Protein AF-0000000074027677 (afdb_homodimer)

Nearest PDB structures (foldseek):
  3cj8-assembly1_B  TM=9.552E-01  e=1.140E-29  Enterococcus faecalis
  3r8y-assembly2_E  TM=9.759E-01  e=4.959E-28  Bacillus anthracis
  3r8y-assembly1_C  TM=9.644E-01  e=3.983E-27  Bacillus anthracis
  6wye-assembly1_E-4  TM=5.926E-01  e=1.843E-06  Neisseria gonorrhoeae
  4mzu-assembly1_F  TM=5.365E-01  e=4.537E-06  Shewanella denitrificans OS217

Solvent-accessible surface area (backbone atoms only — not comparable to full-atom values): 23964 Å² total; per-residue (Å²): 123,59,68,69,57,58,65,56,60,68,80,69,67,48,63,41,32,62,55,39,52,50,49,55,71,68,38,68,61,39,32,54,32,40,30,43,31,22,26,45,76,87,68,78,90,46,97,70,46,48,79,45,71,56,78,43,20,36,37,41,40,29,40,40,76,62,51,50,48,43,50,60,76,27,52,89,46,40,78,46,71,50,80,46,69,58,42,19,49,27,54,73,58,66,47,83,66,88,79,54,57,44,49,73,38,72,68,45,45,45,26,44,57,46,45,73,32,53,52,16,33,40,26,40,46,18,35,36,29,42,22,16,35,40,22,41,50,14,37,41,28,40,43,18,34,38,21,28,32,19,36,38,28,35,49,20,40,40,21,38,47,16,35,39,31,46,32,57,72,58,58,84,50,57,38,20,34,37,31,40,44,20,41,36,31,38,44,22,37,38,38,66,47,24,38,38,29,42,47,15,37,38,38,56,58,14,28,37,76,59,66,38,61,60,33,26,29,30,37,40,76,66,41,38,82,73,46,68,57,54,88,74,72,56,58,64,65,59,63,54,54,76,71,57,122,119,61,69,70,55,60,66,53,61,67,83,70,64,46,60,41,31,61,56,40,51,50,48,55,70,68,35,68,60,38,31,54,31,41,34,42,36,40,30,48,75,87,70,76,90,47,96,70,47,47,74,33,53,58,80,48,39,37,37,40,38,30,40,42,73,61,50,51,50,44,49,60,77,28,49,87,46,44,76,47,72,52,81,46,71,89,57,67,63,40,54,73,57,66,47,79,55,84,80,55,61,33,29,28,26,57,66,40,45,43,28,45,56,45,43,73,32,54,43,15,35,39,27,40,45,17,35,38,29,43,21,16,35,40,21,41,49,15,37,42,28,42,45,18,35,37,21,28,31,19,35,37,28,34,48,20,39,40,22,39,46,17,36,40,31,45,33,56,75,58,57,84,51,55,36,21,34,36,31,40,45,20,40,34,31,36,46,22,39,39,38,66,47,26,40,38,30,42,47,14,37,38,38,56,57,12,31,37,77,59,65,39,62,59,33,27,28,30,38,35,80,68,41,40,83,73,46,69,56,51,86,72,70,57,58,66,65,62,63,52,58,74,72,53,109

Foldseek 3Di:
DPPVLVVLPPDDQLQFLVSVVVLLVPFFFFWKKKKKWFWDFDDPPDPFWDWDDDDGIIIIIGGPVVVVVSCVVCVPGTPDMDMDTDDGRHRFDFDDCVPDQEAEEPQETHTPSEAEHHLEYEEHQEYEDHLEYHEALEYDYHNEYHAHSEYAYALEYAEHLEYQYYDSPPSVADAEYEYEQEYEYYNEYEDGREYEDYNEYEDHPEYDDHHHDHQFYWYDDPIDTDDGNDPPVCVVSVVSNVVRD/DPPVLVVLPPDDQLLFLVSVVVLLVPFFFFWKKKKWWFFDFDDPPDPFWDWDDDDGIIIIIGGPVVVVVSCVVCVPGTPDMDMDTDDGRHRWDFDDCVPDQEAEEPQETHTPSEAEHHLEHEEHQEYEDHNEYHEALEYDYANEYHAHSEYAYALEYAEHLEYQYYDSPPSPADAEYEYELEYEYYNEYEDGREYEDANEYEDHPEYDDHHHDHQFYWYDDPIDTDDGNDPPVSPVSVVCNVVSD

Secondary structure (DSSP, 8-state):
--HHHHHHSSSS-TTSHHHHHHHHHHSPPB-EEEEEEEE--S----TTEEEEEETTEEEEEEEHHHHHHHHHHTTTTEEEEEEEE--BSB-SPBPP-TT-SSEE-TT-EEBTT-EE-TT-EE-TT-EE-TT-EE-TT-EE-TT-EE-TT-EE-TT-EEPTT-EE----SSTTSPPPEE-TT-EE-TT-EE-TT-EE-TT-EEPTT-EE-S-B-TTEEEEETTEEEEEE--GGGGHHHHHHHHH--/--HHHHHHTSSS-TTSHHHHHHHHHHSPPB-EEEEEEEE--S----TTEEEEEETTEEEEEEEHHHHHHHHHHTTTTEEEEEEEE--SSB-SPBPP-TT-SSEE-TT-EEBTT-EE-TT-EE-TT-EE-TT-EE-TT-EE-TT-EE-TT-EE-SS-EE-TT-EE----SSTTSPPPEE-TT-EE-TT-EEPTT-EEPTT-EEPTT-EE-S-B-TTEEEEETTEEEEEE--GGGGHHHHHHGGG--

Sequence (490 aa):
MSNEFKNFHSNNALTEAEVIAKFIKESKKTTPVKVYIQGKLNHLNSDNVKLFGQDNFWIIIGEYHEVNKILELNKHTIENYHLENDRRNSAIPLMNLLHLNARVEPGAFIREGVEIEKNAIIMMGAVLNIGAKIGENTMIDMNCVIGARGIIGKNVHIGAGTVIAGVLEPPSKDPVIIEDEVFIGANVVVLEGVKVCKGSVIAAGSVVTKDVPPNTVVAGMPAKIIKSKDSRTADKVQLLEDLRGMSNEFKNFHSNNALTEAEVIAKFIKESKKTTPVKVYIQGKLNHLNSDNVKLFGQDNFWIIIGEYHEVNKILELNKHTIENYHLENDRRNSAIPLMNLLHLNARVEPGAFIREGVEIEKNAIIMMGAVLNIGAKIGENTMIDMNCVIGARGIIGKNVHIGAGTVIAGVLEPPSKDPVIIEDEVFIGANVVVLEGVKVCKGSVIAAGSVVTKDVPPNTVVAGMPAKIIKSKDSRTADKVQLLEDLRG

Radius of gyration: 24.56 Å; Cα contacts (8 Å, |Δi|>4): 1361; chains: 2; bounding box: 56×74×64 Å

Organism: NCBI:txid312168

pLDDT: mean 89.08, std 17.06, range [33.94, 98.94]

InterPro domains:
  IPR001451 Hexapeptide repeat [PF00132] (131-166)
  IPR001451 Hexapeptide repeat [PF14602] (175-210)
  IPR011004 Trimeric LpxA-like superfamily [SSF51161] (96-235)
  IPR013710 2,3,4,5-tetrahydropyridine-2,6-dicarboxylate N-acetyltransferase, N-terminal [PF08503] (16-97)
  IPR019873 2,3,4,5-tetrahydropyridine-2,6-dicarboxylate N-acetyltransferase, DapH [MF_01691] (12-245)
  IPR019873 2,3,4,5-tetrahydropyridine-2,6-dicarboxylate N-acetyltransferase, DapH [TIGR03532] (18-244)
  IPR050179 Transferase hexapeptide repeat [PTHR43300] (96-234)

Structure (mmCIF, N/CA/C/O backbone):
data_AF-0000000074027677-model_v1
#
loop_
_entity.id
_entity.type
_entity.pdbx_description
1 polymer '2,3,4,5-tetrahydropyridine-2,6-dicarboxylate N-acetyltransferase'
#
loop_
_atom_site.group_PDB
_atom_site.id
_atom_site.type_symbol
_atom_site.label_atom_id
_atom_site.label_alt_id
_atom_site.label_comp_id
_atom_site.label_asym_id
_atom_site.label_entity_id
_atom_site.label_seq_id
_atom_site.pdbx_PDB_ins_code
_atom_site.Cartn_x
_atom_site.Cartn_y
_atom_site.Cartn_z
_atom_site.occupancy
_atom_site.B_iso_or_equiv
_atom_site.auth_seq_id
_atom_site.auth_comp_id
_atom_site.auth_asym_id
_atom_site.auth_atom_id
_atom_site.pdbx_PDB_model_num
ATOM 1 N N . MET A 1 1 ? -18.75 3.699 7.867 1 33.94 1 MET A N 1
ATOM 2 C CA . MET A 1 1 ? -19.266 2.9 6.758 1 33.94 1 MET A CA 1
ATOM 3 C C . MET A 1 1 ? -20.141 3.74 5.844 1 33.94 1 MET A C 1
ATOM 5 O O . MET A 1 1 ? -21.141 4.32 6.289 1 33.94 1 MET A O 1
ATOM 9 N N . SER A 1 2 ? -19.5 4.043 4.777 1 40.69 2 SER A N 1
ATOM 10 C CA . SER A 1 2 ? -20.328 4.926 3.973 1 40.69 2 SER A CA 1
ATOM 11 C C . SER A 1 2 ? -21.719 4.324 3.75 1 40.69 2 SER A C 1
ATOM 13 O O . SER A 1 2 ? -21.875 3.102 3.771 1 40.69 2 SER A O 1
ATOM 15 N N . ASN A 1 3 ? -22.656 5.168 3.973 1 43.78 3 ASN A N 1
ATOM 16 C CA . ASN A 1 3 ? -24.078 4.832 3.789 1 43.78 3 ASN A CA 1
ATOM 17 C C . ASN A 1 3 ? -24.297 4.02 2.516 1 43.78 3 ASN A C 1
ATOM 19 O O . ASN A 1 3 ? -25.219 3.211 2.443 1 43.78 3 ASN A O 1
ATOM 23 N N . GLU A 1 4 ? -23.547 4.434 1.575 1 42.22 4 GLU A N 1
ATOM 24 C CA . GLU A 1 4 ? -23.781 3.721 0.32 1 42.22 4 GLU A CA 1
ATOM 25 C C . GLU A 1 4 ? -23.391 2.25 0.44 1 42.22 4 GLU A C 1
ATOM 27 O O . GLU A 1 4 ? -24 1.388 -0.192 1 42.22 4 GLU A O 1
ATOM 32 N N . PHE A 1 5 ? -22.359 2.025 1.256 1 45.12 5 PHE A N 1
ATOM 33 C CA . PHE A 1 5 ? -21.938 0.639 1.441 1 45.12 5 PHE A CA 1
ATOM 34 C C . PHE A 1 5 ? -23.016 -0.152 2.182 1 45.12 5 PHE A C 1
ATOM 36 O O . PHE A 1 5 ? -23.078 -1.377 2.064 1 45.12 5 PHE A O 1
ATOM 43 N N . LYS A 1 6 ? -23.672 0.486 3.061 1 44.47 6 LYS A N 1
ATOM 44 C CA . LYS A 1 6 ? -24.719 -0.183 3.809 1 44.47 6 LYS A CA 1
ATOM 45 C C . LYS A 1 6 ? -25.766 -0.775 2.869 1 44.47 6 LYS A C 1
ATOM 47 O O . LYS A 1 6 ? -26.297 -1.866 3.115 1 44.47 6 LYS A O 1
ATOM 52 N N . ASN A 1 7 ? -26.078 -0.025 1.87 1 43.44 7 ASN A N 1
ATOM 53 C CA . ASN A 1 7 ? -27.172 -0.504 1.033 1 43.44 7 ASN A CA 1
ATOM 54 C C . ASN A 1 7 ? -26.75 -1.708 0.196 1 43.44 7 ASN A C 1
ATOM 56 O O . ASN A 1 7 ? -27.594 -2.438 -0.32 1 43.44 7 ASN A O 1
ATOM 60 N N . PHE A 1 8 ? -25.422 -1.714 -0.202 1 42.22 8 PHE A N 1
ATOM 61 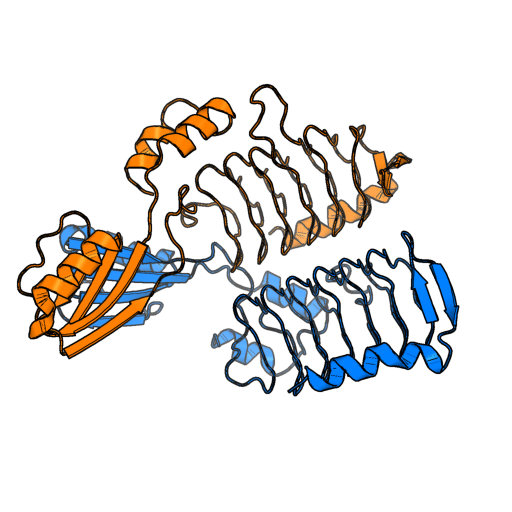C CA . PHE A 1 8 ? -25.031 -2.82 -1.066 1 42.22 8 PHE A CA 1
ATOM 62 C C . PHE A 1 8 ? -24.938 -4.121 -0.275 1 42.22 8 PHE A C 1
ATOM 64 O O . PHE A 1 8 ? -24.891 -5.207 -0.857 1 42.22 8 PHE A O 1
ATOM 71 N N . HIS A 1 9 ? -24.719 -4.023 1.021 1 44.25 9 HIS A N 1
ATOM 72 C CA . HIS A 1 9 ? -24.594 -5.23 1.828 1 44.25 9 HIS A CA 1
ATOM 73 C C . HIS A 1 9 ? -25.875 -6.055 1.794 1 44.25 9 HIS A C 1
ATOM 75 O O . HIS A 1 9 ? -25.922 -7.152 2.35 1 44.25 9 HIS A O 1
ATOM 81 N N . SER A 1 10 ? -26.969 -5.324 1.725 1 40.78 10 SER A N 1
ATOM 82 C CA . SER A 1 10 ? -28.078 -6.227 2.023 1 40.78 10 SER A CA 1
ATOM 83 C C . SER A 1 10 ? -27.953 -7.523 1.229 1 40.78 10 SER A C 1
ATOM 85 O O . SER A 1 10 ? -28.125 -8.617 1.781 1 40.78 10 SER A O 1
ATOM 87 N N . ASN A 1 11 ? -28.25 -7.602 -0.182 1 41.78 11 ASN A N 1
ATOM 88 C CA . ASN A 1 11 ? -28.562 -8.852 -0.861 1 41.78 11 ASN A CA 1
ATOM 89 C C . ASN A 1 11 ? -27.312 -9.602 -1.291 1 41.78 11 ASN A C 1
ATOM 91 O O . ASN A 1 11 ? -27.219 -10.82 -1.151 1 41.78 11 ASN A O 1
ATOM 95 N N . ASN A 1 12 ? -26.422 -9.227 -2.488 1 45.5 12 ASN A N 1
ATOM 96 C CA . ASN A 1 12 ? -25.484 -10.07 -3.203 1 45.5 12 ASN A CA 1
ATOM 97 C C . ASN A 1 12 ? -24.078 -10 -2.582 1 45.5 12 ASN A C 1
ATOM 99 O O . ASN A 1 12 ? -23.5 -8.922 -2.463 1 45.5 12 ASN A O 1
ATOM 103 N N . ALA A 1 13 ? -23.641 -10.992 -1.797 1 56.22 13 ALA A N 1
ATOM 104 C CA . ALA A 1 13 ? -22.344 -11.234 -1.198 1 56.22 13 ALA A CA 1
ATOM 105 C C . ALA A 1 13 ? -21.219 -10.852 -2.16 1 56.22 13 ALA A C 1
ATOM 107 O O . ALA A 1 13 ? -21.219 -11.258 -3.324 1 56.22 13 ALA A O 1
ATOM 108 N N . LEU A 1 14 ? -20.422 -9.773 -1.901 1 66.44 14 LEU A N 1
ATOM 109 C CA . LEU A 1 14 ? -19.25 -9.375 -2.662 1 66.44 14 LEU A CA 1
ATOM 110 C C . LEU A 1 14 ? -18.281 -10.555 -2.82 1 66.44 14 LEU A C 1
ATOM 112 O O . LEU A 1 14 ? -17.078 -10.398 -2.627 1 66.44 14 LEU A O 1
ATOM 116 N N . THR A 1 15 ? -18.938 -11.734 -3.105 1 66.81 15 THR A N 1
ATOM 117 C CA . THR A 1 15 ? -18.047 -12.867 -3.283 1 66.81 15 THR A CA 1
ATOM 118 C C . THR A 1 15 ? -18.031 -13.32 -4.742 1 66.81 15 THR A C 1
ATOM 120 O O . THR A 1 15 ? -17.109 -14.031 -5.168 1 66.81 15 THR A O 1
ATOM 123 N N . GLU A 1 16 ? -18.984 -12.781 -5.402 1 81.19 16 GLU A N 1
ATOM 124 C CA . GLU A 1 16 ? -19.031 -13.148 -6.816 1 81.19 16 GLU A CA 1
ATOM 125 C C . GLU A 1 16 ? -18.312 -12.109 -7.676 1 81.19 16 GLU A C 1
ATOM 127 O O . GLU A 1 16 ? -18.484 -10.906 -7.492 1 81.19 16 GLU A O 1
ATOM 132 N N . ALA A 1 17 ? -17.469 -12.555 -8.586 1 83.94 17 ALA A N 1
ATOM 133 C CA . ALA A 1 17 ? -16.594 -11.711 -9.414 1 83.94 17 ALA A CA 1
ATOM 134 C C . ALA A 1 17 ? -17.406 -10.641 -10.133 1 83.94 17 ALA A C 1
ATOM 136 O O . ALA A 1 17 ? -17 -9.477 -10.172 1 83.94 17 ALA A O 1
ATOM 137 N N . GLU A 1 18 ? -18.562 -11.039 -10.625 1 83.75 18 GLU A N 1
ATOM 138 C CA . GLU A 1 18 ? -19.375 -10.094 -11.383 1 83.75 18 GLU A CA 1
ATOM 139 C C . GLU A 1 18 ? -19.906 -8.977 -10.492 1 83.75 18 GLU A C 1
ATOM 141 O O . GLU A 1 18 ? -19.969 -7.82 -10.914 1 83.75 18 GLU A O 1
ATOM 146 N N . VAL A 1 19 ? -20.344 -9.367 -9.32 1 86.56 19 VAL A N 1
ATOM 147 C CA . VAL A 1 19 ? -20.859 -8.398 -8.359 1 86.56 19 VAL A CA 1
ATOM 148 C C . VAL A 1 19 ? -19.75 -7.43 -7.957 1 86.56 19 VAL A C 1
ATOM 150 O O . VAL A 1 19 ? -19.969 -6.215 -7.898 1 86.56 19 VAL A O 1
ATOM 153 N N . ILE A 1 20 ? -18.609 -7.938 -7.77 1 87.81 20 ILE A N 1
ATOM 154 C CA . ILE A 1 20 ? -17.469 -7.121 -7.371 1 87.81 20 ILE A CA 1
ATOM 155 C C . ILE A 1 20 ? -17.094 -6.168 -8.508 1 87.81 20 ILE A C 1
ATOM 157 O O . ILE A 1 20 ? -16.875 -4.977 -8.273 1 87.81 20 ILE A O 1
ATOM 161 N N . ALA A 1 21 ? -17.031 -6.738 -9.641 1 83.56 21 ALA A N 1
ATOM 162 C CA . ALA A 1 21 ? -16.703 -5.918 -10.805 1 83.56 21 ALA A CA 1
ATOM 163 C C . ALA A 1 21 ? -17.688 -4.762 -10.961 1 83.56 21 ALA A C 1
ATOM 165 O O . ALA A 1 21 ? -17.281 -3.629 -11.227 1 83.56 21 ALA A O 1
ATOM 166 N N . LYS A 1 22 ? -18.922 -5.062 -10.852 1 83.44 22 LYS A N 1
ATOM 167 C CA . LYS A 1 22 ? -19.953 -4.035 -10.93 1 83.44 22 LYS A CA 1
ATOM 168 C C . LYS A 1 22 ? -19.781 -2.994 -9.828 1 83.44 22 LYS A C 1
ATOM 170 O O . LYS A 1 22 ? -19.922 -1.794 -10.07 1 83.44 22 LYS A O 1
ATOM 175 N N . PHE A 1 23 ? -19.578 -3.508 -8.664 1 84.19 23 PHE A N 1
ATOM 176 C CA . PHE A 1 23 ? -19.344 -2.621 -7.531 1 84.19 23 PHE A CA 1
ATOM 177 C C . PHE A 1 23 ? -18.219 -1.651 -7.828 1 84.19 23 PHE A C 1
ATOM 179 O O . PHE A 1 23 ? -18.344 -0.444 -7.625 1 84.19 23 PHE A O 1
ATOM 186 N N . ILE A 1 24 ? -17.125 -2.148 -8.266 1 83.19 24 ILE A N 1
ATOM 187 C CA . ILE A 1 24 ? -15.938 -1.346 -8.555 1 83.19 24 ILE A CA 1
ATOM 188 C C . ILE A 1 24 ? -16.266 -0.323 -9.641 1 83.19 24 ILE A C 1
ATOM 190 O O . ILE A 1 24 ? -15.914 0.853 -9.523 1 83.19 24 ILE A O 1
ATOM 194 N N . LYS A 1 25 ? -16.891 -0.751 -10.656 1 79.88 25 LYS A N 1
ATOM 195 C CA . LYS A 1 25 ? -17.234 0.111 -11.781 1 79.88 25 LYS A CA 1
ATOM 196 C C . LYS A 1 25 ? -18.156 1.247 -11.336 1 79.88 25 LYS A C 1
ATOM 198 O O . LYS A 1 25 ? -18.031 2.375 -11.812 1 79.88 25 LYS A O 1
ATOM 203 N N . GLU A 1 26 ? -18.984 0.999 -10.438 1 84.62 26 GLU A N 1
ATOM 204 C CA . GLU A 1 26 ? -19.984 1.965 -10.016 1 84.62 26 GLU A CA 1
ATOM 205 C C . GLU A 1 26 ? -19.484 2.824 -8.859 1 84.62 26 GLU A C 1
ATOM 207 O O . GLU A 1 26 ? -20.094 3.838 -8.516 1 84.62 26 GLU A O 1
ATOM 212 N N . SER A 1 27 ? -18.469 2.375 -8.312 1 84.81 27 SER A N 1
ATOM 213 C CA . SER A 1 27 ? -17.953 3.125 -7.172 1 84.81 27 SER A CA 1
ATOM 214 C C . SER A 1 27 ? -17.359 4.457 -7.609 1 84.81 27 SER A C 1
ATOM 216 O O . SER A 1 27 ? -16.703 4.539 -8.648 1 84.81 27 SER A O 1
ATOM 218 N N . LYS A 1 28 ? -17.75 5.457 -6.879 1 87.5 28 LYS A N 1
ATOM 219 C CA . LYS A 1 28 ? -17.156 6.766 -7.125 1 87.5 28 LYS A CA 1
ATOM 220 C C . LYS A 1 28 ? -15.742 6.844 -6.547 1 87.5 28 LYS A C 1
ATOM 222 O O . LYS A 1 28 ? -15.516 6.473 -5.395 1 87.5 28 LYS A O 1
ATOM 227 N N . LYS A 1 29 ? -14.828 7.332 -7.352 1 92.38 29 LYS A N 1
ATOM 228 C CA . LYS A 1 29 ? -13.469 7.543 -6.863 1 92.38 29 LYS A CA 1
ATOM 229 C C . LYS A 1 29 ? -13.422 8.656 -5.824 1 92.38 29 LYS A C 1
ATOM 231 O O . LYS A 1 29 ? -14.102 9.672 -5.965 1 92.38 29 LYS A O 1
ATOM 236 N N . THR A 1 30 ? -12.688 8.383 -4.781 1 94.56 30 THR A N 1
ATOM 237 C CA . THR A 1 30 ? -12.68 9.336 -3.678 1 94.56 30 THR A CA 1
ATOM 238 C C . THR A 1 30 ? -11.258 9.766 -3.346 1 94.56 30 THR A C 1
ATOM 240 O O . THR A 1 30 ? -10.312 8.992 -3.492 1 94.56 30 THR A O 1
ATOM 243 N N . THR A 1 31 ? -11.102 11.023 -2.957 1 97.31 31 THR A N 1
ATOM 244 C CA . THR A 1 31 ? -9.891 11.617 -2.4 1 97.31 31 THR A CA 1
ATOM 245 C C . THR A 1 31 ? -10.195 12.328 -1.083 1 97.31 31 THR A C 1
ATOM 247 O O . THR A 1 31 ? -10.234 13.555 -1.027 1 97.31 31 THR A O 1
ATOM 250 N N . PRO A 1 32 ? -10.375 11.547 -0.026 1 96.94 32 PRO A N 1
ATOM 251 C CA . PRO A 1 32 ? -10.719 12.164 1.257 1 96.94 32 PRO A CA 1
ATOM 252 C C . PRO A 1 32 ? -9.562 12.945 1.874 1 96.94 32 PRO A C 1
ATOM 254 O O . PRO A 1 32 ? -8.406 12.516 1.782 1 96.94 32 PRO A O 1
ATOM 257 N N . VAL A 1 33 ? -9.906 14.125 2.504 1 98 33 VAL A N 1
ATOM 258 C CA . VAL A 1 33 ? -8.891 14.953 3.148 1 98 33 VAL A CA 1
ATOM 259 C C . VAL A 1 33 ? -9.398 15.438 4.504 1 98 33 VAL A C 1
ATOM 261 O O . VAL A 1 33 ? -10.602 15.391 4.773 1 98 33 VAL A O 1
ATOM 264 N N . LYS A 1 34 ? -8.484 15.758 5.363 1 98.25 34 LYS A N 1
ATOM 265 C CA . LYS A 1 34 ? -8.672 16.469 6.625 1 98.25 34 LYS A CA 1
ATOM 266 C C . LYS A 1 34 ? -7.852 17.75 6.656 1 98.25 34 LYS A C 1
ATOM 268 O O . LYS A 1 34 ? -6.648 17.734 6.395 1 98.25 34 LYS A O 1
ATOM 273 N N . VAL A 1 35 ? -8.539 18.812 6.969 1 98.12 35 VAL A N 1
ATOM 274 C CA . VAL A 1 35 ? -7.824 20.094 6.941 1 98.12 35 VAL A CA 1
ATOM 275 C C . VAL A 1 35 ? -8.031 20.828 8.266 1 98.12 35 VAL A C 1
ATOM 277 O O . VAL A 1 35 ? -9.148 20.891 8.781 1 98.12 35 VAL A O 1
ATOM 280 N N . TYR A 1 36 ? -6.945 21.297 8.883 1 98.19 36 TYR A N 1
ATOM 281 C CA . TYR A 1 36 ? -6.953 22.25 9.992 1 98.19 36 TYR A CA 1
ATOM 282 C C . TYR A 1 36 ? -6.855 23.672 9.484 1 98.19 36 TYR A C 1
ATOM 284 O O . TYR A 1 36 ? -5.988 24 8.672 1 98.19 36 TYR A O 1
ATOM 292 N N . ILE A 1 37 ? -7.738 24.531 10 1 97.19 37 ILE A N 1
ATOM 293 C CA . ILE A 1 37 ? -7.777 25.906 9.492 1 97.19 37 ILE A CA 1
ATOM 294 C C . ILE A 1 37 ? -7.758 26.891 10.648 1 97.19 37 ILE A C 1
ATOM 296 O O . ILE A 1 37 ? -8.539 26.766 11.602 1 97.19 37 ILE A O 1
ATOM 300 N N . GLN A 1 38 ? -6.793 27.781 10.609 1 96.56 38 GLN A N 1
ATOM 301 C CA . GLN A 1 38 ? -6.836 28.984 11.445 1 96.56 38 GLN A CA 1
ATOM 302 C C . GLN A 1 38 ? -7.383 30.172 10.672 1 96.56 38 GLN A C 1
ATOM 304 O O . GLN A 1 38 ? -6.766 30.625 9.711 1 96.56 38 GLN A O 1
ATOM 309 N N . GLY A 1 39 ? -8.508 30.578 10.953 1 95.56 39 GLY A N 1
ATOM 310 C CA . GLY A 1 39 ? -9.156 31.672 10.258 1 95.56 39 GLY A CA 1
ATOM 311 C C . GLY A 1 39 ? -10.672 31.594 10.297 1 95.56 39 GLY A C 1
ATOM 312 O O . GLY A 1 39 ? -11.227 30.594 10.766 1 95.56 39 GLY A O 1
ATOM 313 N N . LYS A 1 40 ? -11.32 32.625 9.781 1 94.25 40 LYS A N 1
ATOM 314 C CA . LYS A 1 40 ? -12.773 32.719 9.719 1 94.25 40 LYS A CA 1
ATOM 315 C C . LYS A 1 40 ? -13.305 32.062 8.438 1 94.25 40 LYS A C 1
ATOM 317 O O . LYS A 1 40 ? -12.727 32.25 7.363 1 94.25 40 LYS A O 1
ATOM 322 N N . LEU A 1 41 ? -14.297 31.297 8.602 1 91.31 41 LEU A N 1
ATOM 323 C CA . LEU A 1 41 ? -14.969 30.719 7.441 1 91.31 41 LEU A CA 1
ATOM 324 C C . LEU A 1 41 ? -16.359 31.312 7.258 1 91.31 41 LEU A C 1
ATOM 326 O O . LEU A 1 41 ? -17.203 31.234 8.164 1 91.31 41 LEU A O 1
ATOM 330 N N . ASN A 1 42 ? -16.641 31.984 6.145 1 84.81 42 ASN A N 1
ATOM 331 C CA . ASN A 1 42 ? -17.906 32.656 5.895 1 84.81 42 ASN A CA 1
ATOM 332 C C . ASN A 1 42 ? -18.844 31.797 5.051 1 84.81 42 ASN A C 1
ATOM 334 O O . ASN A 1 42 ? -20.047 32.031 5.039 1 84.81 42 ASN A O 1
ATOM 338 N N . HIS A 1 43 ? -18.438 30.828 4.258 1 69.81 43 HIS A N 1
ATOM 339 C CA . HIS A 1 43 ? -19.234 30.047 3.334 1 69.81 43 HIS A CA 1
ATOM 340 C C . HIS A 1 43 ? -19.078 28.547 3.613 1 69.81 43 HIS A C 1
ATOM 342 O O . HIS A 1 43 ? -18.312 27.859 2.936 1 69.81 43 HIS A O 1
ATOM 348 N N . LEU A 1 44 ? -19.734 28.094 4.656 1 72.19 44 LEU A N 1
ATOM 349 C CA . LEU A 1 44 ? -19.594 26.688 5.027 1 72.19 44 LEU A CA 1
ATOM 350 C C . LEU A 1 44 ? -20.688 25.844 4.375 1 72.19 44 LEU A C 1
ATOM 352 O O . LEU A 1 44 ? -20.844 24.672 4.703 1 72.19 44 LEU A O 1
ATOM 356 N N . ASN A 1 45 ? -21.312 26.266 3.232 1 65.75 45 ASN A N 1
ATOM 357 C CA . ASN A 1 45 ? -22.422 25.516 2.656 1 65.75 45 ASN A CA 1
ATOM 358 C C . ASN A 1 45 ? -21.922 24.312 1.853 1 65.75 45 ASN A C 1
ATOM 360 O O . ASN A 1 45 ? -21.5 24.453 0.705 1 65.75 45 ASN A O 1
ATOM 364 N N . SER A 1 46 ? -21.391 23.312 2.51 1 68.12 46 SER A N 1
ATOM 365 C CA . SER A 1 46 ? -21.203 22.094 1.711 1 68.12 46 SER A CA 1
ATOM 366 C C . SER A 1 46 ? -21.703 20.859 2.447 1 68.12 46 SER A C 1
ATOM 368 O O . SER A 1 46 ? -21.266 20.578 3.559 1 68.12 46 SER A O 1
ATOM 370 N N . ASP A 1 47 ? -22.812 20.266 1.871 1 71.94 47 ASP A N 1
ATOM 371 C CA . ASP A 1 47 ? -23.453 19.094 2.447 1 71.94 47 ASP A CA 1
ATOM 372 C C . ASP A 1 47 ? -22.516 17.891 2.441 1 71.94 47 ASP A C 1
ATOM 374 O O . ASP A 1 47 ? -22.781 16.875 3.105 1 71.94 47 ASP A O 1
ATOM 378 N N . ASN A 1 48 ? -21.359 18.031 1.852 1 81.56 48 ASN A N 1
ATOM 379 C CA . ASN A 1 48 ? -20.578 16.812 1.684 1 81.56 48 ASN A CA 1
ATOM 380 C C . ASN A 1 48 ? -19.281 16.875 2.49 1 81.56 48 ASN A C 1
ATOM 382 O O . ASN A 1 48 ? -18.344 16.125 2.217 1 81.56 48 ASN A O 1
ATOM 386 N N . VAL A 1 49 ? -19.25 17.922 3.4 1 92.56 49 VAL A N 1
ATOM 387 C CA . VAL A 1 49 ? -18.094 17.984 4.273 1 92.56 49 VAL A CA 1
ATOM 388 C C . VAL A 1 49 ? -18.531 18.016 5.734 1 92.56 49 VAL A C 1
ATOM 390 O O . VAL A 1 49 ? -19.641 18.453 6.039 1 92.56 49 VAL A O 1
ATOM 393 N N . LYS A 1 50 ? -17.828 17.453 6.633 1 95.19 50 LYS A N 1
ATOM 394 C CA . LYS A 1 50 ? -18 17.578 8.078 1 95.19 50 LYS A CA 1
ATOM 395 C C . LYS A 1 50 ? -17.141 18.703 8.648 1 95.19 50 LYS A C 1
ATOM 397 O O . LYS A 1 50 ? -15.945 18.766 8.383 1 95.19 50 LYS A O 1
ATOM 402 N N . LEU A 1 51 ? -17.844 19.547 9.406 1 93.75 51 LEU A N 1
ATOM 403 C CA . LEU A 1 51 ? -17.172 20.719 9.977 1 93.75 51 LEU A CA 1
ATOM 404 C C . LEU A 1 51 ? -17.125 20.625 11.5 1 93.75 51 LEU A C 1
ATOM 406 O O . LEU A 1 51 ? -18.125 20.328 12.141 1 93.75 51 LEU A O 1
ATOM 410 N N . PHE A 1 52 ? -15.938 20.766 12.039 1 94.06 52 PHE A N 1
ATOM 411 C CA . PHE A 1 52 ? -15.727 20.844 13.477 1 94.06 52 PHE A CA 1
ATOM 412 C C . PHE A 1 52 ? -14.984 22.125 13.852 1 94.06 52 PHE A C 1
ATOM 414 O O . PHE A 1 52 ? -13.922 22.422 13.297 1 94.06 52 PHE A O 1
ATOM 421 N N . GLY A 1 53 ? -15.453 22.906 14.656 1 91.19 53 GLY A N 1
ATOM 422 C CA . GLY A 1 53 ? -14.758 24.109 15.086 1 91.19 53 GLY A CA 1
ATOM 423 C C . GLY A 1 53 ? -15.688 25.281 15.305 1 91.19 53 GLY A C 1
ATOM 424 O O . GLY A 1 53 ? -16.906 25.125 15.398 1 91.19 53 GLY A O 1
ATOM 425 N N . GLN A 1 54 ? -15.117 26.406 15.609 1 88.69 54 GLN A N 1
ATOM 426 C CA . GLN A 1 54 ? -15.836 27.656 15.836 1 88.69 54 GLN A CA 1
ATOM 427 C C . GLN A 1 54 ? -14.914 28.859 15.664 1 88.69 54 GLN A C 1
ATOM 429 O O . GLN A 1 54 ? -13.703 28.75 15.867 1 88.69 54 GLN A O 1
ATOM 434 N N . ASP A 1 55 ? -15.586 29.938 15.234 1 90.31 55 ASP A N 1
ATOM 435 C CA . ASP A 1 55 ? -14.969 31.266 15.164 1 90.31 55 ASP A CA 1
ATOM 436 C C . ASP A 1 55 ? -13.734 31.25 14.266 1 90.31 55 ASP A C 1
ATOM 438 O O . ASP A 1 55 ? -13.859 31.281 13.039 1 90.31 55 ASP A O 1
ATOM 442 N N . ASN A 1 56 ? -12.562 31.047 14.914 1 93 56 ASN A N 1
ATOM 443 C CA . ASN A 1 56 ? -11.352 31.219 14.125 1 93 56 ASN A CA 1
ATOM 444 C C . ASN A 1 56 ? -10.586 29.922 13.961 1 93 56 ASN A C 1
ATOM 446 O O . ASN A 1 56 ? -9.453 29.906 13.484 1 93 56 ASN A O 1
ATOM 450 N N . PHE A 1 57 ? -11.164 28.828 14.328 1 95.06 57 PHE A N 1
ATOM 451 C CA . PHE A 1 57 ? -10.516 27.516 14.211 1 95.06 57 PHE A CA 1
ATOM 452 C C . PHE A 1 57 ? -11.5 26.484 13.68 1 95.06 57 PHE A C 1
ATOM 454 O O . PHE A 1 57 ? -12.594 26.312 14.227 1 95.06 57 PHE A O 1
ATOM 461 N N . TRP A 1 58 ? -11.031 25.734 12.625 1 95.56 58 TRP A N 1
ATOM 462 C CA . TRP A 1 58 ? -11.906 24.75 12.016 1 95.56 58 TRP A CA 1
ATOM 463 C C . TRP A 1 58 ? -11.117 23.5 11.609 1 95.56 58 TRP A C 1
ATOM 465 O O . TRP A 1 58 ? -9.953 23.594 11.219 1 95.56 58 TRP A O 1
ATOM 475 N N . ILE A 1 59 ? -11.719 22.391 11.781 1 96.94 59 ILE A N 1
ATOM 476 C CA . ILE A 1 59 ? -11.312 21.156 11.141 1 96.94 59 ILE A CA 1
ATOM 477 C C . ILE A 1 59 ? -12.391 20.719 10.141 1 96.94 59 ILE A C 1
ATOM 479 O O . ILE A 1 59 ? -13.562 20.594 10.5 1 96.94 59 ILE A O 1
ATOM 483 N N . ILE A 1 60 ? -11.945 20.547 8.891 1 96.75 60 ILE A N 1
ATOM 484 C CA . ILE A 1 60 ? -12.867 20.094 7.855 1 96.75 60 ILE A CA 1
ATOM 485 C C . ILE A 1 60 ? -12.453 18.719 7.359 1 96.75 60 ILE A C 1
ATOM 487 O O . ILE A 1 60 ? -11.273 18.484 7.094 1 96.75 60 ILE A O 1
ATOM 491 N N . ILE A 1 61 ? -13.367 17.766 7.297 1 97.38 61 ILE A N 1
ATOM 492 C CA . ILE A 1 61 ? -13.156 16.438 6.754 1 97.38 61 ILE A CA 1
ATOM 493 C C . ILE A 1 61 ? -14.141 16.172 5.613 1 97.38 61 ILE A C 1
ATOM 495 O O . ILE A 1 61 ? -15.344 16.359 5.777 1 97.38 61 ILE A O 1
ATOM 499 N N . GLY A 1 62 ? -13.633 15.852 4.484 1 96.06 62 GLY A N 1
ATOM 500 C CA . GLY A 1 62 ? -14.484 15.578 3.34 1 96.06 62 GLY A CA 1
ATOM 501 C C . GLY A 1 62 ? -13.711 15.336 2.061 1 96.06 62 GLY A C 1
ATOM 502 O O . GLY A 1 62 ? -12.5 15.109 2.098 1 96.06 62 GLY A O 1
ATOM 503 N N . GLU A 1 63 ? -14.453 15.297 0.942 1 95.62 63 GLU A N 1
ATOM 504 C CA . GLU A 1 63 ? -13.828 15.109 -0.366 1 95.62 63 GLU A CA 1
ATOM 505 C C . GLU A 1 63 ? -13.008 16.328 -0.766 1 95.62 63 GLU A C 1
ATOM 507 O O . GLU A 1 63 ? -13.438 17.469 -0.575 1 95.62 63 GLU A O 1
ATOM 512 N N . TYR A 1 64 ? -11.93 16.031 -1.36 1 96.62 64 TYR A N 1
ATOM 513 C CA . TYR A 1 64 ? -10.969 17.094 -1.637 1 96.62 64 TYR A CA 1
ATOM 514 C C . TYR A 1 64 ? -11.594 18.203 -2.463 1 96.62 64 TYR A C 1
ATOM 516 O O . TYR A 1 64 ? -11.414 19.391 -2.166 1 96.62 64 TYR A O 1
ATOM 524 N N . HIS A 1 65 ? -12.258 17.891 -3.564 1 93.69 65 HIS A N 1
ATOM 525 C CA . HIS A 1 65 ? -12.797 18.922 -4.445 1 93.69 65 HIS A CA 1
ATOM 526 C C . HIS A 1 65 ? -13.727 19.859 -3.688 1 93.69 65 HIS A C 1
ATOM 528 O O . HIS A 1 65 ? -13.742 21.062 -3.951 1 93.69 65 HIS A O 1
ATOM 534 N N . GLU A 1 66 ? -14.43 19.359 -2.711 1 94.25 66 GLU A N 1
ATOM 535 C CA . GLU A 1 66 ? -15.32 20.188 -1.897 1 94.25 66 GLU A CA 1
ATOM 536 C C . GLU A 1 66 ? -14.531 21.031 -0.904 1 94.25 66 GLU A C 1
ATOM 538 O O . GLU A 1 66 ? -14.805 22.219 -0.738 1 94.25 66 GLU A O 1
ATOM 543 N N . VAL A 1 67 ? -13.602 20.391 -0.285 1 95.62 67 VAL A N 1
ATOM 544 C CA . VAL A 1 67 ? -12.781 21.078 0.703 1 95.62 67 VAL A CA 1
ATOM 545 C C . VAL A 1 67 ? -11.984 22.188 0.024 1 95.62 67 VAL A C 1
ATOM 547 O O . VAL A 1 67 ? -11.891 23.312 0.546 1 95.62 67 VAL A O 1
ATOM 550 N N . ASN A 1 68 ? -11.453 21.859 -1.103 1 95.12 68 ASN A N 1
ATOM 551 C CA . ASN A 1 68 ? -10.68 22.828 -1.853 1 95.12 68 ASN A CA 1
ATOM 552 C C . ASN A 1 68 ? -11.523 24.047 -2.238 1 95.12 68 ASN A C 1
ATOM 554 O O . ASN A 1 68 ? -11.031 25.172 -2.254 1 95.12 68 ASN A O 1
ATOM 558 N N . LYS A 1 69 ? -12.727 23.844 -2.58 1 93.81 69 LYS A N 1
ATOM 559 C CA . LYS A 1 69 ? -13.641 24.938 -2.877 1 93.81 69 LYS A CA 1
ATOM 560 C C . LYS A 1 69 ? -13.789 25.859 -1.674 1 93.81 69 LYS A C 1
ATOM 562 O O . LYS A 1 69 ? -13.766 27.094 -1.82 1 93.81 69 LYS A O 1
ATOM 567 N N . ILE A 1 70 ? -13.953 25.297 -0.549 1 94.44 70 ILE A N 1
ATOM 568 C CA . ILE A 1 70 ? -14.094 26.078 0.678 1 94.44 70 ILE A CA 1
ATOM 569 C C . ILE A 1 70 ? -12.828 26.875 0.928 1 94.44 70 ILE A C 1
ATOM 571 O O . ILE A 1 70 ? -12.891 28.062 1.248 1 94.44 70 ILE A O 1
ATOM 575 N N . LEU A 1 71 ? -11.695 26.266 0.777 1 95.25 71 LEU A N 1
ATOM 576 C CA . LEU A 1 71 ? -10.422 26.938 0.989 1 95.25 71 LEU A CA 1
ATOM 577 C C . LEU A 1 71 ? -10.258 28.109 0.03 1 95.25 71 LEU A C 1
ATOM 579 O O . LEU A 1 71 ? -9.828 29.188 0.435 1 95.25 71 LEU A O 1
ATOM 583 N N . GLU A 1 72 ? -10.672 27.859 -1.159 1 94.94 72 GLU A N 1
ATOM 584 C CA . GLU A 1 72 ? -10.539 28.906 -2.18 1 94.94 72 GLU A CA 1
ATOM 585 C C . GLU A 1 72 ? -11.484 30.062 -1.913 1 94.94 72 GLU A C 1
ATOM 587 O O . GLU A 1 72 ? -11.094 31.234 -2.035 1 94.94 72 GLU A O 1
ATOM 592 N N . LEU A 1 73 ? -12.656 29.766 -1.556 1 93.94 73 LEU A N 1
ATOM 593 C CA . LEU A 1 73 ? -13.672 30.781 -1.318 1 93.94 73 LEU A CA 1
ATOM 594 C C . LEU A 1 73 ? -13.305 31.641 -0.106 1 93.94 73 LEU A C 1
ATOM 596 O O . LEU A 1 73 ? -13.688 32.812 -0.027 1 93.94 73 LEU A O 1
ATOM 600 N N . ASN A 1 74 ? -12.57 31.078 0.828 1 95.25 74 ASN A N 1
ATOM 601 C CA . ASN A 1 74 ? -12.258 31.781 2.068 1 95.25 74 ASN A CA 1
ATOM 602 C C . ASN A 1 74 ? -10.781 32.125 2.154 1 95.25 74 ASN A C 1
ATOM 604 O O . ASN A 1 74 ? -10.25 32.344 3.246 1 95.25 74 ASN A O 1
ATOM 608 N N . LYS A 1 75 ? -10.086 32.125 1.024 1 95.38 75 LYS A N 1
ATOM 609 C CA . LYS A 1 75 ? -8.641 32.312 0.976 1 95.38 75 LYS A CA 1
ATOM 610 C C . LYS A 1 75 ? -8.219 33.594 1.659 1 95.38 75 LYS A C 1
ATOM 612 O O . LYS A 1 75 ? -7.152 33.656 2.279 1 95.38 75 LYS A O 1
ATOM 617 N N . HIS A 1 76 ? -9.078 34.656 1.74 1 95.75 76 HIS A N 1
ATOM 618 C CA . HIS A 1 76 ? -8.711 35.969 2.256 1 95.75 76 HIS A CA 1
ATOM 619 C C . HIS A 1 76 ? -8.898 36.031 3.768 1 95.75 76 HIS A C 1
ATOM 621 O O . HIS A 1 76 ? -8.375 36.938 4.422 1 95.75 76 HIS A O 1
ATOM 627 N N . THR A 1 77 ? -9.641 35.125 4.316 1 95.75 77 THR A N 1
ATOM 628 C CA . THR A 1 77 ? -9.898 35.156 5.75 1 95.75 77 THR A CA 1
ATOM 629 C C . THR A 1 77 ? -9.148 34.031 6.457 1 95.75 77 THR A C 1
ATOM 631 O O . THR A 1 77 ? -9.133 33.938 7.688 1 95.75 77 THR A O 1
ATOM 634 N N . ILE A 1 78 ? -8.586 33.156 5.703 1 95.81 78 ILE A N 1
ATOM 635 C CA . ILE A 1 78 ? -7.797 32.062 6.27 1 95.81 78 ILE A CA 1
ATOM 636 C C . ILE A 1 78 ? -6.363 32.531 6.508 1 95.81 78 ILE A C 1
ATOM 638 O O . ILE A 1 78 ? -5.711 33.031 5.594 1 95.81 78 ILE A O 1
ATOM 642 N N . GLU A 1 79 ? -5.906 32.406 7.742 1 94.5 79 GLU A N 1
ATOM 643 C CA . GLU A 1 79 ? -4.539 32.75 8.102 1 94.5 79 GLU A CA 1
ATOM 644 C C . GLU A 1 79 ? -3.559 31.656 7.707 1 94.5 79 GLU A C 1
ATOM 646 O O . GLU A 1 79 ? -2.473 31.938 7.195 1 94.5 79 GLU A O 1
ATOM 651 N N . ASN A 1 80 ? -3.914 30.438 8.039 1 94.12 80 ASN A N 1
ATOM 652 C CA . ASN A 1 80 ? -3.121 29.266 7.68 1 94.12 80 ASN A CA 1
ATOM 653 C C . ASN A 1 80 ? -3.959 28 7.707 1 94.12 80 ASN A C 1
ATOM 655 O O . ASN A 1 80 ? -5.027 27.969 8.32 1 94.12 80 ASN A O 1
ATOM 659 N N . TYR A 1 81 ? -3.49 27.016 7.016 1 97.06 81 TYR A N 1
ATOM 660 C CA . TYR A 1 81 ? -4.156 25.719 7.078 1 97.06 81 TYR A CA 1
ATOM 661 C C . TYR A 1 81 ? -3.16 24.594 6.891 1 97.06 81 TYR A C 1
ATOM 663 O O . TYR A 1 81 ? -2.021 24.812 6.473 1 97.06 81 TYR A O 1
ATOM 671 N N . HIS A 1 82 ? -3.477 23.406 7.316 1 97.75 82 HIS A N 1
ATOM 672 C CA . HIS A 1 82 ? -2.727 22.156 7.156 1 97.75 82 HIS A CA 1
ATOM 673 C C . HIS A 1 82 ? -3.629 21.031 6.664 1 97.75 82 HIS A C 1
ATOM 675 O O . HIS A 1 82 ? -4.629 20.703 7.305 1 97.75 82 HIS A O 1
ATOM 681 N N . LEU A 1 83 ? -3.229 20.516 5.488 1 97.88 83 LEU A N 1
ATOM 682 C CA . LEU A 1 83 ? -4.059 19.5 4.852 1 97.88 83 LEU A CA 1
ATOM 683 C C . LEU A 1 83 ? -3.398 18.125 4.941 1 97.88 83 LEU A C 1
ATOM 685 O O . LEU A 1 83 ? -2.203 17.984 4.676 1 97.88 83 LEU A O 1
ATOM 689 N N . GLU A 1 84 ? -4.145 17.125 5.383 1 97.81 84 GLU A N 1
ATOM 690 C CA . GLU A 1 84 ? -3.732 15.727 5.457 1 97.81 84 GLU A CA 1
ATOM 691 C C . GLU A 1 84 ? -4.523 14.859 4.477 1 97.81 84 GLU A C 1
ATOM 693 O O . GLU A 1 84 ? -5.73 15.047 4.316 1 97.81 84 GLU A O 1
ATOM 698 N N . ASN A 1 85 ? -3.83 13.992 3.844 1 97.44 85 ASN A N 1
ATOM 699 C CA . ASN A 1 85 ? -4.395 13.078 2.854 1 97.44 85 ASN A CA 1
ATOM 700 C C . ASN A 1 85 ? -3.572 11.797 2.738 1 97.44 85 ASN A C 1
ATOM 702 O O . ASN A 1 85 ? -2.371 11.805 3.006 1 97.44 85 ASN A O 1
ATOM 706 N N . ASP A 1 86 ? -4.281 10.633 2.359 1 96.81 86 ASP A N 1
ATOM 707 C CA . ASP A 1 86 ? -3.52 9.391 2.295 1 96.81 86 ASP A CA 1
ATOM 708 C C . ASP A 1 86 ? -3.842 8.617 1.019 1 96.81 86 ASP A C 1
ATOM 710 O O . ASP A 1 86 ? -3.373 7.488 0.834 1 96.81 86 ASP A O 1
ATOM 714 N N . ARG A 1 87 ? -4.656 9.203 0.201 1 98.25 87 ARG A N 1
ATOM 715 C CA . ARG A 1 87 ? -5.027 8.516 -1.033 1 98.25 87 ARG A CA 1
ATOM 716 C C . ARG A 1 87 ? -5.531 9.508 -2.078 1 98.25 87 ARG A C 1
ATOM 718 O O . ARG A 1 87 ? -5.781 10.672 -1.765 1 98.25 87 ARG A O 1
ATOM 725 N N . ARG A 1 88 ? -5.602 9.094 -3.326 1 98.12 88 ARG A N 1
ATOM 726 C CA . ARG A 1 88 ? -6.023 9.883 -4.477 1 98.12 88 ARG A CA 1
ATOM 727 C C . ARG A 1 88 ? -6.855 9.039 -5.441 1 98.12 88 ARG A C 1
ATOM 729 O O . ARG A 1 88 ? -6.41 7.988 -5.898 1 98.12 88 ARG A O 1
ATOM 736 N N . ASN A 1 89 ? -8.102 9.477 -5.652 1 96.38 89 ASN A N 1
ATOM 737 C CA . ASN A 1 89 ? -8.984 8.797 -6.59 1 96.38 89 ASN A CA 1
ATOM 738 C C . ASN A 1 89 ? -9.156 7.32 -6.227 1 96.38 89 ASN A C 1
ATOM 740 O O . ASN A 1 89 ? -9.133 6.453 -7.102 1 96.38 89 ASN A O 1
ATOM 744 N N . SER A 1 90 ? -9.242 7.066 -4.926 1 95.25 90 SER A N 1
ATOM 745 C CA . SER A 1 90 ? -9.398 5.691 -4.453 1 95.25 90 SER A CA 1
ATOM 746 C C . SER A 1 90 ? -10.773 5.137 -4.801 1 95.25 90 SER A C 1
ATOM 748 O O . SER A 1 90 ? -11.781 5.836 -4.676 1 95.25 90 SER A O 1
ATOM 750 N N . ALA A 1 91 ? -10.75 3.889 -5.172 1 88.75 91 ALA A N 1
ATOM 751 C CA . ALA A 1 91 ? -11.969 3.305 -5.723 1 88.75 91 ALA A CA 1
ATOM 752 C C . ALA A 1 91 ? -12.766 2.58 -4.645 1 88.75 91 ALA A C 1
ATOM 754 O O . ALA A 1 91 ? -14 2.555 -4.688 1 88.75 91 ALA A O 1
ATOM 755 N N . ILE A 1 92 ? -12.109 1.821 -3.842 1 92.38 92 ILE A N 1
ATOM 756 C CA . ILE A 1 92 ? -12.75 0.973 -2.844 1 92.38 92 ILE A CA 1
ATOM 757 C C . ILE A 1 92 ? -12.328 1.414 -1.444 1 92.38 92 ILE A C 1
ATOM 759 O O . ILE A 1 92 ? -11.141 1.528 -1.153 1 92.38 92 ILE A O 1
ATOM 763 N N . PRO A 1 93 ? -13.305 1.651 -0.578 1 94 93 PRO A N 1
ATOM 764 C CA . PRO A 1 93 ? -12.961 2.047 0.789 1 94 93 PRO A CA 1
ATOM 765 C C . PRO A 1 93 ? -12.312 0.916 1.584 1 94 93 PRO A C 1
ATOM 767 O O . PRO A 1 93 ? -12.398 -0.251 1.191 1 94 93 PRO A O 1
ATOM 770 N N . LEU A 1 94 ? -11.648 1.323 2.629 1 97.25 94 LEU A N 1
ATOM 771 C CA . LEU A 1 94 ? -11.172 0.343 3.6 1 97.25 94 LEU A CA 1
ATOM 772 C C . LEU A 1 94 ? -12.305 -0.105 4.52 1 97.25 94 LEU A C 1
ATOM 774 O O . LEU A 1 94 ? -13.266 0.638 4.742 1 97.25 94 LEU A O 1
ATOM 778 N N . MET A 1 95 ? -12.109 -1.257 5.105 1 96.5 95 MET A N 1
ATOM 779 C CA . MET A 1 95 ? -13.094 -1.846 6.004 1 96.5 95 MET A CA 1
ATOM 780 C C . MET A 1 95 ? -13.07 -1.157 7.367 1 96.5 95 MET A C 1
ATOM 782 O O . MET A 1 95 ? -12.016 -0.75 7.844 1 96.5 95 MET A O 1
ATOM 786 N N . ASN A 1 96 ? -14.297 -1.042 8 1 96.69 96 ASN A N 1
ATOM 787 C CA . ASN A 1 96 ? -14.375 -0.675 9.406 1 96.69 96 ASN A CA 1
ATOM 788 C C . ASN A 1 96 ? -13.969 -1.834 10.312 1 96.69 96 ASN A C 1
ATOM 790 O O . ASN A 1 96 ? -14.641 -2.867 10.344 1 96.69 96 ASN A O 1
ATOM 794 N N . LEU A 1 97 ? -12.977 -1.662 11.117 1 97.75 97 LEU A N 1
ATOM 795 C CA . LEU A 1 97 ? -12.359 -2.758 11.852 1 97.75 97 LEU A CA 1
ATOM 796 C C . LEU A 1 97 ? -13.008 -2.916 13.227 1 97.75 97 LEU A C 1
ATOM 798 O O . LEU A 1 97 ? -12.812 -3.932 13.898 1 97.75 97 LEU A O 1
ATOM 802 N N . LEU A 1 98 ? -13.758 -1.997 13.68 1 96.62 98 LEU A N 1
ATOM 803 C CA . LEU A 1 98 ? -14.109 -1.828 15.086 1 96.62 98 LEU A CA 1
ATOM 804 C C . LEU A 1 98 ? -15.023 -2.949 15.555 1 96.62 98 LEU A C 1
ATOM 806 O O . LEU A 1 98 ? -15.148 -3.193 16.766 1 96.62 98 LEU A O 1
ATOM 810 N N . HIS A 1 99 ? -15.664 -3.623 14.727 1 95.62 99 HIS A N 1
ATOM 811 C CA . HIS A 1 99 ? -16.656 -4.613 15.133 1 95.62 99 HIS A CA 1
ATOM 812 C C . HIS A 1 99 ? -16.125 -6.031 14.938 1 95.62 99 HIS A C 1
ATOM 814 O O . HIS A 1 99 ? -16.828 -7.004 15.219 1 95.62 99 HIS A O 1
ATOM 820 N N . LEU A 1 100 ? -14.906 -6.188 14.469 1 97.06 100 LEU A N 1
ATOM 821 C CA . LEU A 1 100 ? -14.344 -7.5 14.172 1 97.06 100 LEU A CA 1
ATOM 822 C C . LEU A 1 100 ? -13.992 -8.242 15.461 1 97.06 100 LEU A C 1
ATOM 824 O O . LEU A 1 100 ? -13.492 -7.633 16.406 1 97.06 100 LEU A O 1
ATOM 828 N N . ASN A 1 101 ? -14.32 -9.5 15.469 1 97.75 101 ASN A N 1
ATOM 829 C CA . ASN A 1 101 ? -13.812 -10.383 16.5 1 97.75 101 ASN A CA 1
ATOM 830 C C . ASN A 1 101 ? -12.5 -11.047 16.094 1 97.75 101 ASN A C 1
ATOM 832 O O . ASN A 1 101 ? -12.398 -12.273 16.109 1 97.75 101 ASN A O 1
ATOM 836 N N . ALA A 1 102 ? -11.641 -10.234 15.656 1 98.38 102 ALA A N 1
ATOM 837 C CA . ALA A 1 102 ? -10.32 -10.633 15.164 1 98.38 102 ALA A CA 1
ATOM 838 C C . ALA A 1 102 ? -9.258 -9.633 15.594 1 98.38 102 ALA A C 1
ATOM 840 O O . ALA A 1 102 ? -9.578 -8.539 16.078 1 98.38 102 ALA A O 1
ATOM 841 N N . ARG A 1 103 ? -8.07 -10.062 15.609 1 98.62 103 ARG A N 1
ATOM 842 C CA . ARG A 1 103 ? -6.934 -9.195 15.906 1 98.62 103 ARG A CA 1
ATOM 843 C C . ARG A 1 103 ? -6.348 -8.602 14.625 1 98.62 103 ARG A C 1
ATOM 845 O O . ARG A 1 103 ? -5.949 -9.336 13.719 1 98.62 103 ARG A O 1
ATOM 852 N N . VAL A 1 104 ? -6.336 -7.316 14.539 1 98.75 104 VAL A N 1
ATOM 853 C CA . VAL A 1 104 ? -5.75 -6.633 13.391 1 98.75 104 VAL A CA 1
ATOM 854 C C . VAL A 1 104 ? -4.637 -5.699 13.852 1 98.75 104 VAL A C 1
ATOM 856 O O . VAL A 1 104 ? -4.871 -4.801 14.672 1 98.75 104 VAL A O 1
ATOM 859 N N . GLU A 1 105 ? -3.494 -5.91 13.359 1 98.56 105 GLU A N 1
ATOM 860 C CA . GLU A 1 105 ? -2.318 -5.16 13.797 1 98.56 105 GLU A CA 1
ATOM 861 C C . GLU A 1 105 ? -2.102 -3.924 12.93 1 98.56 105 GLU A C 1
ATOM 863 O O . GLU A 1 105 ? -2.621 -3.842 11.812 1 98.56 105 GLU A O 1
ATOM 868 N N . PRO A 1 106 ? -1.333 -2.928 13.406 1 97.5 106 PRO A N 1
ATOM 869 C CA . PRO A 1 106 ? -1.136 -1.663 12.695 1 97.5 106 PRO A CA 1
ATOM 870 C C . PRO A 1 106 ? -0.549 -1.855 11.305 1 97.5 106 PRO A C 1
ATOM 872 O O . PRO A 1 106 ? 0.326 -2.703 11.109 1 97.5 106 PRO A O 1
ATOM 875 N N . GLY A 1 107 ? -1.075 -1.062 10.438 1 97.69 107 GLY A N 1
ATOM 876 C CA . GLY A 1 107 ? -0.498 -1.046 9.102 1 97.69 107 GLY A CA 1
ATOM 877 C C . GLY A 1 107 ? -1.155 -2.033 8.156 1 97.69 107 GLY A C 1
ATOM 878 O O . GLY A 1 107 ? -0.846 -2.057 6.961 1 97.69 107 GLY A O 1
ATOM 879 N N . ALA A 1 108 ? -1.993 -2.855 8.703 1 98.69 108 ALA A N 1
ATOM 880 C CA . ALA A 1 108 ? -2.775 -3.693 7.797 1 98.69 108 ALA A CA 1
ATOM 881 C C . ALA A 1 108 ? -3.785 -2.861 7.012 1 98.69 108 ALA A C 1
ATOM 883 O O . ALA A 1 108 ? -4.367 -1.912 7.543 1 98.69 108 ALA A O 1
ATOM 884 N N . PHE A 1 109 ? -3.957 -3.143 5.742 1 98.62 109 PHE A N 1
ATOM 885 C CA . PHE A 1 109 ? -4.965 -2.514 4.895 1 98.62 109 PHE A CA 1
ATOM 886 C C . PHE A 1 109 ? -5.965 -3.545 4.391 1 98.62 109 PHE A C 1
ATOM 888 O O . PHE A 1 109 ? -5.605 -4.445 3.629 1 98.62 109 PHE A O 1
ATOM 895 N N . ILE A 1 110 ? -7.156 -3.377 4.773 1 98.69 110 ILE A N 1
ATOM 896 C CA . ILE A 1 110 ? -8.203 -4.348 4.477 1 98.69 110 ILE A CA 1
ATOM 897 C C . ILE A 1 110 ? -9.367 -3.656 3.768 1 98.69 110 ILE A C 1
ATOM 899 O O . ILE A 1 110 ? -9.977 -2.738 4.316 1 98.69 110 ILE A O 1
ATOM 903 N N . ARG A 1 111 ? -9.633 -4.141 2.562 1 97.94 111 ARG A N 1
ATOM 904 C CA . ARG A 1 111 ? -10.703 -3.527 1.778 1 97.94 111 ARG A CA 1
ATOM 905 C C . ARG A 1 111 ? -12.07 -3.924 2.312 1 97.94 111 ARG A C 1
ATOM 907 O O . ARG A 1 111 ? -12.25 -5.027 2.828 1 97.94 111 ARG A O 1
ATOM 914 N N . GLU A 1 112 ? -12.969 -2.91 2.145 1 95.31 112 GLU A N 1
ATOM 915 C CA . GLU A 1 112 ? -14.375 -3.279 2.309 1 95.31 112 GLU A CA 1
ATOM 916 C C . GLU A 1 112 ? -14.727 -4.496 1.458 1 95.31 112 GLU A C 1
ATOM 918 O O . GLU A 1 112 ? -14.266 -4.621 0.322 1 95.31 112 GLU A O 1
ATOM 923 N N . GLY A 1 113 ? -15.547 -5.391 1.982 1 94.31 113 GLY A N 1
ATOM 924 C CA . GLY A 1 113 ? -15.938 -6.594 1.257 1 94.31 113 GLY A CA 1
ATOM 925 C C . GLY A 1 113 ? -15.148 -7.82 1.677 1 94.31 113 GLY A C 1
ATOM 926 O O . GLY A 1 113 ? -15.508 -8.945 1.311 1 94.31 113 GLY A O 1
ATOM 927 N N . VAL A 1 114 ? -14.078 -7.641 2.391 1 97.69 114 VAL A N 1
ATOM 928 C CA . VAL A 1 114 ? -13.367 -8.773 2.973 1 97.69 114 VAL A CA 1
ATOM 929 C C . VAL A 1 114 ? -14.172 -9.344 4.141 1 97.69 114 VAL A C 1
ATOM 931 O O . VAL A 1 114 ? -14.781 -8.594 4.906 1 97.69 114 VAL A O 1
ATOM 934 N N . GLU A 1 115 ? -14.172 -10.625 4.242 1 98 115 GLU A N 1
ATOM 935 C CA . GLU A 1 115 ? -14.766 -11.297 5.395 1 98 115 GLU A CA 1
ATOM 936 C C . GLU A 1 115 ? -13.688 -11.898 6.293 1 98 115 GLU A C 1
ATOM 938 O O . GLU A 1 115 ? -12.844 -12.664 5.828 1 98 115 GLU A O 1
ATOM 943 N N . ILE A 1 116 ? -13.758 -11.578 7.566 1 98.56 116 ILE A N 1
ATOM 944 C CA . ILE A 1 116 ? -12.797 -12.07 8.547 1 98.56 116 ILE A CA 1
ATOM 945 C C . ILE A 1 116 ? -13.531 -12.75 9.695 1 98.56 116 ILE A C 1
ATOM 947 O O . ILE A 1 116 ? -14.352 -12.125 10.375 1 98.56 116 ILE A O 1
ATOM 951 N N . GLU A 1 117 ? -13.211 -14 9.906 1 98.44 117 GLU A N 1
ATOM 952 C CA . GLU A 1 117 ? -13.906 -14.766 10.93 1 98.44 117 GLU A CA 1
ATOM 953 C C . GLU A 1 117 ? -13.234 -14.609 12.289 1 98.44 117 GLU A C 1
ATOM 955 O O . GLU A 1 117 ? -12.18 -13.992 12.398 1 98.44 117 GLU A O 1
ATOM 960 N N . LYS A 1 118 ? -13.891 -15.195 13.273 1 98.25 118 LYS A N 1
ATOM 961 C CA . LYS A 1 118 ? -13.516 -15.023 14.672 1 98.25 118 LYS A CA 1
ATOM 962 C C . LYS A 1 118 ? -12.086 -15.492 14.93 1 98.25 118 LYS A C 1
ATOM 964 O O . LYS A 1 118 ? -11.656 -16.5 14.367 1 98.25 118 LYS A O 1
ATOM 969 N N . ASN A 1 119 ? -11.297 -14.695 15.664 1 98.19 119 ASN A N 1
ATOM 970 C CA . ASN A 1 119 ? -9.977 -15.023 16.188 1 98.19 119 ASN A CA 1
ATOM 971 C C . ASN A 1 119 ? -8.922 -15.055 15.094 1 98.19 119 ASN A C 1
ATOM 973 O O . ASN A 1 119 ? -7.809 -15.531 15.305 1 98.19 119 ASN A O 1
ATOM 977 N N . ALA A 1 120 ? -9.289 -14.664 13.938 1 98.75 120 ALA A N 1
ATOM 978 C CA . ALA A 1 120 ? -8.242 -14.492 12.93 1 98.75 120 ALA A CA 1
ATOM 979 C C . ALA A 1 120 ? -7.258 -13.406 13.336 1 98.75 120 ALA A C 1
ATOM 981 O O . ALA A 1 120 ? -7.59 -12.531 14.148 1 98.75 120 ALA A O 1
ATOM 982 N N . ILE A 1 121 ? -6.062 -13.508 12.859 1 98.81 121 ILE A N 1
ATOM 983 C CA . ILE A 1 121 ? -5.023 -12.523 13.125 1 98.81 121 ILE A CA 1
ATOM 984 C C . ILE A 1 121 ? -4.496 -11.961 11.805 1 98.81 121 ILE A C 1
ATOM 986 O O . ILE A 1 121 ? -3.99 -12.711 10.961 1 98.81 121 ILE A O 1
ATOM 990 N N . ILE A 1 122 ? -4.633 -10.711 11.625 1 98.88 122 ILE A N 1
ATOM 991 C CA . ILE A 1 122 ? -4.055 -10 10.484 1 98.88 122 ILE A CA 1
ATOM 992 C C . ILE A 1 122 ? -2.857 -9.18 10.945 1 98.88 122 ILE A C 1
ATOM 994 O O . ILE A 1 122 ? -3.018 -8.18 11.656 1 98.88 122 ILE A O 1
ATOM 998 N N . MET A 1 123 ? -1.678 -9.57 10.523 1 98.75 123 MET A N 1
ATOM 999 C CA . MET A 1 123 ? -0.444 -8.992 11.039 1 98.75 123 MET A CA 1
ATOM 1000 C C . MET A 1 123 ? -0.086 -7.715 10.289 1 98.75 123 MET A C 1
ATOM 1002 O O . MET A 1 123 ? -0.728 -7.375 9.289 1 98.75 123 MET A O 1
ATOM 1006 N N . MET A 1 124 ? 0.905 -7.039 10.82 1 98.69 124 MET A N 1
ATOM 1007 C CA . MET A 1 124 ? 1.308 -5.727 10.32 1 98.69 124 MET A CA 1
ATOM 1008 C C . MET A 1 124 ? 1.63 -5.781 8.836 1 98.69 124 MET A C 1
ATOM 1010 O O . MET A 1 124 ? 2.314 -6.699 8.375 1 98.69 124 MET A O 1
ATOM 1014 N N . GLY A 1 125 ? 1.088 -4.809 8.109 1 98.62 125 GLY A N 1
ATOM 1015 C CA . GLY A 1 125 ? 1.467 -4.621 6.719 1 98.62 125 GLY A CA 1
ATOM 1016 C C . GLY A 1 125 ? 0.733 -5.551 5.77 1 98.62 125 GLY A C 1
ATOM 1017 O O . GLY A 1 125 ? 0.881 -5.445 4.551 1 98.62 125 GLY A O 1
ATOM 1018 N N . ALA A 1 126 ? -0.056 -6.48 6.293 1 98.88 126 ALA A N 1
ATOM 1019 C CA . ALA A 1 126 ? -0.847 -7.332 5.41 1 98.88 126 ALA A CA 1
ATOM 1020 C C . ALA A 1 126 ? -1.886 -6.516 4.645 1 98.88 126 ALA A C 1
ATOM 1022 O O . ALA A 1 126 ? -2.438 -5.551 5.172 1 98.88 126 ALA A O 1
ATOM 1023 N N . VAL A 1 127 ? -2.08 -6.906 3.379 1 98.94 127 VAL A N 1
ATOM 1024 C CA . VAL A 1 127 ? -3.047 -6.23 2.518 1 98.94 127 VAL A CA 1
ATOM 1025 C C . VAL A 1 127 ? -4.062 -7.238 1.988 1 98.94 127 VAL A C 1
ATOM 1027 O O . VAL A 1 127 ? -3.691 -8.219 1.338 1 98.94 127 VAL A O 1
ATOM 1030 N N . LEU A 1 128 ? -5.332 -7.031 2.262 1 98.81 128 LEU A N 1
ATOM 1031 C CA . LEU A 1 128 ? -6.41 -7.926 1.85 1 98.81 128 LEU A CA 1
ATOM 1032 C C . LEU A 1 128 ? -7.363 -7.219 0.891 1 98.81 128 LEU A C 1
ATOM 1034 O O . LEU A 1 128 ? -7.922 -6.172 1.225 1 98.81 128 LEU A O 1
ATOM 1038 N N . ASN A 1 129 ? -7.504 -7.82 -0.254 1 98.12 129 ASN A N 1
ATOM 1039 C CA . ASN A 1 129 ? -8.32 -7.203 -1.294 1 98.12 129 ASN A CA 1
ATOM 1040 C C . ASN A 1 129 ? -9.773 -7.672 -1.219 1 98.12 129 ASN A C 1
ATOM 1042 O O . ASN A 1 129 ? -10.102 -8.57 -0.442 1 98.12 129 ASN A O 1
ATOM 1046 N N . ILE A 1 130 ? -10.578 -7.027 -1.963 1 96.88 130 ILE A N 1
ATOM 1047 C CA . ILE A 1 130 ? -12.031 -7.16 -1.928 1 96.88 130 ILE A CA 1
ATOM 1048 C C . ILE A 1 130 ? -12.422 -8.609 -2.209 1 96.88 130 ILE A C 1
ATOM 1050 O O . ILE A 1 130 ? -11.836 -9.258 -3.074 1 96.88 130 ILE A O 1
ATOM 1054 N N . GLY A 1 131 ? -13.367 -9.102 -1.471 1 96.62 131 GLY A N 1
ATOM 1055 C CA . GLY A 1 131 ? -13.914 -10.43 -1.709 1 96.62 131 GLY A CA 1
ATOM 1056 C C . GLY A 1 131 ? -13.133 -11.531 -1.01 1 96.62 131 GLY A C 1
ATOM 1057 O O . GLY A 1 131 ? -13.555 -12.688 -1.004 1 96.62 131 GLY A O 1
ATOM 1058 N N . ALA A 1 132 ? -12.016 -11.242 -0.444 1 98.31 132 ALA A N 1
ATOM 1059 C CA . ALA A 1 132 ? -11.25 -12.25 0.279 1 98.31 132 ALA A CA 1
ATOM 1060 C C . ALA A 1 132 ? -11.992 -12.727 1.524 1 98.31 132 ALA A C 1
ATOM 1062 O O . ALA A 1 132 ? -12.781 -11.977 2.104 1 98.31 132 ALA A O 1
ATOM 1063 N N . LYS A 1 133 ? -11.734 -13.961 1.887 1 98.62 133 LYS A N 1
ATOM 1064 C CA . LYS A 1 133 ? -12.297 -14.555 3.1 1 98.62 133 LYS A CA 1
ATOM 1065 C C . LYS A 1 133 ? -11.195 -15.195 3.951 1 98.62 133 LYS A C 1
ATOM 1067 O O . LYS A 1 133 ? -10.398 -15.984 3.451 1 98.62 133 LYS A O 1
ATOM 1072 N N . ILE A 1 134 ? -11.203 -14.812 5.23 1 98.88 134 ILE A N 1
ATOM 1073 C CA . ILE A 1 134 ? -10.234 -15.352 6.18 1 98.88 134 ILE A CA 1
ATOM 1074 C C . ILE A 1 134 ? -10.961 -16.172 7.242 1 98.88 134 ILE A C 1
ATOM 1076 O O . ILE A 1 134 ? -11.773 -15.641 8 1 98.88 134 ILE A O 1
ATOM 1080 N N . GLY A 1 135 ? -10.57 -17.438 7.359 1 98.81 135 GLY A N 1
ATOM 1081 C CA . GLY A 1 135 ? -11.273 -18.344 8.242 1 98.81 135 GLY A CA 1
ATOM 1082 C C . GLY A 1 135 ? -10.891 -18.172 9.703 1 98.81 135 GLY A C 1
ATOM 1083 O O . GLY A 1 135 ? -9.898 -17.516 10.016 1 98.81 135 GLY A O 1
ATOM 1084 N N . GLU A 1 136 ? -11.672 -18.875 10.555 1 98.62 136 GLU A N 1
ATOM 1085 C CA . GLU A 1 136 ? -11.508 -18.828 12.008 1 98.62 136 GLU A CA 1
ATOM 1086 C C . GLU A 1 136 ? -10.109 -19.266 12.414 1 98.62 136 GLU A C 1
ATOM 1088 O O . GLU A 1 136 ? -9.578 -20.25 11.883 1 98.62 136 GLU A O 1
ATOM 1093 N N . ASN A 1 137 ? -9.453 -18.516 13.266 1 98.25 137 ASN A N 1
ATOM 1094 C CA . ASN A 1 137 ? -8.18 -18.859 13.883 1 98.25 137 ASN A CA 1
ATOM 1095 C C . ASN A 1 137 ? -7.031 -18.797 12.883 1 98.25 137 ASN A C 1
ATOM 1097 O O . ASN A 1 137 ? -5.93 -19.281 13.156 1 98.25 137 ASN A O 1
ATOM 1101 N N . THR A 1 138 ? -7.27 -18.297 11.734 1 98.62 138 THR A N 1
ATOM 1102 C CA . THR A 1 138 ? -6.254 -18.219 10.688 1 98.62 138 THR A CA 1
ATOM 1103 C C . THR A 1 138 ? -5.359 -17 10.898 1 98.62 138 THR A C 1
ATOM 1105 O O . THR A 1 138 ? -5.84 -15.922 11.266 1 98.62 138 THR A O 1
ATOM 1108 N N . MET A 1 139 ? -4.09 -17.172 10.648 1 98.81 139 MET A N 1
ATOM 1109 C CA . MET A 1 139 ? -3.131 -16.062 10.75 1 98.81 139 MET A CA 1
ATOM 1110 C C . MET A 1 139 ? -2.609 -15.672 9.367 1 98.81 139 MET A C 1
ATOM 1112 O O . MET A 1 139 ? -2.07 -16.5 8.641 1 98.81 139 MET A O 1
ATOM 1116 N N . ILE A 1 140 ? -2.826 -14.461 9.016 1 98.94 140 ILE A N 1
ATOM 1117 C CA . ILE A 1 140 ? -2.184 -13.82 7.867 1 98.94 140 ILE A CA 1
ATOM 1118 C C . ILE A 1 140 ? -0.957 -13.039 8.336 1 98.94 140 ILE A C 1
ATOM 1120 O O . ILE A 1 140 ? -1.086 -11.984 8.953 1 98.94 140 ILE A O 1
ATOM 1124 N N . ASP A 1 141 ? 0.235 -13.5 8.023 1 98.81 141 ASP A N 1
ATOM 1125 C CA . ASP A 1 141 ? 1.463 -12.961 8.594 1 98.81 141 ASP A CA 1
ATOM 1126 C C . ASP A 1 141 ? 1.849 -11.641 7.93 1 98.81 141 ASP A C 1
ATOM 1128 O O . ASP A 1 141 ? 1.135 -11.156 7.051 1 98.81 141 ASP A O 1
ATOM 1132 N N . MET A 1 142 ? 2.936 -11.016 8.375 1 98.81 142 MET A N 1
ATOM 1133 C CA . MET A 1 142 ? 3.352 -9.672 8 1 98.81 142 MET A CA 1
ATOM 1134 C C . MET A 1 142 ? 3.535 -9.562 6.492 1 98.81 142 MET A C 1
ATOM 1136 O O . MET A 1 142 ? 4.121 -10.445 5.867 1 98.81 142 MET A O 1
ATOM 1140 N N . ASN A 1 143 ? 2.992 -8.492 5.941 1 98.75 143 ASN A N 1
ATOM 1141 C CA . ASN A 1 143 ? 3.217 -8.086 4.559 1 98.75 143 ASN A CA 1
ATOM 1142 C C . ASN A 1 143 ? 2.684 -9.117 3.574 1 98.75 143 ASN A C 1
ATOM 1144 O O . ASN A 1 143 ? 3.098 -9.148 2.414 1 98.75 143 ASN A O 1
ATOM 1148 N N . CYS A 1 144 ? 1.782 -9.992 4.016 1 98.88 144 CYS A N 1
ATOM 1149 C CA . CYS A 1 144 ? 1.091 -10.867 3.072 1 98.88 144 CYS A CA 1
ATOM 1150 C C . CYS A 1 144 ? 0.156 -10.07 2.172 1 98.88 144 CYS A C 1
ATOM 1152 O O . CYS A 1 144 ? -0.295 -8.984 2.545 1 98.88 144 CYS A O 1
ATOM 1154 N N . VAL A 1 145 ? -0.033 -10.594 1.025 1 98.94 145 VAL A N 1
ATOM 1155 C CA . VAL A 1 145 ? -1.054 -10.086 0.117 1 98.94 145 VAL A CA 1
ATOM 1156 C C . VAL A 1 145 ? -2.098 -11.164 -0.151 1 98.94 145 VAL A C 1
ATOM 1158 O O . VAL A 1 145 ? -1.766 -12.25 -0.635 1 98.94 145 VAL A O 1
ATOM 1161 N N . ILE A 1 146 ? -3.348 -10.891 0.193 1 98.94 146 ILE A N 1
ATOM 1162 C CA . ILE A 1 146 ? -4.469 -11.727 -0.221 1 98.94 146 ILE A CA 1
ATOM 1163 C C . ILE A 1 146 ? -5.242 -11.039 -1.341 1 98.94 146 ILE A C 1
ATOM 1165 O O . ILE A 1 146 ? -5.941 -10.047 -1.104 1 98.94 146 ILE A O 1
ATOM 1169 N N . GLY A 1 147 ? -5.062 -11.602 -2.553 1 98.38 147 GLY A N 1
ATOM 1170 C CA . GLY A 1 147 ? -5.707 -11.008 -3.713 1 98.38 147 GLY A CA 1
ATOM 1171 C C . GLY A 1 147 ? -7.219 -11.109 -3.676 1 98.38 147 GLY A C 1
ATOM 1172 O O . GLY A 1 147 ? -7.781 -11.719 -2.768 1 98.38 147 GLY A O 1
ATOM 1173 N N . ALA A 1 148 ? -7.82 -10.516 -4.688 1 97.19 148 ALA A N 1
ATOM 1174 C CA . ALA A 1 148 ? -9.281 -10.453 -4.73 1 97.19 148 ALA A CA 1
ATOM 1175 C C . ALA A 1 148 ? -9.891 -11.844 -4.699 1 97.19 148 ALA A C 1
ATOM 1177 O O . ALA A 1 148 ? -9.414 -12.758 -5.383 1 97.19 148 ALA A O 1
ATOM 1178 N N . ARG A 1 149 ? -10.859 -12.047 -3.859 1 97.31 149 ARG A N 1
ATOM 1179 C CA . ARG A 1 149 ? -11.719 -13.219 -3.773 1 97.31 149 ARG A CA 1
ATOM 1180 C C . ARG A 1 149 ? -10.961 -14.414 -3.195 1 97.31 149 ARG A C 1
ATOM 1182 O O . ARG A 1 149 ? -11.484 -15.523 -3.133 1 97.31 149 ARG A O 1
ATOM 1189 N N . GLY A 1 150 ? -9.68 -14.273 -2.768 1 98.19 150 GLY A N 1
ATOM 1190 C CA . GLY A 1 150 ? -8.977 -15.383 -2.148 1 98.19 150 GLY A CA 1
ATOM 1191 C C . GLY A 1 150 ? -9.711 -15.969 -0.956 1 98.19 150 GLY A C 1
ATOM 1192 O O . GLY A 1 150 ? -10.211 -15.227 -0.107 1 98.19 150 GLY A O 1
ATOM 1193 N N . ILE A 1 151 ? -9.773 -17.281 -0.915 1 98.69 151 ILE A N 1
ATOM 1194 C CA . ILE A 1 151 ? -10.461 -17.969 0.178 1 98.69 151 ILE A CA 1
ATOM 1195 C C . ILE A 1 151 ? -9.453 -18.734 1.031 1 98.69 151 ILE A C 1
ATOM 1197 O O . ILE A 1 151 ? -8.867 -19.719 0.577 1 98.69 151 ILE A O 1
ATOM 1201 N N . ILE A 1 152 ? -9.289 -18.297 2.242 1 98.94 152 ILE A N 1
ATOM 1202 C CA . ILE A 1 152 ? -8.391 -18.938 3.197 1 98.94 152 ILE A CA 1
ATOM 1203 C C . ILE A 1 152 ? -9.203 -19.625 4.293 1 98.94 152 ILE A C 1
ATOM 1205 O O . ILE A 1 152 ? -9.984 -18.969 4.988 1 98.94 152 I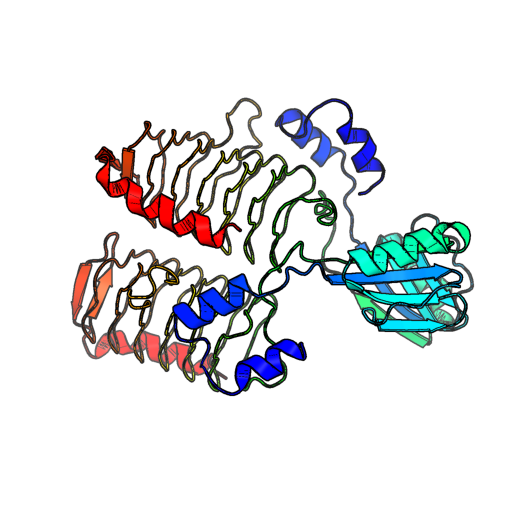LE A O 1
ATOM 1209 N N . GLY A 1 153 ? -9.008 -20.891 4.461 1 98.81 153 GLY A N 1
ATOM 1210 C CA . GLY A 1 153 ? -9.789 -21.688 5.383 1 98.81 153 GLY A CA 1
ATOM 1211 C C . GLY A 1 153 ? -9.445 -21.438 6.84 1 98.81 153 GLY A C 1
ATOM 1212 O O . GLY A 1 153 ? -8.867 -20.391 7.172 1 98.81 153 GLY A O 1
ATOM 1213 N N . LYS A 1 154 ? -9.883 -22.391 7.715 1 98.75 154 LYS A N 1
ATOM 1214 C CA . LYS A 1 154 ? -9.703 -22.297 9.164 1 98.75 154 LYS A CA 1
ATOM 1215 C C . LYS A 1 154 ? -8.367 -22.875 9.594 1 98.75 154 LYS A C 1
ATOM 1217 O O . LYS A 1 154 ? -7.891 -23.859 9.008 1 98.75 154 LYS A O 1
ATOM 1222 N N . ASN A 1 155 ? -7.773 -22.234 10.648 1 98.44 155 ASN A N 1
ATOM 1223 C CA . ASN A 1 155 ? -6.543 -22.75 11.234 1 98.44 155 ASN A CA 1
ATOM 1224 C C . ASN A 1 155 ? -5.414 -22.812 10.211 1 98.44 155 ASN A C 1
ATOM 1226 O O . ASN A 1 155 ? -4.668 -23.797 10.164 1 98.44 155 ASN A O 1
ATOM 1230 N N . VAL A 1 156 ? -5.391 -21.828 9.375 1 98.75 156 VAL A N 1
ATOM 1231 C CA . VAL A 1 156 ? -4.352 -21.703 8.359 1 98.75 156 VAL A CA 1
ATOM 1232 C C . VAL A 1 156 ? -3.289 -20.719 8.82 1 98.75 156 VAL A C 1
ATOM 1234 O O . VAL A 1 156 ? -3.584 -19.781 9.57 1 98.75 156 VAL A O 1
ATOM 1237 N N . HIS A 1 157 ? -2.07 -20.938 8.43 1 98.81 157 HIS A N 1
ATOM 1238 C CA . HIS A 1 157 ? -0.981 -19.969 8.555 1 98.81 157 HIS A CA 1
ATOM 1239 C C . HIS A 1 157 ? -0.426 -19.594 7.188 1 98.81 157 HIS A C 1
ATOM 1241 O O . HIS A 1 157 ? 0.056 -20.453 6.441 1 98.81 157 HIS A O 1
ATOM 1247 N N . ILE A 1 158 ? -0.567 -18.359 6.859 1 98.88 158 ILE A N 1
ATOM 1248 C CA . ILE A 1 158 ? 0.062 -17.828 5.656 1 98.88 158 ILE A CA 1
ATOM 1249 C C . ILE A 1 158 ? 1.347 -17.094 6.035 1 98.88 158 ILE A C 1
ATOM 1251 O O . ILE A 1 158 ? 1.303 -16.031 6.68 1 98.88 158 ILE A O 1
ATOM 1255 N N . GLY A 1 159 ? 2.451 -17.547 5.559 1 98.75 159 GLY A N 1
ATOM 1256 C CA . GLY A 1 159 ? 3.742 -17.016 5.953 1 98.75 159 GLY A CA 1
ATOM 1257 C C . GLY A 1 159 ? 4.008 -15.633 5.391 1 98.75 159 GLY A C 1
ATOM 1258 O O . GLY A 1 159 ? 3.402 -15.234 4.391 1 98.75 159 GLY A O 1
ATOM 1259 N N . ALA A 1 160 ? 4.922 -14.945 6.082 1 98.88 160 ALA A N 1
ATOM 1260 C CA . ALA A 1 160 ? 5.215 -13.547 5.785 1 98.88 160 ALA A CA 1
ATOM 1261 C C . ALA A 1 160 ? 5.562 -13.359 4.312 1 98.88 160 ALA A C 1
ATOM 1263 O O . ALA A 1 160 ? 6.27 -14.18 3.727 1 98.88 160 ALA A O 1
ATOM 1264 N N . GLY A 1 161 ? 5.035 -12.258 3.738 1 98.81 161 GLY A N 1
ATOM 1265 C CA . GLY A 1 161 ? 5.402 -11.875 2.387 1 98.81 161 GLY A CA 1
ATOM 1266 C C . GLY A 1 161 ? 4.734 -12.719 1.319 1 98.81 161 GLY A C 1
ATOM 1267 O O . GLY A 1 161 ? 4.918 -12.484 0.124 1 98.81 161 GLY A O 1
ATOM 1268 N N . THR A 1 162 ? 3.945 -13.727 1.72 1 98.88 162 THR A N 1
ATOM 1269 C CA . THR A 1 162 ? 3.283 -14.625 0.775 1 98.88 162 THR A CA 1
ATOM 1270 C C . THR A 1 162 ? 2.191 -13.883 0.007 1 98.88 162 THR A C 1
ATOM 1272 O O . THR A 1 162 ? 1.51 -13.023 0.562 1 98.88 162 THR A O 1
ATOM 1275 N N . VAL A 1 163 ? 2.107 -14.211 -1.303 1 98.94 163 VAL A N 1
ATOM 1276 C CA . VAL A 1 163 ? 1.09 -13.617 -2.166 1 98.94 163 VAL A CA 1
ATOM 1277 C C . VAL A 1 163 ? 0.104 -14.703 -2.611 1 98.94 163 VAL A C 1
ATOM 1279 O O . VAL A 1 163 ? 0.489 -15.664 -3.275 1 98.94 163 VAL A O 1
ATOM 1282 N N . ILE A 1 164 ? -1.16 -14.547 -2.186 1 98.94 164 ILE A N 1
ATOM 1283 C CA . ILE A 1 164 ? -2.279 -15.297 -2.742 1 98.94 164 ILE A CA 1
ATOM 1284 C C . ILE A 1 164 ? -2.889 -14.523 -3.91 1 98.94 164 ILE A C 1
ATOM 1286 O O . ILE A 1 164 ? -3.465 -13.453 -3.719 1 98.94 164 ILE A O 1
ATOM 1290 N N . ALA A 1 165 ? -2.746 -15.109 -5.102 1 98.19 165 ALA A N 1
ATOM 1291 C CA . ALA A 1 165 ? -3.176 -14.367 -6.285 1 98.19 165 ALA A CA 1
ATOM 1292 C C . ALA A 1 165 ? -4.68 -14.109 -6.254 1 98.19 165 ALA A C 1
ATOM 1294 O O . ALA A 1 165 ? -5.445 -14.938 -5.758 1 98.19 165 ALA A O 1
ATOM 1295 N N . GLY A 1 166 ? -5.062 -12.914 -6.809 1 95.81 166 GLY A N 1
ATOM 1296 C CA . GLY A 1 166 ? -6.473 -12.586 -6.945 1 95.81 166 GLY A CA 1
ATOM 1297 C C . GLY A 1 166 ? -7.051 -12.969 -8.297 1 95.81 166 GLY A C 1
ATOM 1298 O O . GLY A 1 166 ? -6.312 -13.125 -9.266 1 95.81 166 GLY A O 1
ATOM 1299 N N . VAL A 1 167 ? -8.312 -13.141 -8.305 1 92.19 167 VAL A N 1
ATOM 1300 C CA . VAL A 1 167 ? -9.016 -13.461 -9.547 1 92.19 167 VAL A CA 1
ATOM 1301 C C . VAL A 1 167 ? -10.305 -12.648 -9.633 1 92.19 167 VAL A C 1
ATOM 1303 O O . VAL A 1 167 ? -11.305 -13 -9.008 1 92.19 167 VAL A O 1
ATOM 1306 N N . LEU A 1 168 ? -10.25 -11.625 -10.312 1 88.25 168 LEU A N 1
ATOM 1307 C CA . LEU A 1 168 ? -11.469 -10.867 -10.586 1 88.25 168 LEU A CA 1
ATOM 1308 C C . LEU A 1 168 ? -11.953 -11.133 -12.008 1 88.25 168 LEU A C 1
ATOM 1310 O O . LEU A 1 168 ? -13.164 -11.109 -12.273 1 88.25 168 LEU A O 1
ATOM 1314 N N . GLU A 1 169 ? -10.938 -11.391 -12.883 1 82 169 GLU A N 1
ATOM 1315 C CA . GLU A 1 169 ? -11.242 -11.664 -14.289 1 82 169 GLU A CA 1
ATOM 1316 C C . GLU A 1 169 ? -10.469 -12.883 -14.797 1 82 169 GLU A C 1
ATOM 1318 O O . GLU A 1 169 ? -9.312 -13.086 -14.43 1 82 169 GLU A O 1
ATOM 1323 N N . PRO A 1 170 ? -11.102 -13.578 -15.594 1 80.62 170 PRO A N 1
ATOM 1324 C CA . PRO A 1 170 ? -12.523 -13.555 -15.922 1 80.62 170 PRO A CA 1
ATOM 1325 C C . PRO A 1 170 ? -13.406 -14.008 -14.758 1 80.62 170 PRO A C 1
ATOM 1327 O O . PRO A 1 170 ? -12.945 -14.734 -13.875 1 80.62 170 PRO A O 1
ATOM 1330 N N . PRO A 1 171 ? -14.617 -13.625 -14.812 1 78.81 171 PRO A N 1
ATOM 1331 C CA . PRO A 1 171 ? -15.508 -13.953 -13.695 1 78.81 171 PRO A CA 1
ATOM 1332 C C . PRO A 1 171 ? -15.719 -15.453 -13.523 1 78.81 171 PRO A C 1
ATOM 1334 O O . PRO A 1 171 ? -16.062 -15.906 -12.43 1 78.81 171 PRO A O 1
ATOM 1337 N N . SER A 1 172 ? -15.508 -16.141 -14.562 1 80.69 172 SER A N 1
ATOM 1338 C CA . SER A 1 172 ? -15.773 -17.562 -14.547 1 80.69 172 SER A CA 1
ATOM 1339 C C . SER A 1 172 ? -14.633 -18.328 -13.883 1 80.69 172 SER A C 1
ATOM 1341 O O . SER A 1 172 ? -14.781 -19.5 -13.523 1 80.69 172 SER A O 1
ATOM 1343 N N . LYS A 1 173 ? -13.539 -17.734 -13.719 1 88.56 173 LYS A N 1
ATOM 1344 C CA . LYS A 1 173 ? -12.391 -18.422 -13.141 1 88.56 173 LYS A CA 1
ATOM 1345 C C . LYS A 1 173 ? -12.484 -18.469 -11.617 1 88.56 173 LYS A C 1
ATOM 1347 O O . LYS A 1 173 ? -12.867 -17.484 -10.984 1 88.56 173 LYS A O 1
ATOM 1352 N N . ASP A 1 174 ? -12.195 -19.672 -11.062 1 92.75 174 ASP A N 1
ATOM 1353 C CA . ASP A 1 174 ? -12.219 -19.859 -9.609 1 92.75 174 ASP A CA 1
ATOM 1354 C C . ASP A 1 174 ? -11.117 -19.047 -8.93 1 92.75 174 ASP A C 1
ATOM 1356 O O . ASP A 1 174 ? -10.031 -18.875 -9.484 1 92.75 174 ASP A O 1
ATOM 1360 N N . PRO A 1 175 ? -11.469 -18.547 -7.73 1 96.75 175 PRO A N 1
ATOM 1361 C CA . PRO A 1 175 ? -10.391 -17.938 -6.949 1 96.75 175 PRO A CA 1
ATOM 1362 C C . PRO A 1 175 ? -9.414 -18.953 -6.387 1 96.75 175 PRO A C 1
ATOM 1364 O O . PRO A 1 175 ? -9.617 -20.172 -6.547 1 96.75 175 PRO A O 1
ATOM 1367 N N . VAL A 1 176 ? -8.281 -18.5 -5.824 1 98.44 176 VAL A N 1
ATOM 1368 C CA . VAL A 1 176 ? -7.41 -19.375 -5.055 1 98.44 176 VAL A CA 1
ATOM 1369 C C . VAL A 1 176 ? -8.133 -19.859 -3.797 1 98.44 176 VAL A C 1
ATOM 1371 O O . VAL A 1 176 ? -8.805 -19.062 -3.123 1 98.44 176 VAL A O 1
ATOM 1374 N N . ILE A 1 177 ? -8.016 -21.125 -3.539 1 98.81 177 ILE A N 1
ATOM 1375 C CA . ILE A 1 177 ? -8.633 -21.719 -2.354 1 98.81 177 ILE A CA 1
ATOM 1376 C C . ILE A 1 177 ? -7.57 -22.406 -1.51 1 98.81 177 ILE A C 1
ATOM 1378 O O . ILE A 1 177 ? -6.898 -23.328 -1.983 1 98.81 177 ILE A O 1
ATOM 1382 N N . ILE A 1 178 ? -7.359 -21.922 -0.277 1 98.94 178 ILE A N 1
ATOM 1383 C CA . ILE A 1 178 ? -6.539 -22.578 0.734 1 98.94 178 ILE A CA 1
ATOM 1384 C C . ILE A 1 178 ? -7.434 -23.25 1.777 1 98.94 178 ILE A C 1
ATOM 1386 O O . ILE A 1 178 ? -8.141 -22.562 2.525 1 98.94 178 ILE A O 1
ATOM 1390 N N . GLU A 1 179 ? -7.422 -24.562 1.827 1 98.88 179 GLU A N 1
ATOM 1391 C CA . GLU A 1 179 ? -8.32 -25.266 2.734 1 98.88 179 GLU A CA 1
ATOM 1392 C C . GLU A 1 179 ? -7.781 -25.266 4.16 1 98.88 179 GLU A C 1
ATOM 1394 O O . GLU A 1 179 ? -6.715 -24.703 4.426 1 98.88 179 GLU A O 1
ATOM 1399 N N . ASP A 1 180 ? -8.586 -25.906 5.055 1 98.75 180 ASP A N 1
ATOM 1400 C CA . ASP A 1 180 ? -8.328 -25.844 6.488 1 98.75 180 ASP A CA 1
ATOM 1401 C C . ASP A 1 180 ? -6.984 -26.5 6.832 1 98.75 180 ASP A C 1
ATOM 1403 O O . ASP A 1 180 ? -6.555 -27.438 6.164 1 98.75 180 ASP A O 1
ATOM 1407 N N . GLU A 1 181 ? -6.285 -25.938 7.82 1 98.19 181 GLU A N 1
ATOM 1408 C CA . GLU A 1 181 ? -5.125 -26.531 8.469 1 98.19 181 GLU A CA 1
ATOM 1409 C C . GLU A 1 181 ? -3.918 -26.547 7.535 1 98.19 181 GLU A C 1
ATOM 1411 O O . GLU A 1 181 ? -3.008 -27.359 7.707 1 98.19 181 GLU A O 1
ATOM 1416 N N . VAL A 1 182 ? -3.953 -25.781 6.477 1 98.69 182 VAL A N 1
ATOM 1417 C CA . VAL A 1 182 ? -2.803 -25.641 5.586 1 98.69 182 VAL A CA 1
ATOM 1418 C C . VAL A 1 182 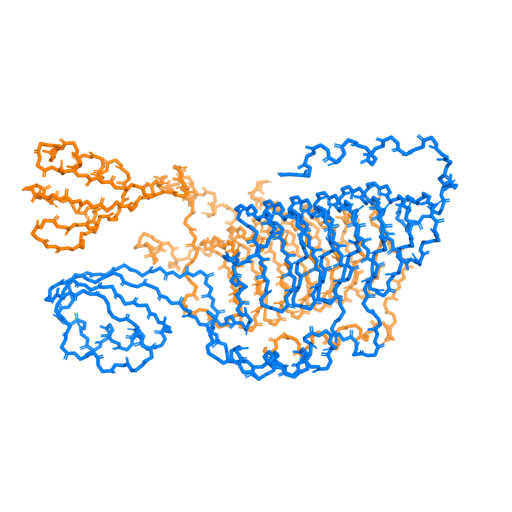? -1.768 -24.719 6.211 1 98.69 182 VAL A C 1
ATOM 1420 O O . VAL A 1 182 ? -2.123 -23.719 6.852 1 98.69 182 VAL A O 1
ATOM 1423 N N . PHE A 1 183 ? -0.489 -25.016 6.07 1 98.38 183 PHE A N 1
ATOM 1424 C CA . PHE A 1 183 ? 0.633 -24.172 6.445 1 98.38 183 PHE A CA 1
ATOM 1425 C C . PHE A 1 183 ? 1.418 -23.734 5.215 1 98.38 183 PHE A C 1
ATOM 1427 O O . PHE A 1 183 ? 1.953 -24.562 4.484 1 98.38 183 PHE A O 1
ATOM 1434 N N . ILE A 1 184 ? 1.473 -22.469 4.984 1 98.75 184 ILE A N 1
ATOM 1435 C CA . ILE A 1 184 ? 2.236 -21.922 3.869 1 98.75 184 ILE A CA 1
ATOM 1436 C C . ILE A 1 184 ? 3.43 -21.125 4.398 1 98.75 184 ILE A C 1
ATOM 1438 O O . ILE A 1 184 ? 3.264 -20.203 5.195 1 98.75 184 ILE A O 1
ATOM 1442 N N . GLY A 1 185 ? 4.633 -21.469 3.949 1 98.25 185 GLY A N 1
ATOM 1443 C CA . GLY A 1 185 ? 5.848 -20.766 4.344 1 98.25 185 GLY A CA 1
ATOM 1444 C C . GLY A 1 185 ? 5.93 -19.359 3.803 1 98.25 185 GLY A C 1
ATOM 1445 O O . GLY A 1 185 ? 4.961 -18.844 3.229 1 98.25 185 GLY A O 1
ATOM 1446 N N . ALA A 1 186 ? 7.082 -18.703 4.125 1 98.62 186 ALA A N 1
ATOM 1447 C CA . ALA A 1 186 ? 7.27 -17.297 3.764 1 98.62 186 ALA A CA 1
ATOM 1448 C C . ALA A 1 186 ? 7.551 -17.156 2.271 1 98.62 186 ALA A C 1
ATOM 1450 O O . ALA A 1 186 ? 8.172 -18.031 1.659 1 98.62 186 ALA A O 1
ATOM 1451 N N . ASN A 1 187 ? 7.055 -16.016 1.763 1 98.56 187 ASN A N 1
ATOM 1452 C CA . ASN A 1 187 ? 7.371 -15.562 0.411 1 98.56 187 ASN A CA 1
ATOM 1453 C C . ASN A 1 187 ? 6.977 -16.609 -0.632 1 98.56 187 ASN A C 1
ATOM 1455 O O . ASN A 1 187 ? 7.719 -16.844 -1.587 1 98.56 187 ASN A O 1
ATOM 1459 N N . VAL A 1 188 ? 5.871 -17.266 -0.415 1 98.75 188 VAL A N 1
ATOM 1460 C CA . VAL A 1 188 ? 5.262 -18.188 -1.381 1 98.75 188 VAL A CA 1
ATOM 1461 C C . VAL A 1 188 ? 4.336 -17.406 -2.314 1 98.75 188 VAL A C 1
ATOM 1463 O O . VAL A 1 188 ? 3.795 -16.359 -1.935 1 98.75 188 VAL A O 1
ATOM 1466 N N . VAL A 1 189 ? 4.25 -17.844 -3.533 1 98.81 189 VAL A N 1
ATOM 1467 C CA . VAL A 1 189 ? 3.211 -17.359 -4.438 1 98.81 189 VAL A CA 1
ATOM 1468 C C . VAL A 1 189 ? 2.27 -18.5 -4.797 1 98.81 189 VAL A C 1
ATOM 1470 O O . VAL A 1 189 ? 2.715 -19.562 -5.234 1 98.81 189 VAL A O 1
ATOM 1473 N N . VAL A 1 190 ? 0.978 -18.328 -4.555 1 98.88 190 VAL A N 1
ATOM 1474 C CA . VAL A 1 190 ? -0.038 -19.25 -5.051 1 98.88 190 VAL A CA 1
ATOM 1475 C C . VAL A 1 190 ? -0.771 -18.625 -6.234 1 98.88 190 VAL A C 1
ATOM 1477 O O . VAL A 1 190 ? -1.423 -17.594 -6.09 1 98.88 190 VAL A O 1
ATOM 1480 N N . LEU A 1 191 ? -0.676 -19.328 -7.383 1 98.06 191 LEU A N 1
ATOM 1481 C CA . LEU A 1 191 ? -1.166 -18.719 -8.617 1 98.06 191 LEU A CA 1
ATOM 1482 C C . LEU A 1 191 ? -2.686 -18.828 -8.703 1 98.06 191 LEU A C 1
ATOM 1484 O O . LEU A 1 191 ? -3.309 -19.562 -7.938 1 98.06 191 LEU A O 1
ATOM 1488 N N . GLU A 1 192 ? -3.203 -18.078 -9.633 1 96.44 192 GLU A N 1
ATOM 1489 C CA . GLU A 1 192 ? -4.645 -17.953 -9.812 1 96.44 192 GLU A CA 1
ATOM 1490 C C . GLU A 1 192 ? -5.309 -19.312 -9.992 1 96.44 192 GLU A C 1
ATOM 1492 O O . GLU A 1 192 ? -4.801 -20.172 -10.727 1 96.44 192 GLU A O 1
ATOM 1497 N N . GLY A 1 193 ? -6.363 -19.484 -9.281 1 95.38 193 GLY A N 1
ATOM 1498 C CA . GLY A 1 193 ? -7.207 -20.641 -9.523 1 95.38 193 GLY A CA 1
ATOM 1499 C C . GLY A 1 193 ? -6.711 -21.906 -8.82 1 95.38 193 GLY A C 1
ATOM 1500 O O . GLY A 1 193 ? -7.348 -22.953 -8.898 1 95.38 193 GLY A O 1
ATOM 1501 N N . VAL A 1 194 ? -5.605 -21.891 -8.148 1 98.19 194 VAL A N 1
ATOM 1502 C CA . VAL A 1 194 ? -5.023 -23.062 -7.5 1 98.19 194 VAL A CA 1
ATOM 1503 C C . VAL A 1 194 ? -5.789 -23.375 -6.215 1 98.19 194 VAL A C 1
ATOM 1505 O O . VAL A 1 194 ? -6.16 -22.469 -5.469 1 98.19 194 VAL A O 1
ATOM 1508 N N . LYS A 1 195 ? -5.957 -24.609 -6 1 98.75 195 LYS A N 1
ATOM 1509 C CA . LYS A 1 195 ? -6.516 -25.094 -4.742 1 98.75 195 LYS A CA 1
ATOM 1510 C C . LYS A 1 195 ? -5.465 -25.859 -3.936 1 98.75 195 LYS A C 1
ATOM 1512 O O . LYS A 1 195 ? -4.852 -26.797 -4.441 1 98.75 195 LYS A O 1
ATOM 1517 N N . VAL A 1 196 ? -5.203 -25.438 -2.732 1 98.88 196 VAL A N 1
ATOM 1518 C CA . VAL A 1 196 ? -4.363 -26.156 -1.793 1 98.88 196 VAL A CA 1
ATOM 1519 C C . VAL A 1 196 ? -5.238 -26.891 -0.779 1 98.88 196 VAL A C 1
ATOM 1521 O O . VAL A 1 196 ? -5.906 -26.266 0.045 1 98.88 196 VAL A O 1
ATOM 1524 N N . CYS A 1 197 ? -5.184 -28.188 -0.806 1 98.69 197 CYS A N 1
ATOM 1525 C CA . CYS A 1 197 ? -6.145 -28.969 -0.041 1 98.69 197 CYS A CA 1
ATOM 1526 C C . CYS A 1 197 ? -5.699 -29.109 1.41 1 98.69 197 CYS A C 1
ATOM 1528 O O . CYS A 1 197 ? -4.551 -28.828 1.743 1 98.69 197 CYS A O 1
ATOM 1530 N N . LYS A 1 198 ? -6.625 -29.625 2.18 1 98.38 198 LYS A N 1
ATOM 1531 C CA . LYS A 1 198 ? -6.602 -29.609 3.641 1 98.38 198 LYS A CA 1
ATOM 1532 C C . LYS A 1 198 ? -5.301 -30.203 4.172 1 98.38 198 LYS A C 1
ATOM 1534 O O . LYS A 1 198 ? -4.855 -31.25 3.697 1 98.38 198 LYS A O 1
ATOM 1539 N N . GLY A 1 199 ? -4.668 -29.5 5.074 1 97.5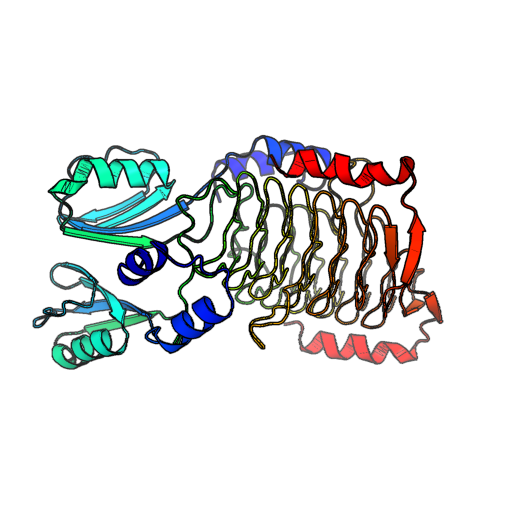 199 GLY A N 1
ATOM 1540 C CA . GLY A 1 199 ? -3.592 -30.062 5.883 1 97.5 199 GLY A CA 1
ATOM 1541 C C . GLY A 1 199 ? -2.25 -30.047 5.176 1 97.5 199 GLY A C 1
ATOM 1542 O O . GLY A 1 199 ? -1.264 -30.578 5.695 1 97.5 199 GLY A O 1
ATOM 1543 N N . SER A 1 200 ? -2.133 -29.5 4.023 1 97.94 200 SER A N 1
ATOM 1544 C CA . SER A 1 200 ? -0.9 -29.516 3.242 1 97.94 200 SER A CA 1
ATOM 1545 C C . SER A 1 200 ? 0.078 -28.453 3.727 1 97.94 200 SER A C 1
ATOM 1547 O O . SER A 1 200 ? -0.299 -27.547 4.477 1 97.94 200 SER A O 1
ATOM 1549 N N . VAL A 1 201 ? 1.346 -28.641 3.357 1 97.94 201 VAL A N 1
ATOM 1550 C CA . VAL A 1 201 ? 2.43 -27.734 3.725 1 97.94 201 VAL A CA 1
ATOM 1551 C C . VAL A 1 201 ? 3.152 -27.266 2.467 1 97.94 201 VAL A C 1
ATOM 1553 O O . VAL A 1 201 ? 3.582 -28.078 1.645 1 97.94 201 VAL A O 1
ATOM 1556 N N . ILE A 1 202 ? 3.207 -26 2.305 1 98.5 202 ILE A N 1
ATOM 1557 C CA . ILE A 1 202 ? 3.963 -25.391 1.209 1 98.5 202 ILE A CA 1
ATOM 1558 C C . ILE A 1 202 ? 5.27 -24.812 1.741 1 98.5 202 ILE A C 1
ATOM 1560 O O . ILE A 1 202 ? 5.258 -23.922 2.596 1 98.5 202 ILE A O 1
ATOM 1564 N N . ALA A 1 203 ? 6.371 -25.25 1.256 1 97.44 203 ALA A N 1
ATOM 1565 C CA . ALA A 1 203 ? 7.68 -24.766 1.692 1 97.44 203 ALA A CA 1
ATOM 1566 C C . ALA A 1 203 ? 7.887 -23.297 1.284 1 97.44 203 ALA A C 1
ATOM 1568 O O . ALA A 1 203 ? 7.375 -22.859 0.254 1 97.44 203 ALA A O 1
ATOM 1569 N N . ALA A 1 204 ? 8.672 -22.625 2.102 1 97.94 204 ALA A N 1
ATOM 1570 C CA . ALA A 1 204 ? 8.977 -21.219 1.844 1 97.94 204 ALA A CA 1
ATOM 1571 C C . ALA A 1 204 ? 9.57 -21.031 0.451 1 97.94 204 ALA A C 1
ATOM 1573 O O . ALA A 1 204 ? 10.328 -21.875 -0.027 1 97.94 204 ALA A O 1
ATOM 1574 N N . GLY A 1 205 ? 9.188 -19.938 -0.149 1 97.56 205 GLY A N 1
ATOM 1575 C CA . GLY A 1 205 ? 9.773 -19.562 -1.422 1 97.56 205 GLY A CA 1
ATOM 1576 C C . GLY A 1 205 ? 9.164 -20.281 -2.605 1 97.56 205 GLY A C 1
ATOM 1577 O O . GLY A 1 205 ? 9.539 -20.047 -3.752 1 97.56 205 GLY A O 1
ATOM 1578 N N . SER A 1 206 ? 8.188 -21.156 -2.377 1 97.56 206 SER A N 1
ATOM 1579 C CA . SER A 1 206 ? 7.605 -21.969 -3.451 1 97.56 206 SER A CA 1
ATOM 1580 C C . SER A 1 206 ? 6.684 -21.125 -4.328 1 97.56 206 SER A C 1
ATOM 1582 O O . SER A 1 206 ? 6.125 -20.125 -3.873 1 97.56 206 SER A O 1
ATOM 1584 N N . VAL A 1 207 ? 6.625 -21.469 -5.57 1 98.5 207 VAL A N 1
ATOM 1585 C CA . VAL A 1 207 ? 5.59 -20.984 -6.473 1 98.5 207 VAL A CA 1
ATOM 1586 C C . VAL A 1 207 ? 4.641 -22.125 -6.84 1 98.5 207 VAL A C 1
ATOM 1588 O O . VAL A 1 207 ? 5.023 -23.047 -7.559 1 98.5 207 VAL A O 1
ATOM 1591 N N . VAL A 1 208 ? 3.414 -22.031 -6.359 1 98.69 208 VAL A N 1
ATOM 1592 C CA . VAL A 1 208 ? 2.439 -23.109 -6.527 1 98.69 208 VAL A CA 1
ATOM 1593 C C . VAL A 1 208 ? 1.597 -22.844 -7.773 1 98.69 208 VAL A C 1
ATOM 1595 O O . VAL A 1 208 ? 0.803 -21.906 -7.812 1 98.69 208 VAL A O 1
ATOM 1598 N N . THR A 1 209 ? 1.729 -23.75 -8.734 1 97.88 209 THR A N 1
ATOM 1599 C CA . THR A 1 209 ? 1.099 -23.516 -10.023 1 97.88 209 THR A CA 1
ATOM 1600 C C . THR A 1 209 ? -0.012 -24.531 -10.281 1 97.88 209 THR A C 1
ATOM 1602 O O . THR A 1 209 ? -0.79 -24.391 -11.227 1 97.88 209 THR A O 1
ATOM 1605 N N . LYS A 1 210 ? -0.049 -25.562 -9.492 1 97.62 210 LYS A N 1
ATOM 1606 C CA . LYS A 1 210 ? -1.063 -26.609 -9.609 1 97.62 210 LYS A CA 1
ATOM 1607 C C . LYS A 1 210 ? -1.666 -26.953 -8.242 1 97.62 210 LYS A C 1
ATOM 1609 O O . LYS A 1 210 ? -1.067 -26.656 -7.207 1 97.62 210 LYS A O 1
ATOM 1614 N N . ASP A 1 211 ? -2.805 -27.562 -8.375 1 98.56 211 ASP A N 1
ATOM 1615 C CA . ASP A 1 211 ? -3.479 -27.953 -7.145 1 98.56 211 ASP A CA 1
ATOM 1616 C C . ASP A 1 211 ? -2.59 -28.844 -6.289 1 98.56 211 ASP A C 1
ATOM 1618 O O . ASP A 1 211 ? -1.816 -29.656 -6.82 1 98.56 211 ASP A O 1
ATOM 1622 N N . VAL A 1 212 ? -2.725 -28.75 -4.973 1 98.56 212 VAL A N 1
ATOM 1623 C CA . VAL A 1 212 ? -1.972 -29.547 -4.012 1 98.56 212 VAL A CA 1
ATOM 1624 C C . VAL A 1 212 ? -2.916 -30.5 -3.273 1 98.56 212 VAL A C 1
ATOM 1626 O O . VAL A 1 212 ? -3.834 -30.047 -2.58 1 98.56 212 VAL A O 1
ATOM 1629 N N . PRO A 1 213 ? -2.73 -31.797 -3.408 1 97.94 213 PRO A N 1
ATOM 1630 C CA . PRO A 1 213 ? -3.592 -32.75 -2.709 1 97.94 213 PRO A CA 1
ATOM 1631 C C . PRO A 1 213 ? -3.508 -32.625 -1.189 1 97.94 213 PRO A C 1
ATOM 1633 O O . PRO A 1 213 ? -2.57 -32 -0.67 1 97.94 213 PRO A O 1
ATOM 1636 N N . PRO A 1 214 ? -4.535 -33.188 -0.551 1 97.75 214 PRO A N 1
ATOM 1637 C CA . PRO A 1 214 ? -4.539 -33.094 0.911 1 97.75 214 PRO A CA 1
ATOM 1638 C C . PRO A 1 214 ? -3.312 -33.719 1.551 1 97.75 214 PRO A C 1
ATOM 1640 O O . PRO A 1 214 ? -2.809 -34.75 1.049 1 97.75 214 PRO A O 1
ATOM 1643 N N . ASN A 1 215 ? -2.826 -33.125 2.611 1 97.12 215 ASN A N 1
ATOM 1644 C CA . ASN A 1 215 ? -1.757 -33.656 3.441 1 97.12 215 ASN A CA 1
ATOM 1645 C C . ASN A 1 215 ? -0.5 -33.938 2.621 1 97.12 215 ASN A C 1
ATOM 1647 O O . ASN A 1 215 ? 0.1 -35.031 2.744 1 97.12 215 ASN A O 1
ATOM 1651 N N . THR A 1 216 ? -0.102 -33.031 1.81 1 96.31 216 THR A N 1
ATOM 1652 C CA . THR A 1 216 ? 1.06 -33.125 0.932 1 96.31 216 THR A CA 1
ATOM 1653 C C . THR A 1 216 ? 2.033 -31.984 1.199 1 96.31 216 THR A C 1
ATOM 1655 O O . THR A 1 216 ? 1.614 -30.859 1.487 1 96.31 216 THR A O 1
ATOM 1658 N N . VAL A 1 217 ? 3.238 -32.281 1.15 1 96.81 217 VAL A N 1
ATOM 1659 C CA . VAL A 1 217 ? 4.277 -31.281 1.237 1 96.81 217 VAL A CA 1
ATOM 1660 C C . VAL A 1 217 ? 4.809 -30.953 -0.159 1 96.81 217 VAL A C 1
ATOM 1662 O O . VAL A 1 217 ? 5.219 -31.859 -0.894 1 96.81 217 VAL A O 1
ATOM 1665 N N . VAL A 1 218 ? 4.738 -29.719 -0.523 1 96.94 218 VAL A N 1
ATOM 1666 C CA . VAL A 1 218 ? 5.262 -29.312 -1.825 1 96.94 218 VAL A CA 1
ATOM 1667 C C . VAL A 1 218 ? 6.344 -28.25 -1.645 1 96.94 218 VAL A C 1
ATOM 1669 O O . VAL A 1 218 ? 6.359 -27.547 -0.637 1 96.94 218 VAL A O 1
ATOM 1672 N N . ALA A 1 219 ? 7.285 -28.156 -2.586 1 97.19 219 ALA A N 1
ATOM 1673 C CA . ALA A 1 219 ? 8.367 -27.172 -2.574 1 97.19 219 ALA A CA 1
ATOM 1674 C C . ALA A 1 219 ? 8.875 -26.906 -3.988 1 97.19 219 ALA A C 1
ATOM 1676 O O . ALA A 1 219 ? 8.68 -27.719 -4.891 1 97.19 219 ALA A O 1
ATOM 1677 N N . GLY A 1 220 ? 9.414 -25.672 -4.059 1 94.94 220 GLY A N 1
ATOM 1678 C CA . GLY A 1 220 ? 10.117 -25.375 -5.293 1 94.94 220 GLY A CA 1
ATOM 1679 C C . GLY A 1 220 ? 9.359 -24.422 -6.203 1 94.94 220 GLY A C 1
ATOM 1680 O O . GLY A 1 220 ? 8.273 -23.969 -5.848 1 94.94 220 GLY A O 1
ATOM 1681 N N . MET A 1 221 ? 9.992 -24.094 -7.449 1 95 221 MET A N 1
ATOM 1682 C CA . MET A 1 221 ? 9.445 -23.188 -8.453 1 95 221 MET A CA 1
ATOM 1683 C C . MET A 1 221 ? 9.625 -23.766 -9.859 1 95 221 MET A C 1
ATOM 1685 O O . MET A 1 221 ? 10.703 -23.672 -10.438 1 95 221 MET A O 1
ATOM 1689 N N . PRO A 1 222 ? 8.625 -24.406 -10.367 1 95.75 222 PRO A N 1
ATOM 1690 C CA . PRO A 1 222 ? 7.297 -24.609 -9.797 1 95.75 222 PRO A CA 1
ATOM 1691 C C . PRO A 1 222 ? 7.297 -25.641 -8.664 1 95.75 222 PRO A C 1
ATOM 1693 O O . PRO A 1 222 ? 8.164 -26.516 -8.625 1 95.75 222 PRO A O 1
ATOM 1696 N N . ALA A 1 223 ? 6.359 -25.438 -7.816 1 96.12 223 ALA A N 1
ATOM 1697 C CA . ALA A 1 223 ? 6.273 -26.328 -6.664 1 96.12 223 ALA A CA 1
ATOM 1698 C C . ALA A 1 223 ? 5.961 -27.766 -7.098 1 96.12 223 ALA A C 1
ATOM 1700 O O . ALA A 1 223 ? 5.125 -27.984 -7.98 1 96.12 223 ALA A O 1
ATOM 1701 N N . LYS A 1 224 ? 6.652 -28.719 -6.488 1 96.06 224 LYS A N 1
ATOM 1702 C CA . LYS A 1 224 ? 6.438 -30.141 -6.703 1 96.06 224 LYS A CA 1
ATOM 1703 C C . LYS A 1 224 ? 6.203 -30.875 -5.383 1 96.06 224 LYS A C 1
ATOM 1705 O O . LYS A 1 224 ? 6.645 -30.406 -4.328 1 96.06 224 LYS A O 1
ATOM 1710 N N . ILE A 1 225 ? 5.512 -32 -5.566 1 94.69 225 ILE A N 1
ATOM 1711 C CA . ILE A 1 225 ? 5.27 -32.812 -4.387 1 94.69 225 ILE A CA 1
ATOM 1712 C C . ILE A 1 225 ? 6.586 -33.406 -3.893 1 94.69 225 ILE A C 1
ATOM 1714 O O . ILE A 1 225 ? 7.316 -34.062 -4.664 1 94.69 225 ILE A O 1
ATOM 1718 N N . ILE A 1 226 ? 6.922 -33.219 -2.729 1 94.31 226 ILE A N 1
ATOM 1719 C CA . ILE A 1 226 ? 8.125 -33.75 -2.113 1 94.31 226 ILE A CA 1
ATOM 1720 C C . ILE A 1 226 ? 7.77 -35.031 -1.36 1 94.31 226 ILE A C 1
ATOM 1722 O O . ILE A 1 226 ? 8.5 -36.031 -1.441 1 94.31 226 ILE A O 1
ATOM 1726 N N . LYS A 1 227 ? 6.855 -34.906 -0.498 1 87.94 227 LYS A N 1
ATOM 1727 C CA . LYS A 1 227 ? 6.438 -36.062 0.293 1 87.94 227 LYS A CA 1
ATOM 1728 C C . LYS A 1 227 ? 5.012 -35.875 0.806 1 87.94 227 LYS A C 1
ATOM 1730 O O . LYS A 1 227 ? 4.426 -34.812 0.679 1 87.94 227 LYS A O 1
ATOM 1735 N N . SER A 1 228 ? 4.445 -37.094 1.245 1 85.38 228 SER A N 1
ATOM 1736 C CA . SER A 1 228 ? 3.182 -37.031 1.974 1 85.38 228 SER A CA 1
ATOM 1737 C C . SER A 1 228 ? 3.404 -36.625 3.43 1 85.38 228 SER A C 1
ATOM 1739 O O . SER A 1 228 ? 4.422 -37 4.027 1 85.38 228 SER A O 1
ATOM 1741 N N . LYS A 1 229 ? 2.68 -35.75 3.783 1 74.06 229 LYS A N 1
ATOM 1742 C CA . LYS A 1 229 ? 2.795 -35.344 5.18 1 74.06 229 LYS A CA 1
ATOM 1743 C C . LYS A 1 229 ? 2.502 -36.5 6.117 1 74.06 229 LYS A C 1
ATOM 1745 O O . LYS A 1 229 ? 1.466 -37.156 6 1 74.06 229 LYS A O 1
ATOM 1750 N N . ASP A 1 230 ? 3.631 -37.094 6.703 1 63.69 230 ASP A N 1
ATOM 1751 C CA . ASP A 1 230 ? 3.426 -38.094 7.734 1 63.69 230 ASP A CA 1
ATOM 1752 C C . ASP A 1 230 ? 2.996 -37.469 9.055 1 63.69 230 ASP A C 1
ATOM 1754 O O . ASP A 1 230 ? 3.15 -36.25 9.242 1 63.69 230 ASP A O 1
ATOM 1758 N N . SER A 1 231 ? 2.311 -38.156 10.008 1 51.47 231 SER A N 1
ATOM 1759 C CA . SER A 1 231 ? 1.87 -37.688 11.32 1 51.47 231 SER A CA 1
ATOM 1760 C C . SER A 1 231 ? 2.936 -36.844 11.992 1 51.47 231 SER A C 1
ATOM 1762 O O . SER A 1 231 ? 2.648 -36.125 12.961 1 51.47 231 SER A O 1
ATOM 1764 N N . ARG A 1 232 ? 4.176 -36.875 11.664 1 45.19 232 ARG A N 1
ATOM 1765 C CA . ARG A 1 232 ? 5.234 -36.25 12.445 1 45.19 232 ARG A CA 1
ATOM 1766 C C . ARG A 1 232 ? 5.395 -34.781 12.07 1 45.19 232 ARG A C 1
ATOM 1768 O O . ARG A 1 232 ? 6.113 -34.031 12.734 1 45.19 232 ARG A O 1
ATOM 1775 N N . THR A 1 233 ? 5.148 -34.344 10.945 1 47.75 233 THR A N 1
ATOM 1776 C CA . THR A 1 233 ? 5.402 -32.938 10.57 1 47.75 233 THR A CA 1
ATOM 1777 C C . THR A 1 233 ? 4.355 -32.031 11.172 1 47.75 233 THR A C 1
ATOM 1779 O O . THR A 1 233 ? 4.336 -30.812 10.891 1 47.75 233 THR A O 1
ATOM 1782 N N . ALA A 1 234 ? 3.438 -32.562 11.945 1 46.16 234 ALA A N 1
ATOM 1783 C CA . ALA A 1 234 ? 2.365 -31.922 12.703 1 46.16 234 ALA A CA 1
ATOM 1784 C C . ALA A 1 234 ? 2.93 -30.938 13.719 1 46.16 234 ALA A C 1
ATOM 1786 O O . ALA A 1 234 ? 2.174 -30.234 14.398 1 46.16 234 ALA A O 1
ATOM 1787 N N . ASP A 1 235 ? 4.176 -30.922 13.93 1 48.94 235 ASP A N 1
ATOM 1788 C CA . ASP A 1 235 ? 4.742 -30.156 15.031 1 48.94 235 ASP A CA 1
ATOM 1789 C C . ASP A 1 235 ? 4.609 -28.656 14.773 1 48.94 235 ASP A C 1
ATOM 1791 O O . ASP A 1 235 ? 4.434 -27.875 15.703 1 48.94 235 ASP A O 1
ATOM 1795 N N . LYS A 1 236 ? 4.715 -28.25 13.602 1 49.19 236 LYS A N 1
ATOM 1796 C CA . LYS A 1 236 ? 4.75 -26.812 13.398 1 49.19 236 LYS A CA 1
ATOM 1797 C C . LYS A 1 236 ? 3.367 -26.188 13.602 1 49.19 236 LYS A C 1
ATOM 1799 O O . LYS A 1 236 ? 3.252 -25.047 14.055 1 49.19 236 LYS A O 1
ATOM 1804 N N . VAL A 1 237 ? 2.295 -26.938 13.391 1 50.03 237 VAL A N 1
ATOM 1805 C CA . VAL A 1 237 ? 0.934 -26.438 13.57 1 50.03 237 VAL A CA 1
ATOM 1806 C C . VAL A 1 237 ? 0.685 -26.141 15.047 1 50.03 237 VAL A C 1
ATOM 1808 O O . VAL A 1 237 ? 0.033 -25.141 15.383 1 50.03 237 VAL A O 1
ATOM 1811 N N . GLN A 1 238 ? 1.265 -26.875 15.914 1 49.06 238 GLN A N 1
ATOM 1812 C CA . GLN A 1 238 ? 1.038 -26.688 17.344 1 49.06 238 GLN A CA 1
ATOM 1813 C C . GLN A 1 238 ? 1.598 -25.359 17.828 1 49.06 238 GLN A C 1
ATOM 1815 O O . GLN A 1 238 ? 0.989 -24.688 18.672 1 49.06 238 GLN A O 1
ATOM 1820 N N . LEU A 1 239 ? 2.746 -24.938 17.391 1 45.5 239 LEU A N 1
ATOM 1821 C CA . LEU A 1 239 ? 3.395 -23.703 17.844 1 45.5 239 LEU A CA 1
ATOM 1822 C C . LEU A 1 239 ? 2.566 -22.484 17.484 1 45.5 239 LEU A C 1
ATOM 1824 O O . LEU A 1 239 ? 2.461 -21.547 18.281 1 45.5 239 LEU A O 1
ATOM 1828 N N . LEU A 1 240 ? 1.883 -22.578 16.453 1 52.69 240 LEU A N 1
ATOM 1829 C CA . LEU A 1 240 ? 1.134 -21.422 16 1 52.69 240 LEU A CA 1
ATOM 1830 C C . LEU A 1 240 ? -0.126 -21.219 16.844 1 52.69 240 LEU A C 1
ATOM 1832 O O . LEU A 1 240 ? -0.574 -20.094 17.031 1 52.69 240 LEU A O 1
ATOM 1836 N N . GLU A 1 241 ? -0.604 -22.203 17.5 1 56.69 241 GLU A N 1
ATOM 1837 C CA . GLU A 1 241 ? -1.804 -22.094 18.328 1 56.69 241 GLU A CA 1
ATOM 1838 C C . GLU A 1 241 ? -1.582 -21.156 19.5 1 56.69 241 GLU A C 1
ATOM 1840 O O . GLU A 1 241 ? -2.492 -20.422 19.891 1 56.69 241 GLU A O 1
ATOM 1845 N N . ASP A 1 242 ? -0.368 -21.125 20.078 1 54.22 242 ASP A N 1
ATOM 1846 C CA . ASP A 1 242 ? -0.079 -20.297 21.25 1 54.22 242 ASP A CA 1
ATOM 1847 C C . ASP A 1 242 ? -0.045 -18.812 20.875 1 54.22 242 ASP A C 1
ATOM 1849 O O . ASP A 1 242 ? -0.22 -17.953 21.734 1 54.22 242 ASP A O 1
ATOM 1853 N N . LEU A 1 243 ? 0.202 -18.531 19.688 1 52.09 243 LEU A N 1
ATOM 1854 C CA . LEU A 1 243 ? 0.318 -17.141 19.25 1 52.09 243 LEU A CA 1
ATOM 1855 C C . LEU A 1 243 ? -1.034 -16.609 18.797 1 52.09 243 LEU A C 1
ATOM 1857 O O . LEU A 1 243 ? -1.173 -15.406 18.531 1 52.09 243 LEU A O 1
ATOM 1861 N N . ARG A 1 244 ? -1.974 -17.578 18.672 1 51.69 244 ARG A N 1
ATOM 1862 C CA . ARG A 1 244 ? -3.322 -17.25 18.234 1 51.69 244 ARG A CA 1
ATOM 1863 C C . ARG A 1 244 ? -4.242 -16.969 19.406 1 51.69 244 ARG A C 1
ATOM 1865 O O . ARG A 1 244 ? -4.223 -17.688 20.406 1 51.69 244 ARG A O 1
ATOM 1872 N N . GLY A 1 245 ? -4.34 -15.758 20.078 1 48.41 245 GLY A N 1
ATOM 1873 C CA . GLY A 1 245 ? -5.137 -15.227 21.172 1 48.41 245 GLY A CA 1
ATOM 1874 C C . GLY A 1 245 ? -4.965 -13.734 21.359 1 48.41 245 GLY A C 1
ATOM 1875 O O . GLY A 1 245 ? -3.973 -13.156 20.922 1 48.41 245 GLY A O 1
ATOM 1876 N N . MET B 1 1 ? 3.869 20.828 -0.471 1 34.5 1 MET B N 1
ATOM 1877 C CA . MET B 1 1 ? 5.211 20.734 -1.043 1 34.5 1 MET B CA 1
ATOM 1878 C C . MET B 1 1 ? 6.148 21.75 -0.395 1 34.5 1 MET B C 1
ATOM 1880 O O . MET B 1 1 ? 5.863 22.953 -0.389 1 34.5 1 MET B O 1
ATOM 1884 N N . SER B 1 2 ? 6.957 21.203 0.426 1 40.53 2 SER B N 1
ATOM 1885 C CA . SER B 1 2 ? 7.816 22.188 1.073 1 40.53 2 SER B CA 1
ATOM 1886 C C . SER B 1 2 ? 8.438 23.141 0.052 1 40.53 2 SER B C 1
ATOM 1888 O O . SER B 1 2 ? 8.625 22.766 -1.109 1 40.53 2 SER B O 1
ATOM 1890 N N . ASN B 1 3 ? 8.305 24.422 0.375 1 41.69 3 ASN B N 1
ATOM 1891 C CA . ASN B 1 3 ? 8.891 25.5 -0.414 1 41.69 3 ASN B CA 1
ATOM 1892 C C . ASN B 1 3 ? 10.266 25.109 -0.951 1 41.69 3 ASN B C 1
ATOM 1894 O O . ASN B 1 3 ? 10.656 25.531 -2.043 1 41.69 3 ASN B O 1
ATOM 1898 N N . GLU B 1 4 ? 10.945 24.5 -0.09 1 41.56 4 GLU B N 1
ATOM 1899 C CA . GLU B 1 4 ? 12.297 24.156 -0.524 1 41.56 4 GLU B CA 1
ATOM 1900 C C . GLU B 1 4 ? 12.273 23.203 -1.723 1 41.56 4 GLU B C 1
ATOM 1902 O O . GLU B 1 4 ? 13.133 23.297 -2.604 1 41.56 4 GLU B O 1
ATOM 1907 N N . PHE B 1 5 ? 11.211 22.391 -1.697 1 44 5 PHE B N 1
ATOM 1908 C CA . PHE B 1 5 ? 11.125 21.453 -2.812 1 44 5 PHE B CA 1
ATOM 1909 C C . PHE B 1 5 ? 10.805 22.188 -4.109 1 44 5 PHE B C 1
ATOM 1911 O O . PHE B 1 5 ? 11.148 21.719 -5.195 1 44 5 PHE B O 1
ATOM 1918 N N . LYS B 1 6 ? 10 23.234 -4.043 1 43.78 6 LYS B N 1
ATOM 1919 C CA . LYS B 1 6 ? 9.664 24.016 -5.23 1 43.78 6 LYS B CA 1
ATOM 1920 C C . LYS B 1 6 ? 10.922 24.531 -5.914 1 43.78 6 LYS B C 1
ATOM 1922 O O . LYS B 1 6 ? 10.992 24.594 -7.141 1 43.78 6 LYS B O 1
ATOM 1927 N N . ASN B 1 7 ? 11.828 24.891 -5.102 1 43.38 7 ASN B N 1
ATOM 1928 C CA . ASN B 1 7 ? 13 25.5 -5.727 1 43.38 7 ASN B CA 1
ATOM 1929 C C . ASN B 1 7 ? 13.844 24.469 -6.461 1 43.38 7 ASN B C 1
ATOM 1931 O O . ASN B 1 7 ? 14.625 24.812 -7.352 1 43.38 7 ASN B O 1
ATOM 1935 N N . PHE B 1 8 ? 13.844 23.25 -5.898 1 42.56 8 PHE B N 1
ATOM 1936 C CA . PHE B 1 8 ? 14.711 22.281 -6.551 1 42.56 8 PHE B CA 1
ATOM 1937 C C . PHE B 1 8 ? 14.102 21.797 -7.863 1 42.56 8 PHE B C 1
ATOM 1939 O O . PHE B 1 8 ? 14.781 21.172 -8.68 1 42.56 8 PHE B O 1
ATOM 1946 N N . HIS B 1 9 ? 12.797 21.891 -8.008 1 43.78 9 HIS B N 1
ATOM 1947 C CA . HIS B 1 9 ? 12.164 21.375 -9.219 1 43.78 9 HIS B CA 1
ATOM 1948 C C . HIS B 1 9 ? 12.633 22.156 -10.445 1 43.78 9 HIS B C 1
ATOM 1950 O O . HIS B 1 9 ? 12.227 21.844 -11.57 1 43.78 9 HIS B O 1
ATOM 1956 N N . SER B 1 10 ? 12.938 23.422 -10.195 1 40.62 10 SER B N 1
ATOM 1957 C CA . SER B 1 10 ? 13.086 24.078 -11.492 1 40.62 10 SER B CA 1
ATOM 1958 C C . SER B 1 10 ? 13.969 23.25 -12.422 1 40.62 10 SER B C 1
ATOM 1960 O O . SER B 1 10 ? 13.609 23.016 -13.578 1 40.62 10 SER B O 1
ATOM 1962 N N . ASN B 1 11 ? 15.43 23.281 -12.312 1 42.16 11 ASN B N 1
ATOM 1963 C CA . ASN B 1 11 ? 16.328 22.938 -13.406 1 42.16 11 ASN B CA 1
ATOM 1964 C C . ASN B 1 11 ? 16.516 21.422 -13.523 1 42.16 11 ASN B C 1
ATOM 1966 O O . ASN B 1 11 ? 16.578 20.875 -14.633 1 42.16 11 ASN B O 1
ATOM 1970 N N . ASN B 1 12 ? 17.328 20.578 -12.508 1 47.25 12 ASN B N 1
ATOM 1971 C CA . ASN B 1 12 ? 17.859 19.234 -12.719 1 47.25 12 ASN B CA 1
ATOM 1972 C C . ASN B 1 12 ? 16.891 18.156 -12.234 1 47.25 12 ASN B C 1
ATOM 1974 O O . ASN B 1 12 ? 16.516 18.141 -11.055 1 47.25 12 ASN B O 1
ATOM 1978 N N . ALA B 1 13 ? 16.078 17.5 -13.102 1 58 13 ALA B N 1
ATOM 1979 C CA . ALA B 1 13 ? 15.156 16.375 -12.898 1 58 13 ALA B CA 1
ATOM 1980 C C . ALA B 1 13 ? 15.719 15.375 -11.906 1 58 13 ALA B C 1
ATOM 1982 O O . ALA B 1 13 ? 16.875 14.961 -12.008 1 58 13 ALA B O 1
ATOM 1983 N N . LEU B 1 14 ? 15.117 15.242 -10.672 1 67.25 14 LEU B N 1
ATOM 1984 C CA . LEU B 1 14 ? 15.484 14.234 -9.68 1 67.25 14 LEU B CA 1
ATOM 1985 C C . LEU B 1 14 ? 15.539 12.844 -10.305 1 67.25 14 LEU B C 1
ATOM 1987 O O . LEU B 1 14 ? 15.07 11.875 -9.719 1 67.25 14 LEU B O 1
ATOM 1991 N N . THR B 1 15 ? 16.062 12.898 -11.578 1 67.38 15 THR B N 1
ATOM 1992 C CA . THR B 1 15 ? 16.172 11.578 -12.195 1 67.38 15 THR B CA 1
ATOM 1993 C C . THR B 1 15 ? 17.625 11.156 -12.32 1 67.38 15 THR B C 1
ATOM 1995 O O . THR B 1 15 ? 17.922 9.969 -12.5 1 67.38 15 THR B O 1
ATOM 1998 N N . GLU B 1 16 ? 18.406 12.172 -12.109 1 82.25 16 GLU B N 1
ATOM 1999 C CA . GLU B 1 16 ? 19.844 11.852 -12.172 1 82.25 16 GLU B CA 1
ATOM 2000 C C . GLU B 1 16 ? 20.391 11.516 -10.789 1 82.25 16 GLU B C 1
ATOM 2002 O O . GLU B 1 16 ? 20.109 12.219 -9.812 1 82.25 16 GLU B O 1
ATOM 2007 N N . ALA B 1 17 ? 21.156 10.461 -10.664 1 85.94 17 ALA B N 1
ATOM 2008 C CA . ALA B 1 17 ? 21.656 9.93 -9.406 1 85.94 17 ALA B CA 1
ATOM 2009 C C . ALA B 1 17 ? 22.406 11 -8.617 1 85.94 17 ALA B C 1
ATOM 2011 O O . ALA B 1 17 ? 22.219 11.125 -7.402 1 85.94 17 ALA B O 1
ATOM 2012 N N . GLU B 1 18 ? 23.188 11.766 -9.344 1 86.5 18 GLU B N 1
ATOM 2013 C CA . GLU B 1 18 ? 24 12.781 -8.672 1 86.5 18 GLU B CA 1
ATOM 2014 C C . GLU B 1 18 ? 23.109 13.867 -8.062 1 86.5 18 GLU B C 1
ATOM 2016 O O . GLU B 1 18 ? 23.391 14.367 -6.973 1 86.5 18 GLU B O 1
ATOM 2021 N N . VAL B 1 19 ? 22.156 14.227 -8.82 1 88.38 19 VAL B N 1
ATOM 2022 C CA . VAL B 1 19 ? 21.234 15.258 -8.359 1 88.38 19 VAL B CA 1
ATOM 2023 C C . VAL B 1 19 ? 20.484 14.758 -7.125 1 88.38 19 VAL B C 1
ATOM 2025 O O . VAL B 1 19 ? 20.328 15.492 -6.145 1 88.38 19 VAL B O 1
ATOM 2028 N N . ILE B 1 20 ? 20.094 13.539 -7.141 1 90.12 20 ILE B N 1
ATOM 2029 C CA . ILE B 1 20 ? 19.344 12.938 -6.039 1 90.12 20 ILE B CA 1
ATOM 2030 C C . ILE B 1 20 ? 20.25 12.844 -4.805 1 90.12 20 ILE B C 1
ATOM 2032 O O . ILE B 1 20 ? 19.828 13.203 -3.699 1 90.12 20 ILE B O 1
ATOM 2036 N N . ALA B 1 21 ? 21.453 12.375 -5.047 1 87.5 21 ALA B N 1
ATOM 2037 C CA . ALA B 1 21 ? 22.391 12.258 -3.939 1 87.5 21 ALA B CA 1
ATOM 2038 C C . ALA B 1 21 ? 22.625 13.609 -3.27 1 87.5 21 ALA B C 1
ATOM 2040 O O . ALA B 1 21 ? 22.656 13.703 -2.041 1 87.5 21 ALA B O 1
ATOM 2041 N N . LYS B 1 22 ? 22.828 14.609 -4.07 1 87.12 22 LYS B N 1
ATOM 2042 C CA . LYS B 1 22 ? 23.016 15.961 -3.557 1 87.12 22 LYS B CA 1
ATOM 2043 C C . LYS B 1 22 ? 21.781 16.422 -2.781 1 87.12 22 LYS B C 1
ATOM 2045 O O . LYS B 1 22 ? 21.906 17.016 -1.709 1 87.12 22 LYS B O 1
ATOM 2050 N N . PHE B 1 23 ? 20.656 16.188 -3.35 1 89 23 PHE B N 1
ATOM 2051 C CA . PHE B 1 23 ? 19.391 16.531 -2.689 1 89 23 PHE B CA 1
ATOM 2052 C C . PHE B 1 23 ? 19.312 15.891 -1.31 1 89 23 PHE B C 1
ATOM 2054 O O . PHE B 1 23 ? 18.984 16.562 -0.327 1 89 23 PHE B O 1
ATOM 2061 N N . ILE B 1 24 ? 19.578 14.633 -1.266 1 88.25 24 ILE B N 1
ATOM 2062 C CA . ILE B 1 24 ? 19.5 13.891 -0.015 1 88.25 24 ILE B CA 1
ATOM 2063 C C . ILE B 1 24 ? 20.484 14.461 0.993 1 88.25 24 ILE B C 1
ATOM 2065 O O . ILE B 1 24 ? 20.156 14.664 2.162 1 88.25 24 ILE B O 1
ATOM 2069 N N . LYS B 1 25 ? 21.688 14.711 0.513 1 87 25 LYS B N 1
ATOM 2070 C CA . LYS B 1 25 ? 22.734 15.227 1.376 1 87 25 LYS B CA 1
ATOM 2071 C C . LYS B 1 25 ? 22.375 16.609 1.932 1 87 25 LYS B C 1
ATOM 2073 O O . LYS B 1 25 ? 22.656 16.906 3.094 1 87 25 LYS B O 1
ATOM 2078 N N . GLU B 1 26 ? 21.719 17.375 1.171 1 89.94 26 GLU B N 1
ATOM 2079 C CA . GLU B 1 26 ? 21.438 18.75 1.538 1 89.94 26 GLU B CA 1
ATOM 2080 C C . GLU B 1 26 ? 20.094 18.875 2.26 1 89.94 26 GLU B C 1
ATOM 2082 O O . GLU B 1 26 ? 19.797 19.906 2.84 1 89.94 26 GLU B O 1
ATOM 2087 N N . SER B 1 27 ? 19.422 17.812 2.143 1 88.75 27 SER B N 1
ATOM 2088 C CA . SER B 1 27 ? 18.109 17.875 2.771 1 88.75 27 SER B CA 1
ATOM 2089 C C . SER B 1 27 ? 18.219 17.891 4.293 1 88.75 27 SER B C 1
ATOM 2091 O O . SER B 1 27 ? 19.047 17.188 4.867 1 88.75 27 SER B O 1
ATOM 2093 N N . LYS B 1 28 ? 17.453 18.812 4.852 1 89.81 28 LYS B N 1
ATOM 2094 C CA . LYS B 1 28 ? 17.375 18.828 6.309 1 89.81 28 LYS B CA 1
ATOM 2095 C C . LYS B 1 28 ? 16.516 17.688 6.832 1 89.81 28 LYS B C 1
ATOM 2097 O O . LYS B 1 28 ? 15.383 17.484 6.383 1 89.81 28 LYS B O 1
ATOM 2102 N N . LYS B 1 29 ? 17.062 16.953 7.762 1 94.12 29 LYS B N 1
ATOM 2103 C CA . LYS B 1 29 ? 16.312 15.875 8.391 1 94.12 29 LYS B CA 1
ATOM 2104 C C . LYS B 1 29 ? 15.172 16.422 9.242 1 94.12 29 LYS B C 1
ATOM 2106 O O . LYS B 1 29 ? 15.336 17.438 9.93 1 94.12 29 LYS B O 1
ATOM 2111 N N . THR B 1 30 ? 14.062 15.828 9.109 1 94.88 30 THR B N 1
ATOM 2112 C CA . THR B 1 30 ? 12.875 16.375 9.758 1 94.88 30 THR B CA 1
ATOM 2113 C C . THR B 1 30 ? 12.227 15.328 10.664 1 94.88 30 THR B C 1
ATOM 2115 O O . THR B 1 30 ? 12.273 14.133 10.375 1 94.88 30 THR B O 1
ATOM 2118 N N . THR B 1 31 ? 11.656 15.719 11.844 1 97.31 31 THR B N 1
ATOM 2119 C CA . THR B 1 31 ? 10.82 14.953 12.766 1 97.31 31 THR B CA 1
ATOM 2120 C C . THR B 1 31 ? 9.5 15.672 13.023 1 97.31 31 THR B C 1
ATOM 2122 O O . THR B 1 31 ? 9.297 16.234 14.102 1 97.31 31 THR B O 1
ATOM 2125 N N . PRO B 1 32 ? 8.633 15.633 12.086 1 96.75 32 PRO B N 1
ATOM 2126 C CA . PRO B 1 32 ? 7.367 16.359 12.234 1 96.75 32 PRO B CA 1
ATOM 2127 C C . PRO B 1 32 ? 6.457 15.742 13.297 1 96.75 32 PRO B C 1
ATOM 2129 O O . PRO B 1 32 ? 6.391 14.516 13.422 1 96.75 32 PRO B O 1
ATOM 2132 N N . VAL B 1 33 ? 5.801 16.625 14.102 1 98.12 33 VAL B N 1
ATOM 2133 C CA . VAL B 1 33 ? 4.871 16.172 15.125 1 98.12 33 VAL B CA 1
ATOM 2134 C C . VAL B 1 33 ? 3.588 16.984 15.07 1 98.12 33 VAL B C 1
ATOM 2136 O O . VAL B 1 33 ? 3.559 18.062 14.477 1 98.12 33 VAL B O 1
ATOM 2139 N N . LYS B 1 34 ? 2.549 16.422 15.57 1 98.44 34 LYS B N 1
ATOM 2140 C CA . LYS B 1 34 ? 1.266 17.062 15.852 1 98.44 34 LYS B CA 1
ATOM 2141 C C . LYS B 1 34 ? 0.894 16.922 17.328 1 98.44 34 LYS B C 1
ATOM 2143 O O . LYS B 1 34 ? 0.908 15.812 17.875 1 98.44 34 LYS B O 1
ATOM 2148 N N . VAL B 1 35 ? 0.571 18.047 17.938 1 98.31 35 VAL B N 1
ATOM 2149 C CA . VAL B 1 35 ? 0.29 17.969 19.359 1 98.31 35 VAL B CA 1
ATOM 2150 C C . VAL B 1 35 ? -1.054 18.625 19.656 1 98.31 35 VAL B C 1
ATOM 2152 O O . VAL B 1 35 ? -1.36 19.688 19.125 1 98.31 35 VAL B O 1
ATOM 2155 N N . TYR B 1 36 ? -1.878 17.938 20.422 1 98.44 36 TYR B N 1
ATOM 2156 C CA . TYR B 1 36 ? -3.092 18.484 21.016 1 98.44 36 TYR B CA 1
ATOM 2157 C C . TYR B 1 36 ? -2.824 18.984 22.422 1 98.44 36 TYR B C 1
ATOM 2159 O O . TYR B 1 36 ? -2.256 18.266 23.25 1 98.44 36 TYR B O 1
ATOM 2167 N N . ILE B 1 37 ? -3.314 20.219 22.672 1 97.44 37 ILE B N 1
ATOM 2168 C CA . ILE B 1 37 ? -2.982 20.828 23.953 1 97.44 37 ILE B CA 1
ATOM 2169 C C . ILE B 1 37 ? -4.242 21.406 24.594 1 97.44 37 ILE B C 1
ATOM 2171 O O . ILE B 1 37 ? -4.984 22.156 23.969 1 97.44 37 ILE B O 1
ATOM 2175 N N . GLN B 1 38 ? -4.5 20.938 25.828 1 97.94 38 GLN B N 1
ATOM 2176 C CA . GLN B 1 38 ? -5.438 21.641 26.703 1 97.94 38 GLN B CA 1
ATOM 2177 C C . GLN B 1 38 ? -4.703 22.562 27.656 1 97.94 38 GLN B C 1
ATOM 2179 O O . GLN B 1 38 ? -3.914 22.109 28.484 1 97.94 38 GLN B O 1
ATOM 2184 N N . GLY B 1 39 ? -4.852 23.875 27.438 1 96.06 39 GLY B N 1
ATOM 2185 C CA . GLY B 1 39 ? -4.176 24.859 28.266 1 96.06 39 GLY B CA 1
ATOM 2186 C C . GLY B 1 39 ? -3.914 26.172 27.531 1 96.06 39 GLY B C 1
ATOM 2187 O O . GLY B 1 39 ? -4.102 26.25 26.328 1 96.06 39 GLY B O 1
ATOM 2188 N N . LYS B 1 40 ? -3.457 27.219 28.281 1 93.94 40 LYS B N 1
ATOM 2189 C CA . LYS B 1 40 ? -3.121 28.531 27.734 1 93.94 40 LYS B CA 1
ATOM 2190 C C . LYS B 1 40 ? -1.682 28.562 27.219 1 93.94 40 LYS B C 1
ATOM 2192 O O . LYS B 1 40 ? -0.777 28.031 27.875 1 93.94 40 LYS B O 1
ATOM 2197 N N . LEU B 1 41 ? -1.55 29.109 26 1 91 41 LEU B N 1
ATOM 2198 C CA . LEU B 1 41 ? -0.21 29.281 25.453 1 91 41 LEU B CA 1
ATOM 2199 C C . LEU B 1 41 ? 0.173 30.75 25.406 1 91 41 LEU B C 1
ATOM 2201 O O . LEU B 1 41 ? -0.527 31.562 24.781 1 91 41 LEU B O 1
ATOM 2205 N N . ASN B 1 42 ? 1.225 31.25 26.047 1 83.69 42 ASN B N 1
ATOM 2206 C CA . ASN B 1 42 ? 1.643 32.656 26.156 1 83.69 42 ASN B CA 1
ATOM 2207 C C . ASN B 1 42 ? 2.768 32.969 25.172 1 83.69 42 ASN B C 1
ATOM 2209 O O . ASN B 1 42 ? 3.002 34.125 24.859 1 83.69 42 ASN B O 1
ATOM 2213 N N . HIS B 1 43 ? 3.523 32.094 24.625 1 66.81 43 HIS B N 1
ATOM 2214 C CA . HIS B 1 43 ? 4.691 32.312 23.766 1 66.81 43 HIS B CA 1
ATOM 2215 C C . HIS B 1 43 ? 4.586 31.516 22.469 1 66.81 43 HIS B C 1
ATOM 2217 O O . HIS B 1 43 ? 5.301 30.531 22.281 1 66.81 43 HIS B O 1
ATOM 2223 N N . LEU B 1 44 ? 3.658 31.922 21.625 1 69.5 44 LEU B N 1
ATOM 2224 C CA . LEU B 1 44 ? 3.396 31.156 20.406 1 69.5 44 LEU B CA 1
ATOM 2225 C C . LEU B 1 44 ? 4.266 31.641 19.25 1 69.5 44 LEU B C 1
ATOM 2227 O O . LEU B 1 44 ? 4.172 31.125 18.141 1 69.5 44 LEU B O 1
ATOM 2231 N N . ASN B 1 45 ? 5.301 32.5 19.5 1 64.19 45 ASN B N 1
ATOM 2232 C CA . ASN B 1 45 ? 6.039 33.062 18.359 1 64.19 45 ASN B CA 1
ATOM 2233 C C . ASN B 1 45 ? 7.008 32.062 17.766 1 64.19 45 ASN B C 1
ATOM 2235 O O . ASN B 1 45 ? 8.047 31.75 18.359 1 64.19 45 ASN B O 1
ATOM 2239 N N . SER B 1 46 ? 6.516 31.109 17.031 1 66.06 46 SER B N 1
ATOM 2240 C CA . SER B 1 46 ? 7.477 30.312 16.281 1 66.06 46 SER B CA 1
ATOM 2241 C C . SER B 1 46 ? 7.09 30.219 14.805 1 66.06 46 SER B C 1
ATOM 2243 O O . SER B 1 46 ? 5.965 29.844 14.477 1 66.06 46 SER B O 1
ATOM 2245 N N . ASP B 1 47 ? 7.992 30.828 13.984 1 69.38 47 ASP B N 1
ATOM 2246 C CA . ASP B 1 47 ? 7.793 30.891 12.539 1 69.38 47 ASP B CA 1
ATOM 2247 C C . ASP B 1 47 ? 7.809 29.484 11.93 1 69.38 47 ASP B C 1
ATOM 2249 O O . ASP B 1 47 ? 7.402 29.312 10.781 1 69.38 47 ASP B O 1
ATOM 2253 N N . ASN B 1 48 ? 8.117 28.516 12.75 1 80.75 48 ASN B N 1
ATOM 2254 C CA . ASN B 1 48 ? 8.352 27.219 12.109 1 80.75 48 ASN B CA 1
ATOM 2255 C C . ASN B 1 48 ? 7.309 26.188 12.539 1 80.75 48 ASN B C 1
ATOM 2257 O O . ASN B 1 48 ? 7.535 24.984 12.398 1 80.75 48 ASN B O 1
ATOM 2261 N N . VAL B 1 49 ? 6.219 26.734 13.211 1 92 49 VAL B N 1
ATOM 2262 C CA . VAL B 1 49 ? 5.141 25.828 13.586 1 92 49 VAL B CA 1
ATOM 2263 C C . VAL B 1 49 ? 3.799 26.406 13.141 1 92 49 VAL B C 1
ATOM 2265 O O . VAL B 1 49 ? 3.654 27.625 13.008 1 92 49 VAL B O 1
ATOM 2268 N N . LYS B 1 50 ? 2.936 25.594 12.781 1 94.75 50 LYS B N 1
ATOM 2269 C CA . LYS B 1 50 ? 1.556 26 12.531 1 94.75 50 LYS B CA 1
ATOM 2270 C C . LYS B 1 50 ? 0.692 25.812 13.773 1 94.75 50 LYS B C 1
ATOM 2272 O O . LYS B 1 50 ? 0.731 24.75 14.414 1 94.75 50 LYS B O 1
ATOM 2277 N N . LEU B 1 51 ? -0.03 26.859 14.062 1 94.06 51 LEU B N 1
ATOM 2278 C CA . LEU B 1 51 ? -0.881 26.859 15.25 1 94.06 51 LEU B CA 1
ATOM 2279 C C . LEU B 1 51 ? -2.355 26.922 14.859 1 94.06 51 LEU B C 1
ATOM 2281 O O . LEU B 1 51 ? -2.756 27.75 14.039 1 94.06 51 LEU B O 1
ATOM 2285 N N . PHE B 1 52 ? -3.088 26 15.445 1 95.25 52 PHE B N 1
ATOM 2286 C CA . PHE B 1 52 ? -4.531 25.953 15.234 1 95.25 52 PHE B CA 1
ATOM 2287 C C . PHE B 1 52 ? -5.27 25.906 16.562 1 95.25 52 PHE B C 1
ATOM 2289 O O . PHE B 1 52 ? -5.051 24.984 17.359 1 95.25 52 PHE B O 1
ATOM 2296 N N . GLY B 1 53 ? -6.129 26.828 16.844 1 93.69 53 GLY B N 1
ATOM 2297 C CA . GLY B 1 53 ? -6.875 26.812 18.094 1 93.69 53 GLY B CA 1
ATOM 2298 C C . GLY B 1 53 ? -7.156 28.203 18.641 1 93.69 53 GLY B C 1
ATOM 2299 O O . GLY B 1 53 ? -7.102 29.188 17.891 1 93.69 53 GLY B O 1
ATOM 2300 N N . GLN B 1 54 ? -7.637 28.25 19.812 1 89.94 54 GLN B N 1
ATOM 2301 C CA . GLN B 1 54 ? -7.926 29.484 20.516 1 89.94 54 GLN B CA 1
ATOM 2302 C C . GLN B 1 54 ? -8.102 29.234 22.016 1 89.94 54 GLN B C 1
ATOM 2304 O O . GLN B 1 54 ? -8.492 28.141 22.422 1 89.94 54 GLN B O 1
ATOM 2309 N N . ASP B 1 55 ? -7.734 30.25 22.75 1 89.31 55 ASP B N 1
ATOM 2310 C CA . ASP B 1 55 ? -7.941 30.297 24.188 1 89.31 55 ASP B CA 1
ATOM 2311 C C . ASP B 1 55 ? -7.211 29.141 24.891 1 89.31 55 ASP B C 1
ATOM 2313 O O . ASP B 1 55 ? -5.988 29.188 25.047 1 89.31 55 ASP B O 1
ATOM 2317 N N . ASN B 1 56 ? -8 28.062 25.172 1 93.44 56 ASN B N 1
ATOM 2318 C CA . ASN B 1 56 ? -7.406 27.031 26.016 1 93.44 56 ASN B CA 1
ATOM 2319 C C . ASN B 1 56 ? -7.254 25.719 25.25 1 93.44 56 ASN B C 1
ATOM 2321 O O . ASN B 1 56 ? -6.996 24.672 25.859 1 93.44 56 ASN B O 1
ATOM 2325 N N . PHE B 1 57 ? -7.391 25.672 23.984 1 95.44 57 PHE B N 1
ATOM 2326 C CA . PHE B 1 57 ? -7.234 24.484 23.172 1 95.44 57 PHE B CA 1
ATOM 2327 C C . PHE B 1 57 ? -6.418 24.766 21.922 1 95.44 57 PHE B C 1
ATOM 2329 O O . PHE B 1 57 ? -6.746 25.688 21.156 1 95.44 57 PHE B O 1
ATOM 2336 N N . TRP B 1 58 ? -5.391 23.969 21.719 1 95.31 58 TRP B N 1
ATOM 2337 C CA . TRP B 1 58 ? -4.492 24.219 20.609 1 95.31 58 TRP B CA 1
ATOM 2338 C C . TRP B 1 58 ? -4.07 22.906 19.938 1 95.31 58 TRP B C 1
ATOM 2340 O O . TRP B 1 58 ? -3.92 21.891 20.609 1 95.31 58 TRP B O 1
ATOM 2350 N N . ILE B 1 59 ? -3.926 22.984 18.688 1 97.06 59 ILE B N 1
ATOM 2351 C CA . ILE B 1 59 ? -3.205 21.984 17.891 1 97.06 59 ILE B CA 1
ATOM 2352 C C . ILE B 1 59 ? -1.978 22.625 17.25 1 97.06 59 ILE B C 1
ATOM 2354 O O . ILE B 1 59 ? -2.092 23.625 16.547 1 97.06 59 ILE B O 1
ATOM 2358 N N . ILE B 1 60 ? -0.852 22.078 17.531 1 96.62 60 ILE B N 1
ATOM 2359 C CA . ILE B 1 60 ? 0.392 22.578 16.953 1 96.62 60 ILE B CA 1
ATOM 2360 C C . ILE B 1 60 ? 0.992 21.531 16.016 1 96.62 60 ILE B C 1
ATOM 2362 O O . ILE B 1 60 ? 1.073 20.359 16.359 1 96.62 60 ILE B O 1
ATOM 2366 N N . ILE B 1 61 ? 1.35 21.938 14.836 1 97.25 61 ILE B N 1
ATOM 2367 C CA . ILE B 1 61 ? 2.01 21.078 13.859 1 97.25 61 ILE B CA 1
ATOM 2368 C C . ILE B 1 61 ? 3.34 21.688 13.438 1 97.25 61 ILE B C 1
ATOM 2370 O O . ILE B 1 61 ? 3.387 22.859 13.031 1 97.25 61 ILE B O 1
ATOM 2374 N N . GLY B 1 62 ? 4.359 20.953 13.617 1 95.94 62 GLY B N 1
ATOM 2375 C CA . GLY B 1 62 ? 5.672 21.453 13.242 1 95.94 62 GLY B CA 1
ATOM 2376 C C . GLY B 1 62 ? 6.805 20.531 13.625 1 95.94 62 GLY B C 1
ATOM 2377 O O . GLY B 1 62 ? 6.57 19.359 13.961 1 95.94 62 GLY B O 1
ATOM 2378 N N . GLU B 1 63 ? 8.047 21.031 13.477 1 95.69 63 GLU B N 1
ATOM 2379 C CA . GLU B 1 63 ? 9.227 20.266 13.852 1 95.69 63 GLU B CA 1
ATOM 2380 C C . GLU B 1 63 ? 9.289 20.047 15.359 1 95.69 63 GLU B C 1
ATOM 2382 O O . GLU B 1 63 ? 9.016 20.953 16.141 1 95.69 63 GLU B O 1
ATOM 2387 N N . TYR B 1 64 ? 9.68 18.844 15.688 1 96.81 64 TYR B N 1
ATOM 2388 C CA . TYR B 1 64 ? 9.625 18.422 17.094 1 96.81 64 TYR B CA 1
ATOM 2389 C C . TYR B 1 64 ? 10.391 19.391 17.984 1 96.81 64 TYR B C 1
ATOM 2391 O O . TYR B 1 64 ? 9.906 19.797 19.031 1 96.81 64 TYR B O 1
ATOM 2399 N N . HIS B 1 65 ? 11.602 19.781 17.609 1 94.25 65 HIS B N 1
ATOM 2400 C CA . HIS B 1 65 ? 12.422 20.625 18.469 1 94.25 65 HIS B CA 1
ATOM 2401 C C . HIS B 1 65 ? 11.734 21.969 18.75 1 94.25 65 HIS B C 1
ATOM 2403 O O . HIS B 1 65 ? 11.828 22.5 19.859 1 94.25 65 HIS B O 1
ATOM 2409 N N . GLU B 1 66 ? 11.039 22.469 17.781 1 94.5 66 GLU B N 1
ATOM 2410 C CA . GLU B 1 66 ? 10.32 23.719 17.953 1 94.5 66 GLU B CA 1
ATOM 2411 C C . GLU B 1 66 ? 9.086 23.531 18.844 1 94.5 66 GLU B C 1
ATOM 2413 O O . GLU B 1 66 ? 8.82 24.344 19.734 1 94.5 66 GLU B O 1
ATOM 2418 N N . VAL B 1 67 ? 8.383 22.469 18.594 1 95.75 67 VAL B N 1
ATOM 2419 C CA . VAL B 1 67 ? 7.176 22.172 19.359 1 95.75 67 VAL B CA 1
ATOM 2420 C C . VAL B 1 67 ? 7.531 21.906 20.828 1 95.75 67 VAL B C 1
ATOM 2422 O O . VAL B 1 67 ? 6.859 22.406 21.734 1 95.75 67 VAL B O 1
ATOM 2425 N N . ASN B 1 68 ? 8.555 21.156 20.969 1 95.31 68 ASN B N 1
ATOM 2426 C CA . ASN B 1 68 ? 8.992 20.828 22.328 1 95.31 68 ASN B CA 1
ATOM 2427 C C . ASN B 1 68 ? 9.367 22.094 23.109 1 95.31 68 ASN B C 1
ATOM 2429 O O . ASN B 1 68 ? 9.133 22.172 24.312 1 95.31 68 ASN B O 1
ATOM 2433 N N . LYS B 1 69 ? 10.008 23.031 22.453 1 94.06 69 LYS B N 1
ATOM 2434 C CA . LYS B 1 69 ? 10.32 24.312 23.094 1 94.06 69 LYS B CA 1
ATOM 2435 C C . LYS B 1 69 ? 9.047 25 23.594 1 94.06 69 LYS B C 1
ATOM 2437 O O . LYS B 1 69 ? 9.016 25.516 24.703 1 94.06 69 LYS B O 1
ATOM 2442 N N . ILE B 1 70 ? 8.047 25 22.766 1 94.19 70 ILE B N 1
ATOM 2443 C CA . ILE B 1 70 ? 6.773 25.625 23.141 1 94.19 70 ILE B CA 1
ATOM 2444 C C . ILE B 1 70 ? 6.18 24.906 24.344 1 94.19 70 ILE B C 1
ATOM 2446 O O . ILE B 1 70 ? 5.715 25.547 25.297 1 94.19 70 ILE B O 1
ATOM 2450 N N . LEU B 1 71 ? 6.207 23.594 24.344 1 95.31 71 LEU B N 1
ATOM 2451 C CA . LEU B 1 71 ? 5.668 22.797 25.453 1 95.31 71 LEU B CA 1
ATOM 2452 C C . LEU B 1 71 ? 6.406 23.109 26.75 1 95.31 71 LEU B C 1
ATOM 2454 O O . LEU B 1 71 ? 5.785 23.281 27.797 1 95.31 71 LEU B O 1
ATOM 2458 N N . GLU B 1 72 ? 7.645 23.219 26.594 1 95.06 72 GLU B N 1
ATOM 2459 C CA . GLU B 1 72 ? 8.461 23.469 27.781 1 95.06 72 GLU B CA 1
ATOM 2460 C C . GLU B 1 72 ? 8.227 24.875 28.328 1 95.06 72 GLU B C 1
ATOM 2462 O O . GLU B 1 72 ? 8.117 25.062 29.547 1 95.06 72 GLU B O 1
ATOM 2467 N N . LEU B 1 73 ? 8.203 25.812 27.453 1 93.88 73 LEU B N 1
ATOM 2468 C CA . LEU B 1 73 ? 8.023 27.203 27.859 1 93.88 73 LEU B CA 1
ATOM 2469 C C . LEU B 1 73 ? 6.664 27.422 28.5 1 93.88 73 LEU B C 1
ATOM 2471 O O . LEU B 1 73 ? 6.496 28.328 29.344 1 93.88 73 LEU B O 1
ATOM 2475 N N . ASN B 1 74 ? 5.691 26.594 28.141 1 95.19 74 ASN B N 1
ATOM 2476 C CA . ASN B 1 74 ? 4.332 26.781 28.641 1 95.19 74 ASN B CA 1
ATOM 2477 C C . ASN B 1 74 ? 3.924 25.656 29.578 1 95.19 74 ASN B C 1
ATOM 2479 O O . ASN B 1 74 ? 2.732 25.406 29.781 1 95.19 74 ASN B O 1
ATOM 2483 N N . LYS B 1 75 ? 4.848 24.922 30.094 1 95.44 75 LYS B N 1
ATOM 2484 C CA . LYS B 1 75 ? 4.602 23.734 30.891 1 95.44 75 LYS B CA 1
ATOM 2485 C C . LYS B 1 75 ? 3.682 24.031 32.062 1 95.44 75 LYS B C 1
ATOM 2487 O O . LYS B 1 75 ? 2.869 23.188 32.469 1 95.44 75 LYS B O 1
ATOM 2492 N N . HIS B 1 76 ? 3.674 25.219 32.625 1 95.94 76 HIS B N 1
ATOM 2493 C CA . HIS B 1 76 ? 2.928 25.547 33.812 1 95.94 76 HIS B CA 1
ATOM 2494 C C . HIS B 1 76 ? 1.487 25.922 33.5 1 95.94 76 HIS B C 1
ATOM 2496 O O . HIS B 1 76 ? 0.634 25.969 34.375 1 95.94 76 HIS B O 1
ATOM 2502 N N . THR B 1 77 ? 1.203 26.219 32.281 1 96.06 77 THR B N 1
ATOM 2503 C CA . THR B 1 77 ? -0.147 26.609 31.891 1 96.06 77 THR B CA 1
ATOM 2504 C C . THR B 1 77 ? -0.825 25.516 31.078 1 96.06 77 THR B C 1
ATOM 2506 O O . THR B 1 77 ? -2.01 25.625 30.766 1 96.06 77 THR B O 1
ATOM 2509 N N . ILE B 1 78 ? -0.073 24.5 30.719 1 96.81 78 ILE B N 1
ATOM 2510 C CA . ILE B 1 78 ? -0.623 23.359 29.984 1 96.81 78 ILE B CA 1
ATOM 2511 C C . ILE B 1 78 ? -1.187 22.344 30.984 1 96.81 78 ILE B C 1
ATOM 2513 O O . ILE B 1 78 ? -0.484 21.891 31.891 1 96.81 78 ILE B O 1
ATOM 2517 N N . GLU B 1 79 ? -2.471 21.969 30.828 1 98 79 GLU B N 1
ATOM 2518 C CA . GLU B 1 79 ? -3.133 20.969 31.656 1 98 79 GLU B CA 1
ATOM 2519 C C . GLU B 1 79 ? -2.805 19.562 31.188 1 98 79 GLU B C 1
ATOM 2521 O O . GLU B 1 79 ? -2.568 18.672 32 1 98 79 GLU B O 1
ATOM 2526 N N . ASN B 1 80 ? -2.939 19.359 29.922 1 97.69 80 ASN B N 1
ATOM 2527 C CA . ASN B 1 80 ? -2.658 18.078 29.297 1 97.69 80 ASN B CA 1
ATOM 2528 C C . ASN B 1 80 ? -2.346 18.219 27.812 1 97.69 80 ASN B C 1
ATOM 2530 O O . ASN B 1 80 ? -2.711 19.219 27.203 1 97.69 80 ASN B O 1
ATOM 2534 N N . TYR B 1 81 ? -1.555 17.266 27.328 1 98.06 81 TYR B N 1
ATOM 2535 C CA . TYR B 1 81 ? -1.331 17.266 25.891 1 98.06 81 TYR B CA 1
ATOM 2536 C C . TYR B 1 81 ? -1.153 15.859 25.359 1 98.06 81 TYR B C 1
ATOM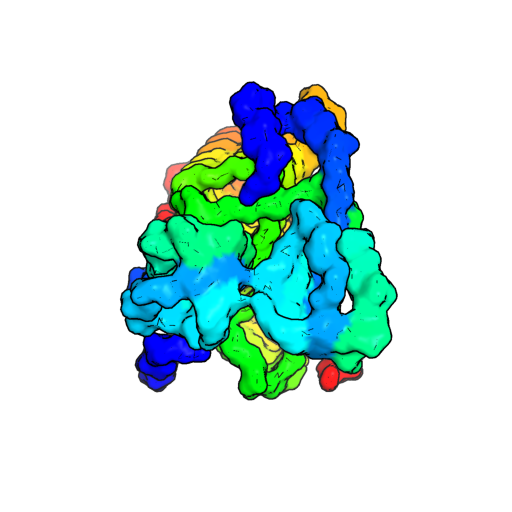 2538 O O . TYR B 1 81 ? -0.884 14.93 26.125 1 98.06 81 TYR B O 1
ATOM 2546 N N . HIS B 1 82 ? -1.385 15.594 24.078 1 98.56 82 HIS B N 1
ATOM 2547 C CA . HIS B 1 82 ? -1.176 14.359 23.328 1 98.56 82 HIS B CA 1
ATOM 2548 C C . HIS B 1 82 ? -0.353 14.609 22.078 1 98.56 82 HIS B C 1
ATOM 2550 O O . HIS B 1 82 ? -0.728 15.438 21.234 1 98.56 82 HIS B O 1
ATOM 2556 N N . LEU B 1 83 ? 0.769 13.914 21.969 1 98.5 83 LEU B N 1
ATOM 2557 C CA . LEU B 1 83 ? 1.698 14.117 20.859 1 98.5 83 LEU B CA 1
ATOM 2558 C C . LEU B 1 83 ? 1.666 12.938 19.891 1 98.5 83 LEU B C 1
ATOM 2560 O O . LEU B 1 83 ? 1.729 11.781 20.328 1 98.5 83 LEU B O 1
ATOM 2564 N N . GLU B 1 84 ? 1.497 13.25 18.609 1 98.44 84 GLU B N 1
ATOM 2565 C CA . GLU B 1 84 ? 1.537 12.266 17.531 1 98.44 84 GLU B CA 1
ATOM 2566 C C . GLU B 1 84 ? 2.781 12.445 16.672 1 98.44 84 GLU B C 1
ATOM 2568 O O . GLU B 1 84 ? 3.189 13.578 16.391 1 98.44 84 GLU B O 1
ATOM 2573 N N . ASN B 1 85 ? 3.33 11.383 16.297 1 98 85 ASN B N 1
ATOM 2574 C CA . ASN B 1 85 ? 4.5 11.352 15.43 1 98 85 ASN B CA 1
ATOM 2575 C C . ASN B 1 85 ? 4.566 10.055 14.633 1 98 85 ASN B C 1
ATOM 2577 O O . ASN B 1 85 ? 4.035 9.023 15.055 1 98 85 ASN B O 1
ATOM 2581 N N . ASP B 1 86 ? 5.191 10.156 13.383 1 96.94 86 ASP B N 1
ATOM 2582 C CA . ASP B 1 86 ? 5.254 8.93 12.594 1 96.94 86 ASP B CA 1
ATOM 2583 C C . ASP B 1 86 ? 6.668 8.688 12.062 1 96.94 86 ASP B C 1
ATOM 2585 O O . ASP B 1 86 ? 6.941 7.656 11.453 1 96.94 86 ASP B O 1
ATOM 2589 N N . ARG B 1 87 ? 7.551 9.695 12.312 1 97.62 87 ARG B N 1
ATOM 2590 C CA . ARG B 1 87 ? 8.906 9.57 11.773 1 97.62 87 ARG B CA 1
ATOM 2591 C C . ARG B 1 87 ? 9.898 10.367 12.602 1 97.62 87 ARG B C 1
ATOM 2593 O O . ARG B 1 87 ? 9.508 11.242 13.383 1 97.62 87 ARG B O 1
ATOM 2600 N N . ARG B 1 88 ? 11.141 10.055 12.414 1 97.94 88 ARG B N 1
ATOM 2601 C CA . ARG B 1 88 ? 12.242 10.688 13.125 1 97.94 88 ARG B CA 1
ATOM 2602 C C . ARG B 1 88 ? 13.438 10.906 12.195 1 97.94 88 ARG B C 1
ATOM 2604 O O . ARG B 1 88 ? 13.891 9.977 11.523 1 97.94 88 ARG B O 1
ATOM 2611 N N . ASN B 1 89 ? 13.891 12.133 12.156 1 96.5 89 ASN B N 1
ATOM 2612 C CA . ASN B 1 89 ? 15.047 12.508 11.359 1 96.5 89 ASN B CA 1
ATOM 2613 C C . ASN B 1 89 ? 14.906 12.031 9.914 1 96.5 89 ASN B C 1
ATOM 2615 O O . ASN B 1 89 ? 15.836 11.445 9.352 1 96.5 89 ASN B O 1
ATOM 2619 N N . SER B 1 90 ? 13.703 12.18 9.375 1 95.75 90 SER B N 1
ATOM 2620 C CA . SER B 1 90 ? 13.422 11.797 7.992 1 95.75 90 SER B CA 1
ATOM 2621 C C . SER B 1 90 ? 14.07 12.758 7.008 1 95.75 90 SER B C 1
ATOM 2623 O O . SER B 1 90 ? 13.984 13.977 7.176 1 95.75 90 SER B O 1
ATOM 2625 N N . ALA B 1 91 ? 14.633 12.195 5.93 1 92.81 91 ALA B N 1
ATOM 2626 C CA . ALA B 1 91 ? 15.422 13 5.004 1 92.81 91 ALA B CA 1
ATOM 2627 C C . ALA B 1 91 ? 14.57 13.484 3.834 1 92.81 91 ALA B C 1
ATOM 2629 O O . ALA B 1 91 ? 14.719 14.625 3.377 1 92.81 91 ALA B O 1
ATOM 2630 N N . ILE B 1 92 ? 13.75 12.609 3.254 1 93.62 92 ILE B N 1
ATOM 2631 C CA . ILE B 1 92 ? 12.984 12.922 2.053 1 93.62 92 ILE B CA 1
ATOM 2632 C C . ILE B 1 92 ? 11.492 12.898 2.371 1 93.62 92 ILE B C 1
ATOM 2634 O O . ILE B 1 92 ? 10.977 11.898 2.891 1 93.62 92 ILE B O 1
ATOM 2638 N N . PRO B 1 93 ? 10.789 13.953 2.107 1 94.62 93 PRO B N 1
ATOM 2639 C CA . PRO B 1 93 ? 9.352 13.961 2.373 1 94.62 93 PRO B CA 1
ATOM 2640 C C . PRO B 1 93 ? 8.57 13.055 1.425 1 94.62 93 PRO B C 1
ATOM 2642 O O . PRO B 1 93 ? 9.102 12.617 0.401 1 94.62 93 PRO B O 1
ATOM 2645 N N . LEU B 1 94 ? 7.402 12.75 1.822 1 97.12 94 LEU B N 1
ATOM 2646 C CA . LEU B 1 94 ? 6.469 12.086 0.919 1 97.12 94 LEU B CA 1
ATOM 2647 C C . LEU B 1 94 ? 5.879 13.078 -0.079 1 97.12 94 LEU B C 1
ATOM 2649 O O . LEU B 1 94 ? 5.793 14.273 0.207 1 97.12 94 LEU B O 1
ATOM 2653 N N . MET B 1 95 ? 5.402 12.539 -1.17 1 96.5 95 MET B N 1
ATOM 2654 C CA . MET B 1 95 ? 4.844 13.344 -2.252 1 96.5 95 MET B CA 1
ATOM 2655 C C . MET B 1 95 ? 3.436 13.82 -1.903 1 96.5 95 MET B C 1
ATOM 2657 O O . MET B 1 95 ? 2.686 13.117 -1.229 1 96.5 95 MET B O 1
ATOM 2661 N N . ASN B 1 96 ? 3.102 15.062 -2.357 1 96.88 96 ASN B N 1
ATOM 2662 C CA . ASN B 1 96 ? 1.717 15.516 -2.367 1 96.88 96 ASN B CA 1
ATOM 2663 C C . ASN B 1 96 ? 0.9 14.812 -3.445 1 96.88 96 ASN B C 1
ATOM 2665 O O . ASN B 1 96 ? 1.194 14.945 -4.637 1 96.88 96 ASN B O 1
ATOM 2669 N N . LEU B 1 97 ? -0.151 14.195 -3.09 1 97.94 97 LEU B N 1
ATOM 2670 C CA . LEU B 1 97 ? -0.877 13.32 -4.008 1 97.94 97 LEU B CA 1
ATOM 2671 C C . LEU B 1 97 ? -1.994 14.086 -4.711 1 97.94 97 LEU B C 1
ATOM 2673 O O . LEU B 1 97 ? -2.551 13.609 -5.703 1 97.94 97 LEU B O 1
ATOM 2677 N N . LEU B 1 98 ? -2.352 15.164 -4.246 1 96.5 98 LEU B N 1
ATOM 2678 C CA . LEU B 1 98 ? -3.633 15.797 -4.535 1 96.5 98 LEU B CA 1
ATOM 2679 C C . LEU B 1 98 ? -3.691 16.266 -5.984 1 96.5 98 LEU B C 1
ATOM 2681 O O . LEU B 1 98 ? -4.777 16.5 -6.52 1 96.5 98 LEU B O 1
ATOM 2685 N N . HIS B 1 99 ? -2.598 16.406 -6.637 1 93.94 99 HIS B N 1
ATOM 2686 C CA . HIS B 1 99 ? -2.59 16.953 -7.988 1 93.94 99 HIS B CA 1
ATOM 2687 C C . HIS B 1 99 ? -2.455 15.844 -9.031 1 93.94 99 HIS B C 1
ATOM 2689 O O . HIS B 1 99 ? -2.463 16.109 -10.234 1 93.94 99 HIS B O 1
ATOM 2695 N N . LEU B 1 100 ? -2.322 14.656 -8.578 1 97.06 100 LEU B N 1
ATOM 2696 C CA . LEU B 1 100 ? -2.047 13.547 -9.484 1 97.06 100 LEU B CA 1
ATOM 2697 C C . LEU B 1 100 ? -3.293 13.172 -10.281 1 97.06 100 LEU B C 1
ATOM 2699 O O . LEU B 1 100 ? -4.398 13.156 -9.734 1 97.06 100 LEU B O 1
ATOM 2703 N N . ASN B 1 101 ? -3.059 12.914 -11.57 1 97.38 101 ASN B N 1
ATOM 2704 C CA . ASN B 1 101 ? -4.074 12.266 -12.398 1 97.38 101 ASN B CA 1
ATOM 2705 C C . ASN B 1 101 ? -3.883 10.75 -12.422 1 97.38 101 ASN B C 1
ATOM 2707 O O . ASN B 1 101 ? -3.75 10.156 -13.5 1 97.38 101 ASN B O 1
ATOM 2711 N N . ALA B 1 102 ? -3.773 10.203 -11.328 1 97.94 102 ALA B N 1
ATOM 2712 C CA . ALA B 1 102 ? -3.553 8.781 -11.078 1 97.94 102 ALA B CA 1
ATOM 2713 C C . ALA B 1 102 ? -4.348 8.305 -9.867 1 97.94 102 ALA B C 1
ATOM 2715 O O . ALA B 1 102 ? -4.961 9.109 -9.164 1 97.94 102 ALA B O 1
ATOM 2716 N N . ARG B 1 103 ? -4.465 7.047 -9.797 1 97.5 103 ARG B N 1
ATOM 2717 C CA . ARG B 1 103 ? -5.113 6.43 -8.641 1 97.5 103 ARG B CA 1
ATOM 2718 C C . ARG B 1 103 ? -4.086 5.953 -7.621 1 97.5 103 ARG B C 1
ATOM 2720 O O . ARG B 1 103 ? -3.205 5.152 -7.949 1 97.5 103 ARG B O 1
ATOM 2727 N N . VAL B 1 104 ? -4.133 6.477 -6.438 1 98.56 104 VAL B N 1
ATOM 2728 C CA . VAL B 1 104 ? -3.264 6.047 -5.348 1 98.56 104 VAL B CA 1
ATOM 2729 C C . VAL B 1 104 ? -4.109 5.523 -4.188 1 98.56 104 VAL B C 1
ATOM 2731 O O . VAL B 1 104 ? -4.961 6.242 -3.658 1 98.56 104 VAL B O 1
ATOM 2734 N N . GLU B 1 105 ? -3.867 4.277 -3.828 1 98.25 105 GLU B N 1
ATOM 2735 C CA . GLU B 1 105 ? -4.664 3.609 -2.805 1 98.25 105 GLU B CA 1
ATOM 2736 C C . GLU B 1 105 ? -4.039 3.775 -1.422 1 98.25 105 GLU B C 1
ATOM 2738 O O . GLU B 1 105 ? -2.871 4.152 -1.304 1 98.25 105 GLU B O 1
ATOM 2743 N N . PRO B 1 106 ? -4.824 3.543 -0.379 1 97.62 106 PRO B N 1
ATOM 2744 C CA . PRO B 1 106 ? -4.332 3.75 0.985 1 97.62 106 PRO B CA 1
ATOM 2745 C C . PRO B 1 106 ? -3.094 2.916 1.301 1 97.62 106 PRO B C 1
ATOM 2747 O O . PRO B 1 106 ? -3 1.761 0.877 1 97.62 106 PRO B O 1
ATOM 2750 N N . GLY B 1 107 ? -2.178 3.504 2.09 1 97.62 107 GLY B N 1
ATOM 2751 C CA . GLY B 1 107 ? -1.013 2.779 2.572 1 97.62 107 GLY B CA 1
ATOM 2752 C C . GLY B 1 107 ? 0.18 2.875 1.641 1 97.62 107 GLY B C 1
ATOM 2753 O O . GLY B 1 107 ? 1.287 2.465 1.995 1 97.62 107 GLY B O 1
ATOM 2754 N N . ALA B 1 108 ? -0.042 3.383 0.473 1 98.5 108 ALA B N 1
ATOM 2755 C CA . ALA B 1 108 ? 1.102 3.617 -0.406 1 98.5 108 ALA B CA 1
ATOM 2756 C C . ALA B 1 108 ? 1.99 4.734 0.135 1 98.5 108 ALA B C 1
ATOM 2758 O O . ALA B 1 108 ? 1.492 5.742 0.638 1 98.5 108 ALA B O 1
ATOM 2759 N N . PHE B 1 109 ? 3.289 4.559 0.094 1 98.56 109 PHE B N 1
ATOM 2760 C CA . PHE B 1 109 ? 4.277 5.578 0.427 1 98.56 109 PHE B CA 1
ATOM 2761 C C . PHE B 1 109 ? 5.074 5.984 -0.808 1 98.56 109 PHE B C 1
ATOM 2763 O O . PHE B 1 109 ? 5.797 5.164 -1.383 1 98.56 109 PHE B O 1
ATOM 2770 N N . ILE B 1 110 ? 4.93 7.18 -1.184 1 98.75 110 ILE B N 1
ATOM 2771 C CA . ILE B 1 110 ? 5.566 7.672 -2.398 1 98.75 110 ILE B CA 1
ATOM 2772 C C . ILE B 1 110 ? 6.434 8.891 -2.07 1 98.75 110 ILE B C 1
ATOM 2774 O O . ILE B 1 110 ? 5.93 9.906 -1.602 1 98.75 110 ILE B O 1
ATOM 2778 N N . ARG B 1 111 ? 7.691 8.742 -2.334 1 98 111 ARG B N 1
ATOM 2779 C CA . ARG B 1 111 ? 8.617 9.82 -2.023 1 98 111 ARG B CA 1
ATOM 2780 C C . ARG B 1 111 ? 8.469 10.969 -3.016 1 98 111 ARG B C 1
ATOM 2782 O O . ARG B 1 111 ? 8.18 10.75 -4.191 1 98 111 ARG B O 1
ATOM 2789 N N . GLU B 1 112 ? 8.68 12.156 -2.439 1 95.81 112 GLU B N 1
ATOM 2790 C CA . GLU B 1 112 ? 8.898 13.289 -3.334 1 95.81 112 GLU B CA 1
ATOM 2791 C C . GLU B 1 112 ? 9.953 12.961 -4.387 1 95.81 112 GLU B C 1
ATOM 2793 O O . GLU B 1 112 ? 10.961 12.32 -4.086 1 95.81 112 GLU B O 1
ATOM 2798 N N . GLY B 1 113 ? 9.734 13.414 -5.617 1 94.88 113 GLY B N 1
ATOM 2799 C CA . GLY B 1 113 ? 10.68 13.148 -6.691 1 94.88 113 GLY B CA 1
ATOM 2800 C C . GLY B 1 113 ? 10.25 12.008 -7.59 1 94.88 113 GLY B C 1
ATOM 2801 O O . GLY B 1 113 ? 10.82 11.805 -8.664 1 94.88 113 GLY B O 1
ATOM 2802 N N . VAL B 1 114 ? 9.289 11.227 -7.16 1 97.94 114 VAL B N 1
ATOM 2803 C CA . VAL B 1 114 ? 8.703 10.219 -8.031 1 97.94 114 VAL B CA 1
ATOM 2804 C C . VAL B 1 114 ? 7.824 10.891 -9.086 1 97.94 114 VAL B C 1
ATOM 2806 O O . VAL B 1 114 ? 7.141 11.875 -8.797 1 97.94 114 VAL B O 1
ATOM 2809 N N . GLU B 1 115 ? 7.871 10.414 -10.273 1 98.06 115 GLU B N 1
ATOM 2810 C CA . GLU B 1 115 ? 6.977 10.859 -11.336 1 98.06 115 GLU B CA 1
ATOM 2811 C C . GLU B 1 115 ? 5.93 9.805 -11.656 1 98.06 115 GLU B C 1
ATOM 2813 O O . GLU B 1 115 ? 6.27 8.648 -11.938 1 98.06 115 GLU B O 1
ATOM 2818 N N . ILE B 1 116 ? 4.707 10.211 -11.641 1 98.62 116 ILE B N 1
ATOM 2819 C CA . ILE B 1 116 ? 3.6 9.305 -11.922 1 98.62 116 ILE B CA 1
ATOM 2820 C C . ILE B 1 116 ? 2.744 9.883 -13.047 1 98.62 116 ILE B C 1
ATOM 2822 O O . ILE B 1 116 ? 2.211 10.984 -12.93 1 98.62 116 ILE B O 1
ATOM 2826 N N . GLU B 1 117 ? 2.596 9.117 -14.078 1 98.5 117 GLU B N 1
ATOM 2827 C CA . GLU B 1 117 ? 1.856 9.594 -15.242 1 98.5 117 GLU B CA 1
ATOM 2828 C C . GLU B 1 117 ? 0.37 9.273 -15.125 1 98.5 117 GLU B C 1
ATOM 2830 O O . GLU B 1 117 ? -0.051 8.609 -14.172 1 98.5 117 GLU B O 1
ATOM 2835 N N . LYS B 1 118 ? -0.354 9.781 -16.078 1 98.25 118 LYS B N 1
ATOM 2836 C CA . LYS B 1 118 ? -1.812 9.742 -16.047 1 98.25 118 LYS B CA 1
ATOM 2837 C C . LYS B 1 118 ? -2.318 8.297 -16 1 98.25 118 LYS B C 1
ATOM 2839 O O . LYS B 1 118 ? -1.755 7.418 -16.656 1 98.25 118 LYS B O 1
ATOM 2844 N N . ASN B 1 119 ? -3.307 8.055 -15.172 1 97.31 119 ASN B N 1
ATOM 2845 C CA . ASN B 1 119 ? -4.074 6.816 -15.094 1 97.31 119 ASN B CA 1
ATOM 2846 C C . ASN B 1 119 ? -3.242 5.676 -14.508 1 97.31 119 ASN B C 1
ATOM 2848 O O . ASN B 1 119 ? -3.639 4.512 -14.578 1 97.31 119 ASN B O 1
ATOM 2852 N N . ALA B 1 120 ? -2.059 5.977 -14.047 1 98.5 120 ALA B N 1
ATOM 2853 C CA . ALA B 1 120 ? -1.346 4.949 -13.289 1 98.5 120 ALA B CA 1
ATOM 2854 C C . ALA B 1 120 ? -2.098 4.586 -12.016 1 98.5 120 ALA B C 1
ATOM 2856 O O . ALA B 1 120 ? -2.891 5.383 -11.508 1 98.5 120 ALA B O 1
ATOM 2857 N N . ILE B 1 121 ? -1.937 3.369 -11.586 1 98.19 121 ILE B N 1
ATOM 2858 C CA . ILE B 1 121 ? -2.549 2.893 -10.352 1 98.19 121 ILE B CA 1
ATOM 2859 C C . ILE B 1 121 ? -1.464 2.43 -9.383 1 98.19 121 ILE B C 1
ATOM 2861 O O . ILE B 1 121 ? -0.685 1.527 -9.703 1 98.19 121 ILE B O 1
ATOM 2865 N N . ILE B 1 122 ? -1.364 3.07 -8.25 1 98.75 122 ILE B N 1
ATOM 2866 C CA . ILE B 1 122 ? -0.5 2.639 -7.16 1 98.75 122 ILE B CA 1
ATOM 2867 C C . ILE B 1 122 ? -1.34 1.981 -6.066 1 98.75 122 ILE B C 1
ATOM 2869 O O . ILE B 1 122 ? -2.1 2.656 -5.367 1 98.75 122 ILE B O 1
ATOM 2873 N N . MET B 1 123 ? -1.182 0.677 -5.914 1 98.5 123 MET B N 1
ATOM 2874 C CA . MET B 1 123 ? -2.059 -0.1 -5.047 1 98.5 123 MET B CA 1
ATOM 2875 C C . MET B 1 123 ? -1.597 -0.019 -3.594 1 98.5 123 MET B C 1
ATOM 2877 O O . MET B 1 123 ? -0.555 0.57 -3.303 1 98.5 123 MET B O 1
ATOM 2881 N N . MET B 1 124 ? -2.455 -0.561 -2.781 1 98.62 124 MET B N 1
ATOM 2882 C CA . MET B 1 124 ? -2.232 -0.495 -1.341 1 98.62 124 MET B CA 1
ATOM 2883 C C . MET B 1 124 ? -0.858 -1.047 -0.978 1 98.62 124 MET B C 1
ATOM 2885 O O . MET B 1 124 ? -0.456 -2.1 -1.476 1 98.62 124 MET B O 1
ATOM 2889 N N . GLY B 1 125 ? -0.131 -0.31 -0.088 1 98.62 125 GLY B N 1
ATOM 2890 C CA . GLY B 1 125 ? 1.1 -0.787 0.522 1 98.62 125 GLY B CA 1
ATOM 2891 C C . GLY B 1 125 ? 2.312 -0.623 -0.374 1 98.62 125 GLY B C 1
ATOM 2892 O O . GLY B 1 125 ? 3.441 -0.881 0.047 1 98.62 125 GLY B O 1
ATOM 2893 N N . ALA B 1 126 ? 2.154 -0.202 -1.596 1 98.88 126 ALA B N 1
ATOM 2894 C CA . ALA B 1 126 ? 3.301 -0.004 -2.48 1 98.88 126 ALA B CA 1
ATOM 2895 C C . ALA B 1 126 ? 4.191 1.128 -1.979 1 98.88 126 ALA B C 1
ATOM 2897 O O . ALA B 1 126 ? 3.701 2.115 -1.428 1 98.88 126 ALA B O 1
ATOM 2898 N N . VAL B 1 127 ? 5.512 0.964 -2.174 1 98.88 127 VAL B N 1
ATOM 2899 C CA . VAL B 1 127 ? 6.508 1.941 -1.74 1 98.88 127 VAL B CA 1
ATOM 2900 C C . VAL B 1 127 ? 7.383 2.35 -2.924 1 98.88 127 VAL B C 1
ATOM 2902 O O . VAL B 1 127 ? 8.031 1.504 -3.541 1 98.88 127 VAL B O 1
ATOM 2905 N N . LEU B 1 128 ? 7.348 3.613 -3.281 1 98.81 128 LEU B N 1
ATOM 2906 C CA . LEU B 1 128 ? 8.109 4.137 -4.414 1 98.81 128 LEU B CA 1
ATOM 2907 C C . LEU B 1 128 ? 9.164 5.133 -3.947 1 98.81 128 LEU B C 1
ATOM 2909 O O . LEU B 1 128 ? 8.844 6.129 -3.295 1 98.81 128 LEU B O 1
ATOM 2913 N N . ASN B 1 129 ? 10.375 4.832 -4.312 1 98.31 129 ASN B N 1
ATOM 2914 C CA . ASN B 1 129 ? 11.484 5.668 -3.855 1 98.31 129 ASN B CA 1
ATOM 2915 C C . ASN B 1 129 ? 11.781 6.793 -4.844 1 98.31 129 ASN B C 1
ATOM 2917 O O . ASN B 1 129 ? 11.211 6.836 -5.934 1 98.31 129 ASN B O 1
ATOM 2921 N N . ILE B 1 130 ? 12.594 7.668 -4.383 1 97.25 130 ILE B N 1
ATOM 2922 C CA . ILE B 1 130 ? 12.914 8.914 -5.066 1 97.25 130 ILE B CA 1
ATOM 2923 C C . ILE B 1 130 ? 13.453 8.609 -6.461 1 97.25 130 ILE B C 1
ATOM 2925 O O . ILE B 1 130 ? 14.227 7.668 -6.645 1 97.25 130 ILE B O 1
ATOM 2929 N N . GLY B 1 131 ? 13.031 9.359 -7.461 1 96.81 131 GLY B N 1
ATOM 2930 C CA . GLY B 1 131 ? 13.555 9.258 -8.812 1 96.81 131 GLY B CA 1
ATOM 2931 C C . GLY B 1 131 ? 12.836 8.219 -9.656 1 96.81 131 GLY B C 1
ATOM 2932 O O . GLY B 1 131 ? 13.078 8.117 -10.867 1 96.81 131 GLY B O 1
ATOM 2933 N N . ALA B 1 132 ? 12.016 7.414 -9.07 1 98.38 132 ALA B N 1
ATOM 2934 C CA . ALA B 1 132 ? 11.258 6.43 -9.836 1 98.38 132 ALA B CA 1
ATOM 2935 C C . ALA B 1 132 ? 10.281 7.109 -10.797 1 98.38 132 ALA B C 1
ATOM 2937 O O . ALA B 1 132 ? 9.82 8.227 -10.539 1 98.38 132 ALA B O 1
ATOM 2938 N N . LYS B 1 133 ? 9.992 6.469 -11.875 1 98.69 133 LYS B N 1
ATOM 2939 C CA . LYS B 1 133 ? 9.023 6.926 -12.867 1 98.69 133 LYS B CA 1
ATOM 2940 C C . LYS B 1 133 ? 8.023 5.824 -13.203 1 98.69 133 LYS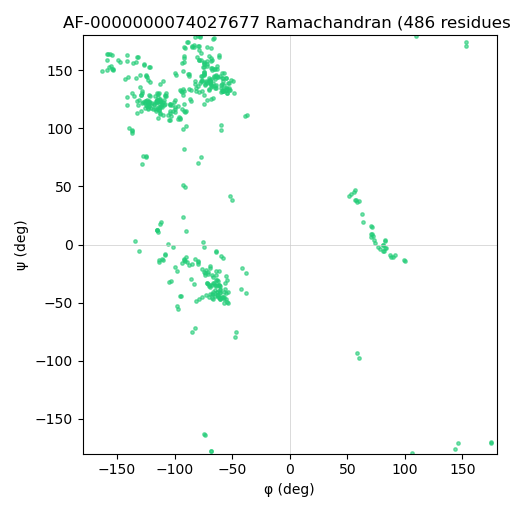 B C 1
ATOM 2942 O O . LYS B 1 133 ? 8.414 4.699 -13.523 1 98.69 133 LYS B O 1
ATOM 2947 N N . ILE B 1 134 ? 6.754 6.191 -13.125 1 98.88 134 ILE B N 1
ATOM 2948 C CA . ILE B 1 134 ? 5.68 5.258 -13.445 1 98.88 134 ILE B CA 1
ATOM 2949 C C . ILE B 1 134 ? 4.922 5.746 -14.672 1 98.88 134 ILE B C 1
ATOM 2951 O O . ILE B 1 134 ? 4.309 6.816 -14.648 1 98.88 134 ILE B O 1
ATOM 2955 N N . GLY B 1 135 ? 4.867 4.91 -15.68 1 98.81 135 GLY B N 1
ATOM 2956 C CA . GLY B 1 135 ? 4.281 5.312 -16.953 1 98.81 135 GLY B CA 1
ATOM 2957 C C . GLY B 1 135 ? 2.766 5.277 -16.953 1 98.81 135 GLY B C 1
ATOM 2958 O O . GLY B 1 135 ? 2.156 4.719 -16.031 1 98.81 135 GLY B O 1
ATOM 2959 N N . GLU B 1 136 ? 2.24 5.824 -18.031 1 98.69 136 GLU B N 1
ATOM 2960 C CA . GLU B 1 136 ? 0.797 5.93 -18.234 1 98.69 136 GLU B CA 1
ATOM 2961 C C . GLU B 1 136 ? 0.131 4.559 -18.188 1 98.69 136 GLU B C 1
ATOM 2963 O O . GLU B 1 136 ? 0.638 3.598 -18.766 1 98.69 136 GLU B O 1
ATOM 2968 N N . ASN B 1 137 ? -0.956 4.43 -17.422 1 98.19 137 ASN B N 1
ATOM 2969 C CA . ASN B 1 137 ? -1.804 3.242 -17.375 1 98.19 137 ASN B CA 1
ATOM 2970 C C . ASN B 1 137 ? -1.104 2.076 -16.688 1 98.19 137 ASN B C 1
ATOM 2972 O O . ASN B 1 137 ? -1.562 0.935 -16.766 1 98.19 137 ASN B O 1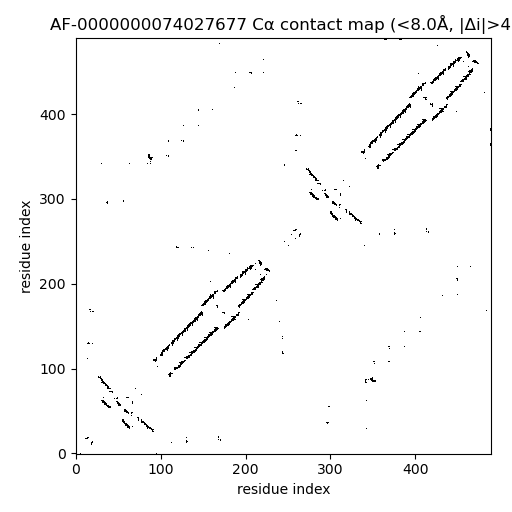
ATOM 2976 N N . THR B 1 138 ? 0.025 2.311 -16.094 1 98.69 138 THR B N 1
ATOM 2977 C CA . THR B 1 138 ? 0.788 1.257 -15.43 1 98.69 138 THR B CA 1
ATOM 2978 C C . THR B 1 138 ? 0.248 0.997 -14.023 1 98.69 138 THR B C 1
ATOM 2980 O O . THR B 1 138 ? -0.127 1.933 -13.312 1 98.69 138 THR B O 1
ATOM 2983 N N . MET B 1 139 ? 0.178 -0.28 -13.688 1 98.56 139 MET B N 1
ATOM 2984 C CA . MET B 1 139 ? -0.262 -0.673 -12.352 1 98.56 139 MET B CA 1
ATOM 2985 C C . MET B 1 139 ? 0.908 -1.197 -11.531 1 98.56 139 MET B C 1
ATOM 2987 O O . MET B 1 139 ? 1.592 -2.137 -11.938 1 98.56 139 MET B O 1
ATOM 2991 N N . ILE B 1 140 ? 1.185 -0.548 -10.398 1 98.88 140 ILE B N 1
ATOM 2992 C CA . ILE B 1 140 ? 2.055 -1.057 -9.344 1 98.88 140 ILE B CA 1
ATOM 2993 C C . ILE B 1 140 ? 1.216 -1.746 -8.266 1 98.88 140 ILE B C 1
ATOM 2995 O O . ILE B 1 140 ? 0.527 -1.083 -7.488 1 98.88 140 ILE B O 1
ATOM 2999 N N . ASP B 1 141 ? 1.271 -3.072 -8.18 1 98.69 141 ASP B N 1
ATOM 3000 C CA . ASP B 1 141 ? 0.341 -3.854 -7.371 1 98.69 141 ASP B CA 1
ATOM 3001 C C . ASP B 1 141 ? 0.71 -3.789 -5.891 1 98.69 141 ASP B C 1
ATOM 3003 O O . ASP B 1 141 ? 1.648 -3.084 -5.512 1 98.69 141 ASP B O 1
ATOM 3007 N N . MET B 1 142 ? -0.094 -4.457 -5.109 1 98.75 142 MET B N 1
ATOM 3008 C CA . MET B 1 142 ? -0.038 -4.383 -3.654 1 98.75 142 MET B CA 1
ATOM 3009 C C . MET B 1 142 ? 1.342 -4.781 -3.141 1 98.75 142 MET B C 1
ATOM 3011 O O . MET B 1 142 ? 1.902 -5.789 -3.574 1 98.75 142 MET B O 1
ATOM 3015 N N . ASN B 1 143 ? 1.912 -3.949 -2.209 1 98.81 143 ASN B N 1
ATOM 3016 C CA . ASN B 1 143 ? 3.139 -4.199 -1.458 1 98.81 143 ASN B CA 1
ATOM 3017 C C . ASN B 1 143 ? 4.348 -4.305 -2.381 1 98.81 143 ASN B C 1
ATOM 3019 O O . ASN B 1 143 ? 5.352 -4.926 -2.025 1 98.81 143 ASN B O 1
ATOM 3023 N N . CYS B 1 144 ? 4.336 -3.686 -3.559 1 98.88 144 CYS B N 1
ATOM 3024 C CA . CYS B 1 144 ? 5.516 -3.592 -4.41 1 98.88 144 CYS B CA 1
ATOM 3025 C C . CYS B 1 144 ? 6.508 -2.576 -3.857 1 98.88 144 CYS B C 1
ATOM 3027 O O . CYS B 1 144 ? 6.129 -1.679 -3.104 1 98.88 144 CYS B O 1
ATOM 3029 N N . VAL B 1 145 ? 7.727 -2.791 -4.273 1 98.94 145 VAL B N 1
ATOM 3030 C CA . VAL B 1 145 ? 8.789 -1.826 -4.012 1 98.94 145 VAL B CA 1
ATOM 3031 C C . VAL B 1 145 ? 9.414 -1.377 -5.328 1 98.94 145 VAL B C 1
ATOM 3033 O O . VAL B 1 145 ? 9.914 -2.201 -6.098 1 98.94 145 VAL B O 1
ATOM 3036 N N . ILE B 1 146 ? 9.344 -0.097 -5.629 1 98.94 146 ILE B N 1
ATOM 3037 C CA . ILE B 1 146 ? 10.109 0.488 -6.723 1 98.94 146 ILE B CA 1
ATOM 3038 C C . ILE B 1 146 ? 11.289 1.279 -6.16 1 98.94 146 ILE B C 1
ATOM 3040 O O . ILE B 1 146 ? 11.109 2.355 -5.586 1 98.94 146 ILE B O 1
ATOM 3044 N N . GLY B 1 147 ? 12.445 0.699 -6.336 1 98.56 147 GLY B N 1
ATOM 3045 C CA . GLY B 1 147 ? 13.641 1.331 -5.805 1 98.56 147 GLY B CA 1
ATOM 3046 C C . GLY B 1 147 ? 13.961 2.654 -6.473 1 98.56 147 GLY B C 1
ATOM 3047 O O . GLY B 1 147 ? 13.312 3.037 -7.449 1 98.56 147 GLY B O 1
ATOM 3048 N N . ALA B 1 148 ? 15.031 3.27 -5.969 1 97.69 148 ALA B N 1
ATOM 3049 C CA . ALA B 1 148 ? 15.398 4.598 -6.457 1 97.69 148 ALA B CA 1
ATOM 3050 C C . ALA B 1 148 ? 15.688 4.574 -7.957 1 97.69 148 ALA B C 1
ATOM 3052 O O . ALA B 1 148 ? 16.359 3.664 -8.453 1 97.69 148 ALA B O 1
ATOM 3053 N N . ARG B 1 149 ? 15.086 5.508 -8.68 1 97.56 149 ARG B N 1
ATOM 3054 C CA . ARG B 1 149 ? 15.344 5.809 -10.078 1 97.56 149 ARG B CA 1
ATOM 3055 C C . ARG B 1 149 ? 14.758 4.73 -10.984 1 97.56 149 ARG B C 1
ATOM 3057 O O . ARG B 1 149 ? 14.945 4.766 -12.203 1 97.56 149 ARG B O 1
ATOM 3064 N N . GLY B 1 150 ? 14.07 3.68 -10.469 1 98.31 150 GLY B N 1
ATOM 3065 C CA . GLY B 1 150 ? 13.445 2.697 -11.336 1 98.31 150 GLY B CA 1
ATOM 3066 C C . GLY B 1 150 ? 12.539 3.318 -12.383 1 98.31 150 GLY B C 1
ATOM 3067 O O . GLY B 1 150 ? 11.75 4.215 -12.07 1 98.31 150 GLY B O 1
ATOM 3068 N N . ILE B 1 151 ? 12.656 2.867 -13.594 1 98.69 151 ILE B N 1
ATOM 3069 C CA . ILE B 1 151 ? 11.844 3.395 -14.688 1 98.69 151 ILE B CA 1
ATOM 3070 C C . ILE B 1 151 ? 10.875 2.318 -15.18 1 98.69 151 ILE B C 1
ATOM 3072 O O . ILE B 1 151 ? 11.297 1.317 -15.758 1 98.69 151 ILE B O 1
ATOM 3076 N N . ILE B 1 152 ? 9.648 2.535 -14.961 1 98.94 152 ILE B N 1
ATOM 3077 C CA . ILE B 1 152 ? 8.602 1.623 -15.398 1 98.94 152 ILE B CA 1
ATOM 3078 C C . ILE B 1 152 ? 7.816 2.252 -16.547 1 98.94 152 ILE B C 1
ATOM 3080 O O . ILE B 1 152 ? 7.258 3.34 -16.406 1 98.94 152 ILE B O 1
ATOM 3084 N N . GLY B 1 153 ? 7.73 1.605 -17.641 1 98.81 153 GLY B N 1
ATOM 3085 C CA . GLY B 1 153 ? 7.113 2.131 -18.844 1 98.81 153 GLY B CA 1
ATOM 3086 C C . GLY B 1 153 ? 5.598 2.17 -18.766 1 98.81 153 GLY B C 1
ATOM 3087 O O . GLY B 1 153 ? 5.027 2.168 -17.672 1 98.81 153 GLY B O 1
ATOM 3088 N N . LYS B 1 154 ? 4.996 2.301 -19.969 1 98.81 154 LYS B N 1
ATOM 3089 C CA . LYS B 1 154 ? 3.547 2.426 -20.094 1 98.81 154 LYS B CA 1
ATOM 3090 C C . LYS B 1 154 ? 2.885 1.055 -20.203 1 98.81 154 LYS B C 1
ATOM 3092 O O . LYS B 1 154 ? 3.449 0.13 -20.781 1 98.81 154 LYS B O 1
ATOM 3097 N N . ASN B 1 155 ? 1.616 0.982 -19.609 1 98.56 155 ASN B N 1
ATOM 3098 C CA . ASN B 1 155 ? 0.819 -0.235 -19.719 1 98.56 155 ASN B CA 1
ATOM 3099 C C . ASN B 1 155 ? 1.557 -1.441 -19.141 1 98.56 155 ASN B C 1
ATOM 3101 O O . ASN B 1 155 ? 1.534 -2.525 -19.734 1 98.56 155 ASN B O 1
ATOM 3105 N N . VAL B 1 156 ? 2.285 -1.223 -18.078 1 98.75 156 VAL B N 1
ATOM 3106 C CA . VAL B 1 156 ? 3.016 -2.275 -17.391 1 98.75 156 VAL B CA 1
ATOM 3107 C C . VAL B 1 156 ? 2.211 -2.748 -16.172 1 98.75 156 VAL B C 1
ATOM 3109 O O . VAL B 1 156 ? 1.436 -1.981 -15.602 1 98.75 156 VAL B O 1
ATOM 3112 N N . HIS B 1 157 ? 2.301 -3.99 -15.883 1 98.75 157 HIS B N 1
ATOM 3113 C CA . HIS B 1 157 ? 1.812 -4.555 -14.625 1 98.75 157 HIS B CA 1
ATOM 3114 C C . HIS B 1 157 ? 2.959 -5.117 -13.789 1 98.75 157 HIS B C 1
ATOM 3116 O O . HIS B 1 157 ? 3.67 -6.02 -14.234 1 98.75 157 HIS B O 1
ATOM 3122 N N . ILE B 1 158 ? 3.164 -4.547 -12.641 1 98.88 158 ILE B N 1
ATOM 3123 C CA . ILE B 1 158 ? 4.098 -5.094 -11.664 1 98.88 158 ILE B CA 1
ATOM 3124 C C . ILE B 1 158 ? 3.334 -5.867 -10.594 1 98.88 158 ILE B C 1
ATOM 3126 O O . ILE B 1 158 ? 2.609 -5.277 -9.789 1 98.88 158 ILE B O 1
ATOM 3130 N N . GLY B 1 159 ? 3.518 -7.168 -10.531 1 98.75 159 GLY B N 1
ATOM 3131 C CA . GLY B 1 159 ? 2.744 -8.031 -9.648 1 98.75 159 GLY B CA 1
ATOM 3132 C C . GLY B 1 159 ? 3.043 -7.797 -8.18 1 98.75 159 GLY B C 1
ATOM 3133 O O . GLY B 1 159 ? 4.117 -7.305 -7.824 1 98.75 159 GLY B O 1
ATOM 3134 N N . ALA B 1 160 ? 2.113 -8.188 -7.371 1 98.88 160 ALA B N 1
ATOM 3135 C CA . ALA B 1 160 ? 2.164 -7.938 -5.934 1 98.88 160 ALA B CA 1
ATOM 3136 C C . ALA B 1 160 ? 3.475 -8.43 -5.336 1 98.88 160 ALA B C 1
ATOM 3138 O O . ALA B 1 160 ? 3.979 -9.492 -5.719 1 98.88 160 ALA B O 1
ATOM 3139 N N . GLY B 1 161 ? 4.051 -7.621 -4.406 1 98.81 161 GLY B N 1
ATOM 3140 C CA . GLY B 1 161 ? 5.219 -8.016 -3.639 1 98.81 161 GLY B CA 1
ATOM 3141 C C . GLY B 1 161 ? 6.516 -7.895 -4.418 1 98.81 161 GLY B C 1
ATOM 3142 O O . GLY B 1 161 ? 7.598 -8.102 -3.869 1 98.81 161 GLY B O 1
ATOM 3143 N N . THR B 1 162 ? 6.48 -7.535 -5.703 1 98.94 162 THR B N 1
ATOM 3144 C CA . THR B 1 162 ? 7.656 -7.477 -6.566 1 98.94 162 THR B CA 1
ATOM 3145 C C . THR B 1 162 ? 8.562 -6.32 -6.16 1 98.94 162 THR B C 1
ATOM 3147 O O . THR B 1 162 ? 8.086 -5.254 -5.773 1 98.94 162 THR B O 1
ATOM 3150 N N . VAL B 1 163 ? 9.875 -6.555 -6.254 1 98.94 163 VAL B N 1
ATOM 3151 C CA . VAL B 1 163 ? 10.883 -5.559 -5.922 1 98.94 163 VAL B CA 1
ATOM 3152 C C . VAL B 1 163 ? 11.688 -5.199 -7.172 1 98.94 163 VAL B C 1
ATOM 3154 O O . VAL B 1 163 ? 12.352 -6.055 -7.758 1 98.94 163 VAL B O 1
ATOM 3157 N N . ILE B 1 164 ? 11.586 -3.965 -7.617 1 98.94 164 ILE B N 1
ATOM 3158 C CA . ILE B 1 164 ? 12.492 -3.375 -8.602 1 98.94 164 ILE B CA 1
ATOM 3159 C C . ILE B 1 164 ? 13.664 -2.707 -7.887 1 98.94 164 ILE B C 1
ATOM 3161 O O . ILE B 1 164 ? 13.484 -1.721 -7.168 1 98.94 164 ILE B O 1
ATOM 3165 N N . ALA B 1 165 ? 14.82 -3.221 -8.102 1 98.56 165 ALA B N 1
ATOM 3166 C CA . ALA B 1 165 ? 15.977 -2.723 -7.355 1 98.56 165 ALA B CA 1
ATOM 3167 C C . ALA B 1 165 ? 16.25 -1.259 -7.688 1 98.56 165 ALA B C 1
ATOM 3169 O O . ALA B 1 165 ? 16.047 -0.825 -8.82 1 98.56 165 ALA B O 1
ATOM 3170 N N . GLY B 1 166 ? 16.703 -0.554 -6.672 1 96.19 166 GLY B N 1
ATOM 3171 C CA . GLY B 1 166 ? 17.125 0.825 -6.867 1 96.19 166 GLY B CA 1
ATOM 3172 C C . GLY B 1 166 ? 18.594 0.964 -7.18 1 96.19 166 GLY B C 1
ATOM 3173 O O . GLY B 1 166 ? 19.391 0.081 -6.852 1 96.19 166 GLY B O 1
ATOM 3174 N N . VAL B 1 167 ? 18.922 2.018 -7.781 1 93.94 167 VAL B N 1
ATOM 3175 C CA . VAL B 1 167 ? 20.328 2.312 -8.078 1 93.94 167 VAL B CA 1
ATOM 3176 C C . VAL B 1 167 ? 20.594 3.795 -7.848 1 93.94 167 VAL B C 1
ATOM 3178 O O . VAL B 1 167 ? 20.25 4.637 -8.68 1 93.94 167 VAL B O 1
ATOM 3181 N N . LEU B 1 168 ? 21.141 4.102 -6.781 1 90.38 168 LEU B N 1
ATOM 3182 C CA . LEU B 1 168 ? 21.609 5.465 -6.535 1 90.38 168 LEU B CA 1
ATOM 3183 C C . LEU B 1 168 ? 23.125 5.551 -6.656 1 90.38 168 LEU B C 1
ATOM 3185 O O . LEU B 1 168 ? 23.656 6.594 -7.035 1 90.38 168 LEU B O 1
ATOM 3189 N N . GLU B 1 169 ? 23.75 4.43 -6.281 1 86.19 169 GLU B N 1
ATOM 3190 C CA . GLU B 1 169 ? 25.203 4.355 -6.328 1 86.19 169 GLU B CA 1
ATOM 3191 C C . GLU B 1 169 ? 25.672 3.092 -7.047 1 86.19 169 GLU B C 1
ATOM 3193 O O . GLU B 1 169 ? 25.109 2.014 -6.848 1 86.19 169 GLU B O 1
ATOM 3198 N N . PRO B 1 170 ? 26.641 3.275 -7.895 1 85.56 170 PRO B N 1
ATOM 3199 C CA . PRO B 1 170 ? 27.297 4.504 -8.359 1 85.56 170 PRO B CA 1
ATOM 3200 C C . PRO B 1 170 ? 26.422 5.301 -9.328 1 85.56 170 PRO B C 1
ATOM 3202 O O . PRO B 1 170 ? 25.531 4.73 -9.977 1 85.56 170 PRO B O 1
ATOM 3205 N N . PRO B 1 171 ? 26.641 6.465 -9.391 1 81.94 171 PRO B N 1
ATOM 3206 C CA . PRO B 1 171 ? 25.797 7.312 -10.242 1 81.94 171 PRO B CA 1
ATOM 3207 C C . PRO B 1 171 ? 25.859 6.906 -11.719 1 81.94 171 PRO B C 1
ATOM 3209 O O . PRO B 1 171 ? 24.938 7.211 -12.477 1 81.94 171 PRO B O 1
ATOM 3212 N N . SER B 1 172 ? 26.906 6.266 -12.055 1 82.88 172 SER B N 1
ATOM 3213 C CA . SER B 1 172 ? 27.125 5.906 -13.453 1 82.88 172 SER B CA 1
ATOM 3214 C C . SER B 1 172 ? 26.312 4.672 -13.836 1 82.88 172 SER B C 1
ATOM 3216 O O . SER B 1 172 ? 26.141 4.375 -15.016 1 82.88 172 SER B O 1
ATOM 3218 N N . LYS B 1 173 ? 25.859 3.965 -12.891 1 90.44 173 LYS B N 1
ATOM 3219 C CA . LYS B 1 173 ? 25.125 2.74 -13.172 1 90.44 173 LYS B CA 1
ATOM 3220 C C . LYS B 1 173 ? 23.688 3.049 -13.562 1 90.44 173 LYS B C 1
ATOM 3222 O O . LYS B 1 173 ? 23.047 3.91 -12.961 1 90.44 173 LYS B O 1
ATOM 3227 N N . ASP B 1 174 ? 23.219 2.348 -14.625 1 93.75 174 ASP B N 1
ATOM 3228 C CA . ASP B 1 174 ? 21.844 2.523 -15.094 1 93.75 174 ASP B CA 1
ATOM 3229 C C . ASP B 1 174 ? 20.844 1.986 -14.078 1 93.75 174 ASP B C 1
ATOM 3231 O O . ASP B 1 174 ? 21.109 0.992 -13.398 1 93.75 174 ASP B O 1
ATOM 3235 N N . PRO B 1 175 ? 19.734 2.688 -13.938 1 97 175 PRO B N 1
ATOM 3236 C CA . PRO B 1 175 ? 18.656 2.105 -13.141 1 97 175 PRO B CA 1
ATOM 3237 C C . PRO B 1 175 ? 18.016 0.897 -13.812 1 97 175 PRO B C 1
ATOM 3239 O O . PRO B 1 175 ? 18.359 0.557 -14.945 1 97 175 PRO B O 1
ATOM 3242 N N . VAL B 1 176 ? 17.188 0.162 -13.117 1 98.56 176 VAL B N 1
ATOM 3243 C CA . VAL B 1 176 ? 16.344 -0.856 -13.742 1 98.56 176 VAL B CA 1
ATOM 3244 C C . VAL B 1 176 ? 15.359 -0.196 -14.703 1 98.56 176 VAL B C 1
ATOM 3246 O O . VAL B 1 176 ? 14.773 0.841 -14.391 1 98.56 176 VAL B O 1
ATOM 3249 N N . ILE B 1 177 ? 15.234 -0.761 -15.859 1 98.81 177 ILE B N 1
ATOM 3250 C CA . ILE B 1 177 ? 14.305 -0.247 -16.859 1 98.81 177 ILE B CA 1
ATOM 3251 C C . ILE B 1 177 ? 13.32 -1.344 -17.266 1 98.81 177 ILE B C 1
ATOM 3253 O O . ILE B 1 177 ? 13.734 -2.406 -17.75 1 98.81 177 ILE B O 1
ATOM 3257 N N . ILE B 1 178 ? 12.055 -1.126 -17.016 1 98.94 178 ILE B N 1
ATOM 3258 C CA . ILE B 1 178 ? 10.961 -1.965 -17.5 1 98.94 178 ILE B CA 1
ATOM 3259 C C . ILE B 1 178 ? 10.25 -1.263 -18.656 1 98.94 178 ILE B C 1
ATOM 3261 O O . ILE B 1 178 ? 9.609 -0.223 -18.453 1 98.94 178 ILE B O 1
ATOM 3265 N N . GLU B 1 179 ? 10.305 -1.792 -19.828 1 98.88 179 GLU B N 1
ATOM 3266 C CA . GLU B 1 179 ? 9.727 -1.13 -20.984 1 98.88 179 GLU B CA 1
ATOM 3267 C C . GLU B 1 179 ? 8.227 -1.374 -21.078 1 98.88 179 GLU B C 1
ATOM 3269 O O . GLU B 1 179 ? 7.656 -2.068 -20.234 1 98.88 179 GLU B O 1
ATOM 3274 N N . ASP B 1 180 ? 7.645 -0.767 -22.109 1 98.81 180 ASP B N 1
ATOM 3275 C CA . ASP B 1 180 ? 6.191 -0.738 -22.25 1 98.81 180 ASP B CA 1
ATOM 3276 C C . ASP B 1 180 ? 5.625 -2.148 -22.391 1 98.81 180 ASP B C 1
ATOM 3278 O O . ASP B 1 180 ? 6.281 -3.033 -22.938 1 98.81 180 ASP B O 1
ATOM 3282 N N . GLU B 1 181 ? 4.418 -2.391 -21.812 1 98.31 181 GLU B N 1
ATOM 3283 C CA . GLU B 1 181 ? 3.598 -3.574 -22.047 1 98.31 181 GLU B CA 1
ATOM 3284 C C . GLU B 1 181 ? 4.223 -4.812 -21.406 1 98.31 181 GLU B C 1
ATOM 3286 O O . GLU B 1 181 ? 3.932 -5.941 -21.812 1 98.31 181 GLU B O 1
ATOM 3291 N N . VAL B 1 182 ? 5.188 -4.637 -20.5 1 98.75 182 VAL B N 1
ATOM 3292 C CA . VAL B 1 182 ? 5.77 -5.758 -19.781 1 98.75 182 VAL B CA 1
ATOM 3293 C C . VAL B 1 182 ? 4.824 -6.195 -18.656 1 98.75 182 VAL B C 1
ATOM 3295 O O . VAL B 1 182 ? 4.172 -5.359 -18.031 1 98.75 182 VAL B O 1
ATOM 3298 N N . PHE B 1 183 ? 4.676 -7.484 -18.453 1 98.5 183 PHE B N 1
ATOM 3299 C CA . PHE B 1 183 ? 3.955 -8.078 -17.328 1 98.5 183 PHE B CA 1
ATOM 3300 C C . PHE B 1 183 ? 4.914 -8.805 -16.391 1 98.5 183 PHE B C 1
ATOM 3302 O O . PHE B 1 183 ? 5.594 -9.742 -16.797 1 98.5 183 PHE B O 1
ATOM 3309 N N . ILE B 1 184 ? 4.98 -8.367 -15.156 1 98.81 184 ILE B N 1
ATOM 3310 C CA . ILE B 1 184 ? 5.809 -9.016 -14.148 1 98.81 184 ILE B CA 1
ATOM 3311 C C . ILE B 1 184 ? 4.922 -9.656 -13.086 1 98.81 184 ILE B C 1
ATOM 3313 O O . ILE B 1 184 ? 4.086 -8.992 -12.477 1 98.81 184 ILE B O 1
ATOM 3317 N N . GLY B 1 185 ? 5.086 -10.969 -12.844 1 98.38 185 GLY B N 1
ATOM 3318 C CA . GLY B 1 185 ? 4.324 -11.703 -11.844 1 98.38 185 GLY B CA 1
ATOM 3319 C C . GLY B 1 185 ? 4.664 -11.289 -10.422 1 98.38 185 GLY B C 1
ATOM 3320 O O . GLY B 1 185 ? 5.422 -10.344 -10.211 1 98.38 185 GLY B O 1
ATOM 3321 N N . ALA B 1 186 ? 4.027 -11.969 -9.5 1 98.75 186 ALA B N 1
ATOM 3322 C CA . ALA B 1 186 ? 4.156 -11.641 -8.078 1 98.75 186 ALA B CA 1
ATOM 3323 C C . ALA B 1 186 ? 5.504 -12.102 -7.531 1 98.75 186 ALA B C 1
ATOM 3325 O O . ALA B 1 186 ? 6.059 -13.102 -7.988 1 98.75 186 ALA B O 1
ATOM 3326 N N . ASN B 1 187 ? 5.984 -11.32 -6.531 1 98.69 187 ASN B N 1
ATOM 3327 C CA . ASN B 1 187 ? 7.176 -11.656 -5.762 1 98.69 187 ASN B CA 1
ATOM 3328 C C . ASN B 1 187 ? 8.375 -11.93 -6.672 1 98.69 187 ASN B C 1
ATOM 3330 O O . ASN B 1 187 ? 9.109 -12.891 -6.461 1 98.69 187 ASN B O 1
ATOM 3334 N N . VAL B 1 188 ? 8.539 -11.086 -7.68 1 98.81 188 VAL B N 1
ATOM 3335 C CA . VAL B 1 188 ? 9.711 -11.078 -8.539 1 98.81 188 VAL B CA 1
ATOM 3336 C C . VAL B 1 188 ? 10.742 -10.086 -8 1 98.81 188 VAL B C 1
ATOM 3338 O O . VAL B 1 188 ? 10.383 -9.102 -7.348 1 98.81 188 VAL B O 1
ATOM 3341 N N . VAL B 1 189 ? 12 -10.375 -8.227 1 98.88 189 VAL B N 1
ATOM 3342 C CA . VAL B 1 189 ? 13.07 -9.422 -7.98 1 98.88 189 VAL B CA 1
ATOM 3343 C C . VAL B 1 189 ? 13.789 -9.102 -9.289 1 98.88 189 VAL B C 1
ATOM 3345 O O . VAL B 1 189 ? 14.234 -10.008 -10 1 98.88 189 VAL B O 1
ATOM 3348 N N . VAL B 1 190 ? 13.836 -7.879 -9.711 1 98.88 190 VAL B N 1
ATOM 3349 C CA . VAL B 1 190 ? 14.656 -7.438 -10.828 1 98.88 190 VAL B CA 1
ATOM 3350 C C . VAL B 1 190 ? 15.906 -6.723 -10.312 1 98.88 190 VAL B C 1
ATOM 3352 O O . VAL B 1 190 ? 15.805 -5.688 -9.641 1 98.88 190 VAL B O 1
ATOM 3355 N N . LEU B 1 191 ? 17.062 -7.25 -10.648 1 98.5 191 LEU B N 1
ATOM 3356 C CA . LEU B 1 191 ? 18.312 -6.762 -10.062 1 98.5 191 LEU B CA 1
ATOM 3357 C C . LEU B 1 191 ? 18.734 -5.438 -10.695 1 98.5 191 LEU B C 1
ATOM 3359 O O . LEU B 1 191 ? 18.234 -5.07 -11.758 1 98.5 191 LEU B O 1
ATOM 3363 N N . GLU B 1 192 ? 19.625 -4.797 -10.039 1 97.31 192 GLU B N 1
ATOM 3364 C CA . GLU B 1 192 ? 20.125 -3.482 -10.438 1 97.31 192 GLU B CA 1
ATOM 3365 C C . GLU B 1 192 ? 20.609 -3.492 -11.883 1 97.31 192 GLU B C 1
ATOM 3367 O O . GLU B 1 192 ? 21.312 -4.418 -12.305 1 97.31 192 GLU B O 1
ATOM 3372 N N . GLY B 1 193 ? 20.188 -2.51 -12.57 1 96.38 193 GLY B N 1
ATOM 3373 C CA . GLY B 1 193 ? 20.766 -2.281 -13.891 1 96.38 193 GLY B CA 1
ATOM 3374 C C . GLY B 1 193 ? 20.125 -3.137 -14.969 1 96.38 193 GLY B C 1
ATOM 3375 O O . GLY B 1 193 ? 20.469 -3.014 -16.141 1 96.38 193 GLY B O 1
ATOM 3376 N N . VAL B 1 194 ? 19.203 -4.02 -14.703 1 98.56 194 VAL B N 1
ATOM 3377 C CA . VAL B 1 194 ? 18.578 -4.914 -15.672 1 98.56 194 VAL B CA 1
ATOM 3378 C C . VAL B 1 194 ? 17.562 -4.145 -16.5 1 98.56 194 VAL B C 1
ATOM 3380 O O . VAL B 1 194 ? 16.828 -3.307 -15.969 1 98.56 194 VAL B O 1
ATOM 3383 N N . LYS B 1 195 ? 17.531 -4.465 -17.719 1 98.81 195 LYS B N 1
ATOM 3384 C CA . LYS B 1 195 ? 16.516 -3.953 -18.625 1 98.81 195 LYS B CA 1
ATOM 3385 C C . LYS B 1 195 ? 15.578 -5.066 -19.094 1 98.81 195 LYS B C 1
ATOM 3387 O O . LYS B 1 195 ? 16.031 -6.086 -19.609 1 98.81 195 LYS B O 1
ATOM 3392 N N . VAL B 1 196 ? 14.328 -4.926 -18.828 1 98.88 196 VAL B N 1
ATOM 3393 C CA . VAL B 1 196 ? 13.312 -5.82 -19.375 1 98.88 196 VAL B CA 1
ATOM 3394 C C . VAL B 1 196 ? 12.641 -5.164 -20.578 1 98.88 196 VAL B C 1
ATOM 3396 O O . VAL B 1 196 ? 11.93 -4.164 -20.438 1 98.88 196 VAL B O 1
ATOM 3399 N N . CYS B 1 197 ? 12.766 -5.727 -21.719 1 98.75 197 CYS B N 1
ATOM 3400 C CA . CYS B 1 197 ? 12.344 -5.062 -22.938 1 98.75 197 CYS B CA 1
ATOM 3401 C C . CYS B 1 197 ? 10.859 -5.273 -23.203 1 98.75 197 CYS B C 1
ATOM 3403 O O . CYS B 1 197 ? 10.234 -6.133 -22.562 1 98.75 197 CYS B O 1
ATOM 3405 N N . LYS B 1 198 ? 10.383 -4.559 -24.141 1 98.44 198 LYS B N 1
ATOM 3406 C CA . LYS B 1 198 ? 8.969 -4.336 -24.406 1 98.44 198 LYS B CA 1
ATOM 3407 C C . LYS B 1 198 ? 8.219 -5.656 -24.562 1 98.44 198 LYS B C 1
ATOM 3409 O O . LYS B 1 198 ? 8.695 -6.566 -25.25 1 98.44 198 LYS B O 1
ATOM 3414 N N . GLY B 1 199 ? 7.102 -5.785 -23.859 1 97.81 199 GLY B N 1
ATOM 3415 C CA . GLY B 1 199 ? 6.137 -6.848 -24.109 1 97.81 199 GLY B CA 1
ATOM 3416 C C . GLY B 1 199 ? 6.508 -8.156 -23.438 1 97.81 199 GLY B C 1
ATOM 3417 O O . GLY B 1 199 ? 5.84 -9.172 -23.641 1 97.81 199 GLY B O 1
ATOM 3418 N N . SER B 1 200 ? 7.559 -8.227 -22.688 1 98.19 200 SER B N 1
ATOM 3419 C CA . SER B 1 200 ? 8.031 -9.469 -22.078 1 98.19 200 SER B CA 1
ATOM 3420 C C . SER B 1 200 ? 7.211 -9.82 -20.828 1 98.19 200 SER B C 1
ATOM 3422 O O . SER B 1 200 ? 6.48 -8.977 -20.312 1 98.19 200 SER B O 1
ATOM 3424 N N . VAL B 1 201 ? 7.27 -11.078 -20.5 1 98.19 201 VAL B N 1
ATOM 3425 C CA . VAL B 1 201 ? 6.555 -11.609 -19.344 1 98.19 201 VAL B CA 1
ATOM 3426 C C . VAL B 1 201 ? 7.543 -12.266 -18.375 1 98.19 201 VAL B C 1
ATOM 3428 O O . VAL B 1 201 ? 8.32 -13.133 -18.781 1 98.19 201 VAL B O 1
ATOM 3431 N N . ILE B 1 202 ? 7.57 -11.82 -17.141 1 98.56 202 ILE B N 1
ATOM 3432 C CA . ILE B 1 202 ? 8.367 -12.438 -16.094 1 98.56 202 ILE B CA 1
ATOM 3433 C C . ILE B 1 202 ? 7.469 -13.258 -15.172 1 98.56 202 ILE B C 1
ATOM 3435 O O . ILE B 1 202 ? 6.555 -12.719 -14.539 1 98.56 202 ILE B O 1
ATOM 3439 N N . ALA B 1 203 ? 7.715 -14.508 -15.062 1 97.62 203 ALA B N 1
ATOM 3440 C CA . ALA B 1 203 ? 6.898 -15.398 -14.234 1 97.62 203 ALA B CA 1
ATOM 3441 C C . ALA B 1 203 ? 7.066 -15.078 -12.75 1 97.62 203 ALA B C 1
ATOM 3443 O O . ALA B 1 203 ? 8.125 -14.609 -12.328 1 97.62 203 ALA B O 1
ATOM 3444 N N . ALA B 1 204 ? 6.035 -15.367 -12.023 1 98.31 204 ALA B N 1
ATOM 3445 C CA . ALA B 1 204 ? 6.035 -15.125 -10.586 1 98.31 204 ALA B CA 1
ATOM 3446 C C . ALA B 1 204 ? 7.215 -15.812 -9.914 1 98.31 204 ALA B C 1
ATOM 3448 O O . ALA B 1 204 ? 7.617 -16.906 -10.32 1 98.31 204 ALA B O 1
ATOM 3449 N N . GLY B 1 205 ? 7.762 -15.141 -8.914 1 98 205 GLY B N 1
ATOM 3450 C CA . GLY B 1 205 ? 8.812 -15.719 -8.086 1 98 205 GLY B CA 1
ATOM 3451 C C . GLY B 1 205 ? 10.18 -15.641 -8.727 1 98 205 GLY B C 1
ATOM 3452 O O . GLY B 1 205 ? 11.18 -16.031 -8.117 1 98 205 GLY B O 1
ATOM 3453 N N . SER B 1 206 ? 10.336 -15.094 -9.922 1 98.06 206 SER B N 1
ATOM 3454 C CA . SER B 1 206 ? 11.594 -15.102 -10.648 1 98.06 206 SER B CA 1
ATOM 3455 C C . SER B 1 206 ? 12.578 -14.086 -10.07 1 98.06 206 SER B C 1
ATOM 3457 O O . SER B 1 206 ? 12.172 -13.109 -9.445 1 98.06 206 SER B O 1
ATOM 3459 N N . VAL B 1 207 ? 13.805 -14.344 -10.219 1 98.75 207 VAL B N 1
ATOM 3460 C CA . VAL B 1 207 ? 14.883 -13.383 -9.984 1 98.75 207 VAL B CA 1
ATOM 3461 C C . VAL B 1 207 ? 15.586 -13.07 -11.297 1 98.75 207 VAL B C 1
ATOM 3463 O O . VAL B 1 207 ? 16.281 -13.914 -11.859 1 98.75 207 VAL B O 1
ATOM 3466 N N . VAL B 1 208 ? 15.398 -11.883 -11.805 1 98.81 208 VAL B N 1
ATOM 3467 C CA . VAL B 1 208 ? 15.906 -11.477 -13.102 1 98.81 208 VAL B CA 1
ATOM 3468 C C . VAL B 1 208 ? 17.281 -10.836 -12.938 1 98.81 208 VAL B C 1
ATOM 3470 O O . VAL B 1 208 ? 17.406 -9.742 -12.383 1 98.81 208 VAL B O 1
ATOM 3473 N N . THR B 1 209 ? 18.281 -11.453 -13.477 1 98.56 209 THR B N 1
ATOM 3474 C CA . THR B 1 209 ? 19.656 -11.031 -13.242 1 98.56 209 THR B CA 1
ATOM 3475 C C . THR B 1 209 ? 20.281 -10.492 -14.523 1 98.56 209 THR B C 1
ATOM 3477 O O . THR B 1 209 ? 21.359 -9.898 -14.492 1 98.56 209 THR B O 1
ATOM 3480 N N . LYS B 1 210 ? 19.641 -10.766 -15.633 1 98.38 210 LYS B N 1
ATOM 3481 C CA . LYS B 1 210 ? 20.125 -10.305 -16.922 1 98.38 210 LYS B CA 1
ATOM 3482 C C . LYS B 1 210 ? 19 -9.656 -17.734 1 98.38 210 LYS B C 1
ATOM 3484 O O . LYS B 1 210 ? 17.828 -9.891 -17.469 1 98.38 210 LYS B O 1
ATOM 3489 N N . ASP B 1 211 ? 19.438 -8.906 -18.703 1 98.69 211 ASP B N 1
ATOM 3490 C CA . ASP B 1 211 ? 18.453 -8.242 -19.547 1 98.69 211 ASP B CA 1
ATOM 3491 C C . ASP B 1 211 ? 17.531 -9.266 -20.219 1 98.69 211 ASP B C 1
ATOM 3493 O O . ASP B 1 211 ? 17.953 -10.367 -20.547 1 98.69 211 ASP B O 1
ATOM 3497 N N . VAL B 1 212 ? 16.281 -8.883 -20.438 1 98.69 212 VAL B N 1
ATOM 3498 C CA . VAL B 1 212 ? 15.281 -9.727 -21.078 1 98.69 212 VAL B CA 1
ATOM 3499 C C . VAL B 1 212 ? 14.906 -9.141 -22.438 1 98.69 212 VAL B C 1
ATOM 3501 O O . VAL B 1 212 ? 14.398 -8.023 -22.531 1 98.69 212 VAL B O 1
ATOM 3504 N N . PRO B 1 213 ? 15.148 -9.867 -23.531 1 98.06 213 PRO B N 1
ATOM 3505 C CA . PRO B 1 213 ? 14.789 -9.367 -24.859 1 98.06 213 PRO B CA 1
ATOM 3506 C C . PRO B 1 213 ? 13.289 -9.133 -25.016 1 98.06 213 PRO B C 1
ATOM 3508 O O . PRO B 1 213 ? 12.492 -9.625 -24.203 1 98.06 213 PRO B O 1
ATOM 3511 N N . PRO B 1 214 ? 12.953 -8.383 -26.031 1 97.94 214 PRO B N 1
ATOM 3512 C CA . PRO B 1 214 ? 11.531 -8.086 -26.234 1 97.94 214 PRO B CA 1
ATOM 3513 C C . PRO B 1 214 ? 10.703 -9.344 -26.469 1 97.94 214 PRO B C 1
ATOM 3515 O O . PRO B 1 214 ? 11.188 -10.305 -27.078 1 97.94 214 PRO B O 1
ATOM 3518 N N . ASN B 1 215 ? 9.461 -9.344 -25.969 1 97.38 215 ASN B N 1
ATOM 3519 C CA . ASN B 1 215 ? 8.469 -10.383 -26.219 1 97.38 215 ASN B CA 1
ATOM 3520 C C . ASN B 1 215 ? 8.992 -11.758 -25.828 1 97.38 215 ASN B C 1
ATOM 3522 O O . ASN B 1 215 ? 8.852 -12.727 -26.578 1 97.38 215 ASN B O 1
ATOM 3526 N N . THR B 1 216 ? 9.609 -11.836 -24.672 1 96.69 216 THR B N 1
ATOM 3527 C CA . THR B 1 216 ? 10.188 -13.07 -24.141 1 96.69 216 THR B CA 1
ATOM 3528 C C . THR B 1 216 ? 9.57 -13.414 -22.781 1 96.69 216 THR B C 1
ATOM 3530 O O . THR B 1 216 ? 9.273 -12.523 -21.984 1 96.69 216 THR B O 1
ATOM 3533 N N . VAL B 1 217 ? 9.344 -14.648 -22.625 1 96.88 217 VAL B N 1
ATOM 3534 C CA . VAL B 1 217 ? 8.891 -15.141 -21.328 1 96.88 217 VAL B CA 1
ATOM 3535 C C . VAL B 1 217 ? 10.078 -15.727 -20.562 1 96.88 217 VAL B C 1
ATOM 3537 O O . VAL B 1 217 ? 10.789 -16.594 -21.062 1 96.88 217 VAL B O 1
ATOM 3540 N N . VAL B 1 218 ? 10.328 -15.242 -19.375 1 97 218 VAL B N 1
ATOM 3541 C CA . VAL B 1 218 ? 11.414 -15.781 -18.562 1 97 218 VAL B CA 1
ATOM 3542 C C . VAL B 1 218 ? 10.859 -16.281 -17.219 1 97 218 VAL B C 1
ATOM 3544 O O . VAL B 1 218 ? 9.805 -15.812 -16.766 1 97 218 VAL B O 1
ATOM 3547 N N . ALA B 1 219 ? 11.516 -17.25 -16.609 1 97.31 219 ALA B N 1
ATOM 3548 C CA . ALA B 1 219 ? 11.133 -17.797 -15.312 1 97.31 219 ALA B CA 1
ATOM 3549 C C . ALA B 1 219 ? 12.336 -18.391 -14.586 1 97.31 219 ALA B C 1
ATOM 3551 O O . ALA B 1 219 ? 13.352 -18.703 -15.211 1 97.31 219 ALA B O 1
ATOM 3552 N N . GLY B 1 220 ? 12.188 -18.328 -13.227 1 94.94 220 GLY B N 1
ATOM 3553 C CA . GLY B 1 220 ? 13.188 -19.047 -12.445 1 94.94 220 GLY B CA 1
ATOM 3554 C C . GLY B 1 220 ? 14.133 -18.125 -11.703 1 94.94 220 GLY B C 1
ATOM 3555 O O . GLY B 1 220 ? 13.992 -16.891 -11.766 1 94.94 220 GLY B O 1
ATOM 3556 N N . MET B 1 221 ? 15.109 -18.812 -10.93 1 95.94 221 MET B N 1
ATOM 3557 C CA . MET B 1 221 ? 16.125 -18.141 -10.117 1 95.94 221 MET B CA 1
ATOM 3558 C C . MET B 1 221 ? 17.484 -18.797 -10.281 1 95.94 221 MET B C 1
ATOM 3560 O O . MET B 1 221 ? 17.781 -19.797 -9.625 1 95.94 221 MET B O 1
ATOM 3564 N N . PRO B 1 222 ? 18.344 -18.281 -11.094 1 97.06 222 PRO B N 1
ATOM 3565 C CA . PRO B 1 222 ? 18.125 -17.078 -11.891 1 97.06 222 PRO B CA 1
ATOM 3566 C C . PRO B 1 222 ? 17.141 -17.281 -13.039 1 97.06 222 PRO B C 1
ATOM 3568 O O . PRO B 1 222 ? 16.969 -18.406 -13.508 1 97.06 222 PRO B O 1
ATOM 3571 N N . ALA B 1 223 ? 16.5 -16.219 -13.43 1 97 223 ALA B N 1
ATOM 3572 C CA . ALA B 1 223 ? 15.516 -16.297 -14.5 1 97 223 ALA B CA 1
ATOM 3573 C C . ALA B 1 223 ? 16.172 -16.672 -15.82 1 97 223 ALA B C 1
ATOM 3575 O O . ALA B 1 223 ? 17.25 -16.172 -16.156 1 97 223 ALA B O 1
ATOM 3576 N N . LYS B 1 224 ? 15.547 -17.562 -16.516 1 96.44 224 LYS B N 1
ATOM 3577 C CA . LYS B 1 224 ? 15.969 -18 -17.844 1 96.44 224 LYS B CA 1
ATOM 3578 C C . LYS B 1 224 ? 14.836 -17.875 -18.859 1 96.44 224 LYS B C 1
ATOM 3580 O O . LYS B 1 224 ? 13.664 -17.906 -18.484 1 96.44 224 LYS B O 1
ATOM 3585 N N . ILE B 1 225 ? 15.273 -17.734 -20.094 1 94.62 225 ILE B N 1
ATOM 3586 C CA . ILE B 1 225 ? 14.281 -17.672 -21.172 1 94.62 225 ILE B CA 1
ATOM 3587 C C . ILE B 1 225 ? 13.57 -19.016 -21.297 1 94.62 225 ILE B C 1
ATOM 3589 O O . ILE B 1 225 ? 14.211 -20.047 -21.438 1 94.62 225 ILE B O 1
ATOM 3593 N N . ILE B 1 226 ? 12.336 -19.031 -21.25 1 93.31 226 ILE B N 1
ATOM 3594 C CA . ILE B 1 226 ? 11.516 -20.219 -21.406 1 93.31 226 ILE B CA 1
ATOM 3595 C C . ILE B 1 226 ? 11 -20.312 -22.828 1 93.31 226 ILE B C 1
ATOM 3597 O O . ILE B 1 226 ? 10.984 -21.375 -23.438 1 93.31 226 ILE B O 1
ATOM 3601 N N . LYS B 1 227 ? 10.398 -19.281 -23.297 1 88.31 227 LYS B N 1
ATOM 3602 C CA . LYS B 1 227 ? 9.852 -19.25 -24.656 1 88.31 227 LYS B CA 1
ATOM 3603 C C . LYS B 1 227 ? 9.695 -17.828 -25.141 1 88.31 227 LYS B C 1
ATOM 3605 O O . LYS B 1 227 ? 9.852 -16.875 -24.375 1 88.31 227 LYS B O 1
ATOM 3610 N N . SER B 1 228 ? 9.523 -17.75 -26.516 1 85.19 228 SER B N 1
ATOM 3611 C CA . SER B 1 228 ? 9.141 -16.453 -27.094 1 85.19 228 SER B CA 1
ATOM 3612 C C . SER B 1 228 ? 7.645 -16.219 -26.953 1 85.19 228 SER B C 1
ATOM 3614 O O . SER B 1 228 ? 6.848 -17.156 -27.016 1 85.19 228 SER B O 1
ATOM 3616 N N . LYS B 1 229 ? 7.363 -15.133 -26.516 1 74.5 229 LYS B N 1
ATOM 3617 C CA . LYS B 1 229 ? 5.945 -14.797 -26.422 1 74.5 229 LYS B CA 1
ATOM 3618 C C . LYS B 1 229 ? 5.27 -14.836 -27.781 1 74.5 229 LYS B C 1
ATOM 3620 O O . LYS B 1 229 ? 5.73 -14.203 -28.734 1 74.5 229 LYS B O 1
ATOM 3625 N N . ASP B 1 230 ? 4.566 -15.953 -28.141 1 62.16 230 ASP B N 1
ATOM 3626 C CA . ASP B 1 230 ? 3.801 -15.992 -29.375 1 62.16 230 ASP B CA 1
ATOM 3627 C C . ASP B 1 230 ? 2.557 -15.117 -29.281 1 62.16 230 ASP B C 1
ATOM 3629 O O . ASP B 1 230 ? 2.146 -14.719 -28.188 1 62.16 230 ASP B O 1
ATOM 3633 N N . SER B 1 231 ? 1.959 -14.602 -30.375 1 48.94 231 SER B N 1
ATOM 3634 C CA . SER B 1 231 ? 0.731 -13.812 -30.453 1 48.94 231 SER B CA 1
ATOM 3635 C C . SER B 1 231 ? -0.304 -14.312 -29.453 1 48.94 231 SER B C 1
ATOM 3637 O O . SER B 1 231 ? -1.218 -13.578 -29.078 1 48.94 231 SER B O 1
ATOM 3639 N N . ARG B 1 232 ? -0.321 -15.469 -29 1 43.75 232 ARG B N 1
ATOM 3640 C CA . ARG B 1 232 ? -1.407 -16.031 -28.203 1 43.75 232 ARG B CA 1
ATOM 3641 C C . ARG B 1 232 ? -1.267 -15.648 -26.734 1 43.75 232 ARG B C 1
ATOM 3643 O O . ARG B 1 232 ? -2.211 -15.789 -25.953 1 43.75 232 ARG B O 1
ATOM 3650 N N . THR B 1 233 ? -0.184 -15.523 -26.172 1 45.19 233 THR B N 1
ATOM 3651 C CA . THR B 1 233 ? -0.038 -15.25 -24.75 1 45.19 233 THR B CA 1
ATOM 3652 C C . THR B 1 233 ? -0.383 -13.797 -24.438 1 45.19 233 THR B C 1
ATOM 3654 O O . THR B 1 233 ? -0.27 -13.352 -23.297 1 45.19 233 THR B O 1
ATOM 3657 N N . ALA B 1 234 ? -0.683 -13.062 -25.422 1 43.28 234 ALA B N 1
ATOM 3658 C CA . ALA B 1 234 ? -1.136 -11.672 -25.406 1 43.28 234 ALA B CA 1
ATOM 3659 C C . ALA B 1 234 ? -2.408 -11.516 -24.578 1 43.28 234 ALA B C 1
ATOM 3661 O O . ALA B 1 234 ? -2.896 -10.406 -24.375 1 43.28 234 ALA B O 1
ATOM 3662 N N . ASP B 1 235 ? -3.049 -12.523 -24.203 1 45.28 235 ASP B N 1
ATOM 3663 C CA . ASP B 1 235 ? -4.379 -12.477 -23.609 1 45.28 235 ASP B CA 1
ATOM 3664 C C . ASP B 1 235 ? -4.336 -11.883 -22.203 1 45.28 235 ASP B C 1
ATOM 3666 O O . ASP B 1 235 ? -5.309 -11.273 -21.75 1 45.28 235 ASP B O 1
ATOM 3670 N N . LYS B 1 236 ? -3.352 -12.094 -21.484 1 45.62 236 LYS B N 1
ATOM 3671 C CA . LYS B 1 236 ? -3.406 -11.641 -20.094 1 45.62 236 LYS B CA 1
ATOM 3672 C C . LYS B 1 236 ? -3.332 -10.117 -20.016 1 45.62 236 LYS B C 1
ATOM 3674 O O . LYS B 1 236 ? -3.898 -9.508 -19.109 1 45.62 236 LYS B O 1
ATOM 3679 N N . VAL B 1 237 ? -2.73 -9.438 -21.016 1 43.59 237 VAL B N 1
ATOM 3680 C CA . VAL B 1 237 ? -2.58 -7.988 -21.016 1 43.59 237 VAL B CA 1
ATOM 3681 C C . VAL B 1 237 ? -3.945 -7.324 -21.203 1 43.59 237 VAL B C 1
ATOM 3683 O O . VAL B 1 237 ? -4.234 -6.301 -20.578 1 43.59 237 VAL B O 1
ATOM 3686 N N . GLN B 1 238 ? -4.812 -7.875 -21.984 1 41.62 238 GLN B N 1
ATOM 3687 C CA . GLN B 1 238 ? -6.113 -7.281 -22.281 1 41.62 238 GLN B CA 1
ATOM 3688 C C . GLN B 1 238 ? -6.98 -7.211 -21.016 1 41.62 238 GLN B C 1
ATOM 3690 O O . GLN B 1 238 ? -7.73 -6.25 -20.828 1 41.62 238 GLN B O 1
ATOM 3695 N N . LEU B 1 239 ? -6.926 -8.18 -20.219 1 41.47 239 LEU B N 1
ATOM 3696 C CA . LEU B 1 239 ? -7.832 -8.281 -19.078 1 41.47 239 LEU B CA 1
ATOM 3697 C C . LEU B 1 239 ? -7.535 -7.195 -18.047 1 41.47 239 LEU B C 1
ATOM 3699 O O . LEU B 1 239 ? -8.453 -6.625 -17.469 1 41.47 239 LEU B O 1
ATOM 3703 N N . LEU B 1 240 ? -6.332 -6.695 -17.984 1 46.28 240 LEU B N 1
ATOM 3704 C CA . LEU B 1 240 ? -5.957 -5.719 -16.969 1 46.28 240 LEU B CA 1
ATOM 3705 C C . LEU B 1 240 ? -6.449 -4.324 -17.359 1 46.28 240 LEU B C 1
ATOM 3707 O O . LEU B 1 240 ? -6.672 -3.48 -16.484 1 46.28 240 LEU B O 1
ATOM 3711 N N . GLU B 1 241 ? -6.848 -4.09 -18.562 1 47.84 241 GLU B N 1
ATOM 3712 C CA . GLU B 1 241 ? -7.293 -2.777 -19.016 1 47.84 241 GLU B CA 1
ATOM 3713 C C . GLU B 1 241 ? -8.562 -2.342 -18.281 1 47.84 241 GLU B C 1
ATOM 3715 O O . GLU B 1 241 ? -8.742 -1.156 -18 1 47.84 241 GLU B O 1
ATOM 3720 N N . ASP B 1 242 ? -9.445 -3.268 -17.984 1 46.06 242 ASP B N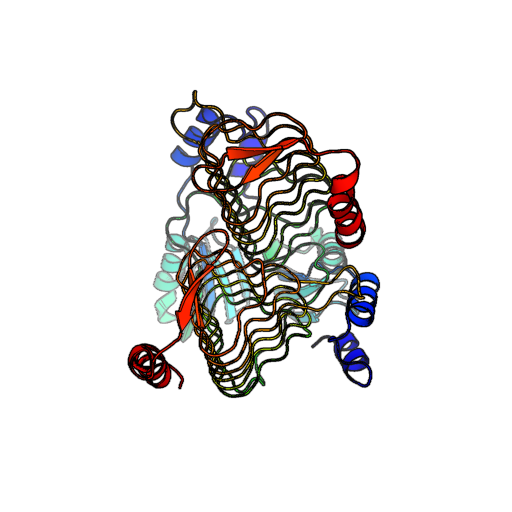 1
ATOM 3721 C CA . ASP B 1 242 ? -10.719 -2.908 -17.375 1 46.06 242 ASP B CA 1
ATOM 3722 C C . ASP B 1 242 ? -10.531 -2.5 -15.906 1 46.06 242 ASP B C 1
ATOM 3724 O O . ASP B 1 242 ? -11.383 -1.821 -15.336 1 46.06 242 ASP B O 1
ATOM 3728 N N . LEU B 1 243 ? -9.492 -2.912 -15.312 1 44.34 243 LEU B N 1
ATOM 3729 C CA . LEU B 1 243 ? -9.242 -2.627 -13.906 1 44.34 243 LEU B CA 1
ATOM 3730 C C . LEU B 1 243 ? -8.477 -1.318 -13.75 1 44.34 243 LEU B C 1
ATOM 3732 O O . LEU B 1 243 ? -8.328 -0.814 -12.633 1 44.34 243 LEU B O 1
ATOM 3736 N N . ARG B 1 244 ? -7.871 -0.768 -14.82 1 44 244 ARG B N 1
ATOM 3737 C CA . ARG B 1 244 ? -7.047 0.435 -14.812 1 44 244 ARG B CA 1
ATOM 3738 C C . ARG B 1 244 ? -7.906 1.691 -14.859 1 44 244 ARG B C 1
ATOM 3740 O O . ARG B 1 244 ? -7.438 2.785 -14.539 1 44 244 ARG B O 1
ATOM 3747 N N . GLY B 1 245 ? -9.32 1.514 -15.188 1 40.06 245 GLY B N 1
ATOM 3748 C CA . GLY B 1 245 ? -10.141 2.707 -15.336 1 40.06 245 GLY B CA 1
ATOM 3749 C C . GLY B 1 245 ? -10.57 3.305 -14.008 1 40.06 245 GLY B C 1
ATOM 3750 O O . GLY B 1 245 ? -10.555 2.621 -12.977 1 40.06 245 GLY B O 1
#